Protein AF-A0A497C5D7-F1 (afdb_monomer_lite)

Foldseek 3Di:
DDDDDDDDDDDDDDDDDDDDDDDDDDDDDDDDDDDDDDDDDDDDDDDDDPPDPPPPPPPQFKAKEFEAALVRQAAFQKFKAPVGDTHHPQNMDIGGGYHAPQQWMWTDDPQWQIWIFHFDPLDDSGGYYYWYTYGFQAKFKDALADFDKDFDDDPVDTQKIKTFDRNQKPDGIWMKTKDWDQLLSTDDGTLLLPDPCSNFFPTKMFIWIAHLQGHTMKGDQPTKMKMKGFAPVLFQPDFWKWAQDSNNRDIDTPPPQWDAPDRTIIIGIGPIGGSMITGGGDDDDPPDPDCLSSLLSVLLSVLVVLVVCCVVVVDDDPVVLVVSVVSLVSNLVSLVVQCVVPLGPSSLVSLQSSLSSLVVSPHDCSPVSSVVSLVVSLVSLLVVLVVVLVVQAFQCLSVLVSSLVVLCVSDDSSPVSSVVSCVSRVVRNVAKFKKKKKKKKKFAFDQAAPPRPPFWGWPDHRGIKMKMWTKMKIARLVVQKIKIKIKIWIRDDKIKTWGWDDDDPVGTKIKIKIWDKDPDIWIWMWIWIWGDDPNATDIDQIDTDDTDWTWIKIWIWIFDDVVTDIDTPDIDTLDTHHDLQNPQDPFPPTPDHPRRQSNVFDWDADPVGKIKGWDKDKAAGDRPRQDGSGDRTGIMIMIMMMIRPDPDDSD

Radius of gyration: 31.64 Å; chains: 1; bounding box: 103×63×116 Å

Structure (mmCIF, N/CA/C/O backbone):
data_AF-A0A497C5D7-F1
#
_entry.id   AF-A0A497C5D7-F1
#
loop_
_atom_site.group_PDB
_atom_site.id
_atom_site.type_symbol
_atom_site.label_atom_id
_atom_site.label_alt_id
_atom_site.label_comp_id
_atom_site.label_asym_id
_atom_site.label_entity_id
_atom_site.label_seq_id
_atom_site.pdbx_PDB_ins_code
_atom_site.Cartn_x
_atom_site.Cartn_y
_atom_site.Cartn_z
_atom_site.occupancy
_atom_site.B_iso_or_equiv
_atom_site.auth_seq_id
_atom_site.auth_comp_id
_atom_site.auth_asym_id
_atom_site.auth_atom_id
_atom_site.pdbx_PDB_model_num
ATOM 1 N N . MET A 1 1 ? -34.750 -8.045 62.728 1.00 35.47 1 MET A N 1
ATOM 2 C CA . MET A 1 1 ? -34.431 -8.918 63.888 1.00 35.47 1 MET A CA 1
ATOM 3 C C . MET A 1 1 ? -33.044 -9.516 63.618 1.00 35.47 1 MET A C 1
ATOM 5 O O . MET A 1 1 ? -32.792 -9.797 62.461 1.00 35.47 1 MET A O 1
ATOM 9 N N . ILE A 1 2 ? -32.037 -9.506 64.508 1.00 30.33 2 ILE A N 1
ATOM 10 C CA . ILE A 1 2 ? -31.975 -10.023 65.900 1.00 30.33 2 ILE A CA 1
ATOM 11 C C . ILE A 1 2 ? -32.075 -11.568 65.874 1.00 30.33 2 ILE A C 1
ATOM 13 O O . ILE A 1 2 ? -33.133 -12.052 65.499 1.00 30.33 2 ILE A O 1
ATOM 17 N N . ARG A 1 3 ? -31.062 -12.376 66.258 1.00 30.77 3 ARG A N 1
ATOM 18 C CA . ARG A 1 3 ? -29.729 -12.086 66.863 1.00 30.77 3 ARG A CA 1
ATOM 19 C C . ARG A 1 3 ? -28.780 -13.320 66.831 1.00 30.77 3 ARG A C 1
ATOM 21 O O . ARG A 1 3 ? -29.276 -14.407 67.079 1.00 30.77 3 ARG A O 1
ATOM 28 N N . ASN A 1 4 ? -27.452 -13.083 66.799 1.00 35.22 4 ASN A N 1
ATOM 29 C CA . ASN A 1 4 ? -26.356 -13.889 67.420 1.00 35.22 4 ASN A CA 1
ATOM 30 C C . ASN A 1 4 ? -26.135 -15.371 66.971 1.00 35.22 4 ASN A C 1
ATOM 32 O O . ASN A 1 4 ? -26.998 -15.947 66.332 1.00 35.22 4 ASN A O 1
ATOM 36 N N . GLN A 1 5 ? -25.006 -16.064 67.245 1.00 30.98 5 GLN A N 1
ATOM 37 C CA . GLN A 1 5 ? -23.769 -15.781 68.026 1.00 30.98 5 GLN A CA 1
ATOM 38 C C . GLN A 1 5 ? -22.564 -16.542 67.386 1.00 30.98 5 GLN A C 1
ATOM 40 O O . GLN A 1 5 ? -22.676 -17.741 67.182 1.00 30.98 5 GLN A O 1
ATOM 45 N N . LYS A 1 6 ? -21.518 -15.874 66.864 1.00 35.03 6 LYS A N 1
ATOM 46 C CA . LYS A 1 6 ? -20.161 -15.606 67.437 1.00 35.03 6 LYS A CA 1
ATOM 47 C C . LYS A 1 6 ? -19.176 -16.788 67.665 1.00 35.03 6 LYS A C 1
ATOM 49 O O . LYS A 1 6 ? -19.547 -17.789 68.261 1.00 35.03 6 LYS A O 1
ATOM 54 N N . SER A 1 7 ? -17.889 -16.468 67.414 1.00 30.59 7 SER A N 1
ATOM 55 C CA . SER A 1 7 ? -16.625 -17.069 67.931 1.00 30.59 7 SER A CA 1
ATOM 56 C C . SER A 1 7 ? -15.986 -18.225 67.129 1.00 30.59 7 SER A C 1
ATOM 58 O O . SER A 1 7 ? -16.711 -19.068 66.626 1.00 30.59 7 SER A O 1
ATOM 60 N N . ALA A 1 8 ? -14.649 -18.369 67.034 1.00 28.28 8 ALA A N 1
ATOM 61 C CA . ALA A 1 8 ? -13.547 -17.398 67.220 1.00 28.28 8 ALA A CA 1
ATOM 62 C C . ALA A 1 8 ? -12.187 -17.910 66.660 1.00 28.28 8 ALA A C 1
ATOM 64 O O . ALA A 1 8 ? -11.752 -18.997 67.013 1.00 28.28 8 ALA A O 1
ATOM 65 N N . LEU A 1 9 ? -11.516 -17.062 65.867 1.00 27.81 9 LEU A N 1
ATOM 66 C CA . LEU A 1 9 ? -10.095 -16.651 65.946 1.00 27.81 9 LEU A CA 1
ATOM 67 C C . LEU A 1 9 ? -8.990 -17.667 66.348 1.00 27.81 9 LEU A C 1
ATOM 69 O O . LEU A 1 9 ? -8.894 -18.045 67.511 1.00 27.81 9 LEU A O 1
ATOM 73 N N . PHE A 1 10 ? -8.033 -17.905 65.436 1.00 27.61 10 PHE A N 1
ATOM 74 C CA . PHE A 1 10 ? -6.600 -18.102 65.741 1.00 27.61 10 PHE A CA 1
ATOM 75 C C . PHE A 1 10 ? -5.719 -17.627 64.562 1.00 27.61 10 PHE A C 1
ATOM 77 O O . PHE A 1 10 ? -6.232 -17.434 63.461 1.00 27.61 10 PHE A O 1
ATOM 84 N N . VAL A 1 11 ? -4.429 -17.355 64.803 1.00 27.25 11 VAL A N 1
ATOM 85 C CA . VAL A 1 11 ? -3.517 -16.617 63.894 1.00 27.25 11 VAL A CA 1
ATOM 86 C C . VAL A 1 11 ? -2.083 -17.190 63.982 1.00 27.25 11 VAL A C 1
ATOM 88 O O . VAL A 1 11 ? -1.765 -17.849 64.968 1.00 27.25 11 VAL A O 1
ATOM 91 N N . ILE A 1 12 ? -1.217 -16.823 63.020 1.00 27.69 12 ILE A N 1
ATOM 92 C CA . ILE A 1 12 ? 0.264 -16.950 62.990 1.00 27.69 12 ILE A CA 1
ATOM 93 C C . ILE A 1 12 ? 0.822 -18.313 62.527 1.00 27.69 12 ILE A C 1
ATOM 95 O O . ILE A 1 12 ? 0.786 -19.287 63.270 1.00 27.69 12 ILE A O 1
ATOM 99 N N . CYS A 1 13 ? 1.476 -18.328 61.354 1.00 24.84 13 CYS A N 1
ATOM 100 C CA . CYS A 1 13 ? 2.927 -18.585 61.243 1.00 24.84 13 CYS A CA 1
ATOM 101 C C . CYS A 1 13 ? 3.460 -18.293 59.827 1.00 24.84 13 CYS A C 1
ATOM 103 O O . CYS A 1 13 ? 2.777 -18.564 58.843 1.00 24.84 13 CYS A O 1
ATOM 105 N N . LEU A 1 14 ? 4.677 -17.745 59.728 1.00 24.84 14 LEU A N 1
ATOM 106 C CA . LEU A 1 14 ? 5.341 -17.403 58.464 1.00 24.84 14 LEU A CA 1
ATOM 107 C C . LEU A 1 14 ? 6.871 -17.501 58.630 1.00 24.84 14 LEU A C 1
ATOM 109 O O . LEU A 1 14 ? 7.408 -16.957 59.592 1.00 24.84 14 LEU A O 1
ATOM 113 N N . GLY A 1 15 ? 7.556 -18.141 57.674 1.00 23.86 15 GLY A N 1
ATOM 114 C CA . GLY A 1 15 ? 9.008 -18.022 57.464 1.00 23.86 15 GLY A CA 1
ATOM 115 C C . GLY A 1 15 ? 9.934 -19.139 57.990 1.00 23.86 15 GLY A C 1
ATOM 116 O O . GLY A 1 15 ? 9.643 -19.817 58.968 1.00 23.86 15 GLY A O 1
ATOM 117 N N . LEU A 1 16 ? 11.099 -19.228 57.325 1.00 25.06 16 LEU A N 1
ATOM 118 C CA . LEU A 1 16 ? 12.381 -19.838 57.737 1.00 25.06 16 LEU A CA 1
ATOM 119 C C . LEU A 1 16 ? 12.448 -21.344 58.079 1.00 25.06 16 LEU A C 1
ATOM 121 O O . LEU A 1 16 ? 12.263 -21.738 59.226 1.00 25.06 16 LEU A O 1
ATOM 125 N N . ILE A 1 17 ? 13.000 -22.130 57.140 1.00 28.91 17 ILE A N 1
ATOM 126 C CA . ILE A 1 17 ? 14.126 -23.045 57.429 1.00 28.91 17 ILE A CA 1
ATOM 127 C C . ILE A 1 17 ? 15.167 -22.926 56.306 1.00 28.91 17 ILE A C 1
ATOM 129 O O . ILE A 1 17 ? 14.840 -23.106 55.137 1.00 28.91 17 ILE A O 1
ATOM 133 N N . MET A 1 18 ? 16.433 -22.700 56.670 1.00 25.86 18 MET A N 1
ATOM 134 C CA . MET A 1 18 ? 17.592 -23.009 55.828 1.00 25.86 18 MET A CA 1
ATOM 135 C C . MET A 1 18 ? 18.801 -23.353 56.719 1.00 25.86 18 MET A C 1
ATOM 137 O O . MET A 1 18 ? 18.972 -22.749 57.775 1.00 25.86 18 MET A O 1
ATOM 141 N N . LEU A 1 19 ? 19.666 -24.241 56.215 1.00 27.52 19 LEU A N 1
ATOM 142 C CA . LEU A 1 19 ? 21.076 -24.445 56.595 1.00 27.52 19 LEU A CA 1
ATOM 143 C C . LEU A 1 19 ? 21.464 -25.255 57.867 1.00 27.52 19 LEU A C 1
ATOM 145 O O . LEU A 1 19 ? 20.850 -25.181 58.924 1.00 27.52 19 LEU A O 1
ATOM 149 N N . ILE A 1 20 ? 22.622 -25.927 57.717 1.00 32.38 20 ILE A N 1
ATOM 150 C CA . ILE A 1 20 ? 23.562 -26.498 58.714 1.00 32.38 20 ILE A CA 1
ATOM 151 C C . ILE A 1 20 ? 23.210 -27.844 59.384 1.00 32.38 20 ILE A C 1
ATOM 153 O O . ILE A 1 20 ? 22.428 -27.913 60.326 1.00 32.38 20 ILE A O 1
ATOM 157 N N . CYS A 1 21 ? 23.995 -28.878 59.041 1.00 25.70 21 CYS A N 1
ATOM 158 C CA . CYS A 1 21 ? 24.672 -29.732 60.032 1.00 25.70 21 CYS A CA 1
ATOM 159 C C . CYS A 1 21 ? 25.938 -30.393 59.436 1.00 25.70 21 CYS A C 1
ATOM 161 O O . CYS A 1 21 ? 25.995 -30.659 58.238 1.00 25.70 21 CYS A O 1
ATOM 163 N N . GLN A 1 22 ? 26.954 -30.648 60.266 1.00 34.91 22 GLN A N 1
ATOM 164 C CA . GLN A 1 22 ? 28.217 -31.348 59.942 1.00 34.91 22 GLN A CA 1
ATOM 165 C C . GLN A 1 22 ? 28.686 -32.109 61.212 1.00 34.91 22 GLN A C 1
ATOM 167 O O . GLN A 1 22 ? 28.053 -31.948 62.254 1.00 34.91 22 GLN A O 1
ATOM 172 N N . ALA A 1 23 ? 29.738 -32.936 61.275 1.00 30.48 23 ALA A N 1
ATOM 173 C CA . ALA A 1 23 ? 30.757 -33.437 60.331 1.00 30.48 23 ALA A CA 1
ATOM 174 C C . ALA A 1 23 ? 31.234 -34.830 60.837 1.00 30.48 23 ALA A C 1
ATOM 176 O O . ALA A 1 23 ? 30.807 -35.214 61.924 1.00 30.48 23 ALA A O 1
ATOM 177 N N . CYS A 1 24 ? 32.167 -35.528 60.152 1.00 27.77 24 CYS A N 1
ATOM 178 C CA . CYS A 1 24 ? 33.363 -36.139 60.797 1.00 27.77 24 CYS A CA 1
ATOM 179 C C . CYS A 1 24 ? 34.277 -36.990 59.878 1.00 27.77 24 CYS A C 1
ATOM 181 O O . CYS A 1 24 ? 33.800 -37.704 59.005 1.00 27.77 24 CYS A O 1
ATOM 183 N N . SER A 1 25 ? 35.570 -37.048 60.258 1.00 26.00 25 SER A N 1
ATOM 184 C CA . SER A 1 25 ? 36.612 -38.057 59.922 1.00 26.00 25 SER A CA 1
ATOM 185 C C . SER A 1 25 ? 37.157 -38.139 58.476 1.00 26.00 25 SER A C 1
ATOM 187 O O . SER A 1 25 ? 36.407 -37.942 57.533 1.00 26.00 25 SER A O 1
ATOM 189 N N . GLN A 1 26 ? 38.443 -38.452 58.218 1.00 29.33 26 GLN A N 1
ATOM 190 C CA . GLN A 1 26 ? 39.679 -38.440 59.045 1.00 29.33 26 GLN A CA 1
ATOM 191 C C . GLN A 1 26 ? 40.932 -38.382 58.122 1.00 29.33 26 GLN A C 1
ATOM 193 O O . GLN A 1 26 ? 40.882 -38.881 57.002 1.00 29.33 26 GLN A O 1
ATOM 198 N N . SER A 1 27 ? 42.063 -37.841 58.600 1.00 31.92 27 SER A N 1
ATOM 199 C CA . SER A 1 27 ? 43.407 -37.942 57.966 1.00 31.92 27 SER A CA 1
ATOM 200 C C . SER A 1 27 ? 44.285 -38.965 58.724 1.00 31.92 27 SER A C 1
ATOM 202 O O . SER A 1 27 ? 43.956 -39.258 59.879 1.00 31.92 27 SER A O 1
ATOM 204 N N . PRO A 1 28 ? 45.393 -39.497 58.147 1.00 40.91 28 PRO A N 1
ATOM 205 C CA . PRO A 1 28 ? 46.696 -38.796 58.229 1.00 40.91 28 PRO A CA 1
ATOM 206 C C . PRO A 1 28 ? 47.705 -39.020 57.060 1.00 40.91 28 PRO A C 1
ATOM 208 O O . PRO A 1 28 ? 47.562 -39.935 56.256 1.00 40.91 28 PRO A O 1
ATOM 211 N N . SER A 1 29 ? 48.769 -38.200 57.031 1.00 34.44 29 SER A N 1
ATOM 212 C CA . SER A 1 29 ? 50.006 -38.314 56.199 1.00 34.44 29 SER A CA 1
ATOM 213 C C . SER A 1 29 ? 51.201 -38.832 57.062 1.00 34.44 29 SER A C 1
ATOM 215 O O . SER A 1 29 ? 50.901 -39.231 58.194 1.00 34.44 29 SER A O 1
ATOM 217 N N . PRO A 1 30 ? 52.520 -38.831 56.678 1.00 48.16 30 PRO A N 1
ATOM 218 C CA . PRO A 1 30 ? 53.292 -38.250 55.539 1.00 48.16 30 PRO A CA 1
ATOM 219 C C . PRO A 1 30 ? 53.991 -39.369 54.685 1.00 48.16 30 PRO A C 1
ATOM 221 O O . PRO A 1 30 ? 53.405 -40.444 54.621 1.00 48.16 30 PRO A O 1
ATOM 224 N N . SER A 1 31 ? 55.112 -39.291 53.928 1.00 31.33 31 SER A N 1
ATOM 225 C CA . SER A 1 31 ? 56.267 -38.366 53.696 1.00 31.33 31 SER A CA 1
ATOM 226 C C . SER A 1 31 ? 56.900 -38.624 52.275 1.00 31.33 31 SER A C 1
ATOM 228 O O . SER A 1 31 ? 56.233 -39.273 51.479 1.00 31.33 31 SER A O 1
ATOM 230 N N . GLU A 1 32 ? 58.124 -38.243 51.815 1.00 28.88 32 GLU A N 1
ATOM 231 C CA . GLU A 1 32 ? 59.267 -37.418 52.307 1.00 28.88 32 GLU A CA 1
ATOM 232 C C . GLU A 1 32 ? 60.189 -36.890 51.151 1.00 28.88 32 GLU A C 1
ATOM 234 O O . GLU A 1 32 ? 60.622 -37.663 50.308 1.00 28.88 32 GLU A O 1
ATOM 239 N N . ILE A 1 33 ? 60.502 -35.581 51.151 1.00 32.09 33 ILE A N 1
ATOM 240 C CA . ILE A 1 33 ? 61.811 -34.885 50.931 1.00 32.09 33 ILE A CA 1
ATOM 241 C C . ILE A 1 33 ? 62.855 -35.341 49.849 1.00 32.09 33 ILE A C 1
ATOM 243 O O . ILE A 1 33 ? 63.438 -36.414 49.939 1.00 32.09 33 ILE A O 1
ATOM 247 N N . SER A 1 34 ? 63.304 -34.360 49.025 1.00 27.94 34 SER A N 1
ATOM 248 C CA . SER A 1 34 ? 64.568 -34.290 48.217 1.00 27.94 34 SER A CA 1
ATOM 249 C C . SER A 1 34 ? 64.653 -35.197 46.958 1.00 27.94 34 SER A C 1
ATOM 251 O O . SER A 1 34 ? 64.030 -36.245 46.913 1.00 27.94 34 SER A O 1
ATOM 253 N N . SER A 1 35 ? 65.373 -34.895 45.859 1.00 30.73 35 SER A N 1
ATOM 254 C CA . SER A 1 35 ? 66.454 -33.916 45.571 1.00 30.73 35 SER A CA 1
ATOM 255 C C . SER A 1 35 ? 66.331 -33.310 44.148 1.00 30.73 35 SER A C 1
ATOM 257 O O . SER A 1 35 ? 65.391 -33.629 43.429 1.00 30.73 35 SER A O 1
ATOM 259 N N . ALA A 1 36 ? 67.262 -32.442 43.722 1.00 29.97 36 ALA A N 1
ATOM 260 C CA . ALA A 1 36 ? 67.121 -31.601 42.520 1.00 29.97 36 ALA A CA 1
ATOM 261 C C . ALA A 1 36 ? 67.961 -32.001 41.276 1.00 29.97 36 ALA A C 1
ATOM 263 O O . ALA A 1 36 ? 68.991 -32.658 41.398 1.00 29.97 36 ALA A O 1
ATOM 264 N N . GLN A 1 37 ? 67.571 -31.403 40.132 1.00 30.31 37 GLN A N 1
ATOM 265 C CA . GLN A 1 37 ? 68.421 -30.689 39.144 1.00 30.31 37 GLN A CA 1
ATOM 266 C C . GLN A 1 37 ? 68.576 -31.248 37.698 1.00 30.31 37 GLN A C 1
ATOM 268 O O . GLN A 1 37 ? 69.161 -32.297 37.459 1.00 30.31 37 GLN A O 1
ATOM 273 N N . THR A 1 38 ? 68.198 -30.390 36.730 1.00 30.17 38 THR A N 1
ATOM 274 C CA . THR A 1 38 ? 68.631 -30.287 35.305 1.00 30.17 38 THR A CA 1
ATOM 275 C C . THR A 1 38 ? 68.325 -31.393 34.278 1.00 30.17 38 THR A C 1
ATOM 277 O O . THR A 1 38 ? 69.046 -32.378 34.167 1.00 30.17 38 THR A O 1
ATOM 280 N N . SER A 1 39 ? 67.428 -31.084 33.330 1.00 29.11 39 SER A N 1
ATOM 281 C CA . SER A 1 39 ? 67.798 -30.855 31.911 1.00 29.11 39 SER A CA 1
ATOM 282 C C . SER A 1 39 ? 66.700 -30.060 31.159 1.00 29.11 39 SER A C 1
ATOM 284 O O . SER A 1 39 ? 65.702 -29.682 31.767 1.00 29.11 39 SER A O 1
ATOM 286 N N . GLN A 1 40 ? 66.985 -29.672 29.910 1.00 33.00 40 GLN A N 1
ATOM 287 C CA . GLN A 1 40 ? 66.336 -28.615 29.104 1.00 33.00 40 GLN A CA 1
ATOM 288 C C . GLN A 1 40 ? 64.975 -29.005 28.452 1.00 33.00 40 GLN A C 1
ATOM 290 O O . GLN A 1 40 ? 64.544 -30.140 28.636 1.00 33.00 40 GLN A O 1
ATOM 295 N N . PRO A 1 41 ? 64.257 -28.069 27.779 1.00 39.44 41 PRO A N 1
ATOM 296 C CA . PRO A 1 41 ? 62.821 -28.200 27.498 1.00 39.44 41 PRO A CA 1
ATOM 297 C C . PRO A 1 41 ? 62.493 -28.852 26.148 1.00 39.44 41 PRO A C 1
ATOM 299 O O . PRO A 1 41 ? 63.348 -28.923 25.270 1.00 39.44 41 PRO A O 1
ATOM 302 N N . ASP A 1 42 ? 61.210 -29.170 25.970 1.00 31.33 42 ASP A N 1
ATOM 303 C CA . ASP A 1 42 ? 60.551 -29.285 24.663 1.00 31.33 42 ASP A CA 1
ATOM 304 C C . ASP A 1 42 ? 59.246 -28.462 24.645 1.00 31.33 42 ASP A C 1
ATOM 306 O O . ASP A 1 42 ? 58.761 -28.017 25.690 1.00 31.33 42 ASP A O 1
ATOM 310 N N . SER A 1 43 ? 58.736 -28.187 23.444 1.00 32.72 43 SER A N 1
ATOM 311 C CA . SER A 1 43 ? 57.768 -27.120 23.150 1.00 32.72 43 SER A CA 1
ATOM 312 C C . SER A 1 43 ? 56.361 -27.312 23.726 1.00 32.72 43 SER A C 1
ATOM 314 O O . SER A 1 43 ? 55.713 -28.334 23.498 1.00 32.72 43 SER A O 1
ATOM 316 N N . SER A 1 44 ? 55.830 -26.250 24.333 1.00 35.03 44 SER A N 1
ATOM 317 C CA . SER A 1 44 ? 54.389 -26.012 24.441 1.00 35.03 44 SER A CA 1
ATOM 318 C C . SER A 1 44 ? 53.858 -25.399 23.145 1.00 35.03 44 SER A C 1
ATOM 320 O O . SER A 1 44 ? 54.358 -24.348 22.763 1.00 35.03 44 SER A O 1
ATOM 322 N N . ASP A 1 45 ? 52.829 -25.995 22.541 1.00 35.19 45 ASP A N 1
ATOM 323 C CA . ASP A 1 45 ? 51.822 -25.273 21.746 1.00 35.19 45 ASP A CA 1
ATOM 324 C C . ASP A 1 45 ? 50.574 -26.151 21.536 1.00 35.19 45 ASP A C 1
ATOM 326 O O . ASP A 1 45 ? 50.530 -27.033 20.680 1.00 35.19 45 ASP A O 1
ATOM 330 N N . GLN A 1 46 ? 49.538 -25.895 22.336 1.00 35.72 46 GLN A N 1
ATOM 331 C CA . GLN A 1 46 ? 48.145 -26.130 21.955 1.00 35.72 46 GLN A CA 1
ATOM 332 C C . GLN A 1 46 ? 47.330 -24.922 22.434 1.00 35.72 46 GLN A C 1
ATOM 334 O O . GLN A 1 46 ? 47.381 -24.611 23.628 1.00 35.72 46 GLN A O 1
ATOM 339 N N . PRO A 1 47 ? 46.602 -24.222 21.547 1.00 32.94 47 PRO A N 1
ATOM 340 C CA . PRO A 1 47 ? 45.784 -23.092 21.952 1.00 32.94 47 PRO A CA 1
ATOM 341 C C . PRO A 1 47 ? 44.575 -23.580 22.755 1.00 32.94 47 PRO A C 1
ATOM 343 O O . PRO A 1 47 ? 43.805 -24.429 22.310 1.00 32.94 47 PRO A O 1
ATOM 346 N N . TYR A 1 48 ? 44.398 -23.005 23.941 1.00 36.03 48 TYR A N 1
ATOM 347 C CA . TYR A 1 48 ? 43.159 -23.102 24.703 1.00 36.03 48 TYR A CA 1
ATOM 348 C C . TYR A 1 48 ? 42.080 -22.308 23.954 1.00 36.03 48 TYR A C 1
ATOM 350 O O . TYR A 1 48 ? 42.084 -21.078 24.003 1.00 36.03 48 TYR A O 1
ATOM 358 N N . GLN A 1 49 ? 41.177 -22.992 23.246 1.00 35.03 49 GLN A N 1
ATOM 359 C CA . GLN A 1 49 ? 39.925 -22.373 22.812 1.00 35.03 49 GLN A CA 1
ATOM 360 C C . GLN A 1 49 ? 38.995 -22.282 24.031 1.00 35.03 49 GLN A C 1
ATOM 362 O O . GLN A 1 49 ? 38.684 -23.318 24.621 1.00 35.03 49 GLN A O 1
ATOM 367 N N . PRO A 1 50 ? 38.558 -21.082 24.446 1.00 44.72 50 PRO A N 1
ATOM 368 C CA . PRO A 1 50 ? 37.441 -20.973 25.365 1.00 44.72 50 PRO A CA 1
ATOM 369 C C . PRO A 1 50 ? 36.150 -21.300 24.608 1.00 44.72 50 PRO A C 1
ATOM 371 O O . PRO A 1 50 ? 35.834 -20.627 23.629 1.00 44.72 50 PRO A O 1
ATOM 374 N N . ASP A 1 51 ? 35.376 -22.270 25.099 1.00 43.59 51 ASP A N 1
ATOM 375 C CA . ASP A 1 51 ? 33.961 -22.409 24.738 1.00 43.59 51 ASP A CA 1
ATOM 376 C C . ASP A 1 51 ? 33.198 -21.200 25.290 1.00 43.59 51 ASP A C 1
ATOM 378 O O . ASP A 1 51 ? 32.629 -21.217 26.384 1.00 43.59 51 ASP A O 1
ATOM 382 N N . ARG A 1 52 ? 33.247 -20.106 24.534 1.00 38.31 52 ARG A N 1
ATOM 383 C CA . ARG A 1 52 ? 32.465 -18.903 24.757 1.00 38.31 52 ARG A CA 1
ATOM 384 C C . ARG A 1 52 ? 31.518 -18.756 23.580 1.00 38.31 52 ARG A C 1
ATOM 386 O O . ARG A 1 52 ? 31.839 -18.112 22.588 1.00 38.31 52 ARG A O 1
ATOM 393 N N . ALA A 1 53 ? 30.341 -19.358 23.724 1.00 40.38 53 ALA A N 1
ATOM 394 C CA . ALA A 1 53 ? 29.170 -18.869 23.022 1.00 40.38 53 ALA A CA 1
ATOM 395 C C . ALA A 1 53 ? 28.893 -17.460 23.563 1.00 40.38 53 ALA A C 1
ATOM 397 O O . ALA A 1 53 ? 28.226 -17.303 24.586 1.00 40.38 53 ALA A O 1
ATOM 398 N N . ASP A 1 54 ? 29.473 -16.443 22.923 1.00 37.06 54 ASP A N 1
ATOM 399 C CA . ASP A 1 54 ? 28.929 -15.100 23.039 1.00 37.06 54 ASP A CA 1
ATOM 400 C C . ASP A 1 54 ? 27.549 -15.156 22.387 1.00 37.06 54 ASP A C 1
ATOM 402 O O . ASP A 1 54 ? 27.405 -15.117 21.169 1.00 37.06 54 ASP A O 1
ATOM 406 N N . GLN A 1 55 ? 26.526 -15.269 23.234 1.00 40.31 55 GLN A N 1
ATOM 407 C CA . GLN A 1 55 ? 25.256 -14.641 22.929 1.00 40.31 55 GLN A CA 1
ATOM 408 C C . GLN A 1 55 ? 25.551 -13.144 22.879 1.00 40.31 55 GLN A C 1
ATOM 410 O O . GLN A 1 55 ? 25.525 -12.457 23.903 1.00 40.31 55 GLN A O 1
ATOM 415 N N . THR A 1 56 ? 25.906 -12.664 21.688 1.00 41.88 56 THR A N 1
ATOM 416 C CA . THR A 1 56 ? 25.700 -11.270 21.329 1.00 41.88 56 THR A CA 1
ATOM 417 C C . THR A 1 56 ? 24.242 -10.982 21.632 1.00 41.88 56 THR A C 1
ATOM 419 O O . THR A 1 56 ? 23.347 -11.535 20.997 1.00 41.88 56 THR A O 1
ATOM 422 N N . VAL A 1 57 ? 24.006 -10.181 22.669 1.00 45.12 57 VAL A N 1
ATOM 423 C CA . VAL A 1 57 ? 22.728 -9.497 22.798 1.00 45.12 57 VAL A CA 1
ATOM 424 C C . VAL A 1 57 ? 22.692 -8.584 21.586 1.00 45.12 57 VAL A C 1
ATOM 426 O O . VAL A 1 57 ? 23.492 -7.653 21.507 1.00 45.12 57 VAL A O 1
ATOM 429 N N . GLU A 1 58 ? 21.867 -8.939 20.606 1.00 58.75 58 GLU A N 1
ATOM 430 C CA . GLU A 1 58 ? 21.530 -8.042 19.510 1.00 58.75 58 GLU A CA 1
ATOM 431 C C . GLU A 1 58 ? 20.975 -6.779 20.164 1.00 58.75 58 GLU A C 1
ATOM 433 O O . GLU A 1 58 ? 20.029 -6.846 20.953 1.00 58.75 58 GLU A O 1
ATOM 438 N N . ASP A 1 59 ? 21.651 -5.655 19.941 1.00 59.16 59 ASP A N 1
ATOM 439 C CA . ASP A 1 59 ? 21.314 -4.384 20.573 1.00 59.16 59 ASP A CA 1
ATOM 440 C C . ASP A 1 59 ? 20.123 -3.818 19.790 1.00 59.16 59 ASP A C 1
ATOM 442 O O . ASP A 1 59 ? 20.292 -3.034 18.859 1.00 59.16 59 ASP A O 1
ATOM 446 N N . VAL A 1 60 ? 18.926 -4.355 20.073 1.00 67.31 60 VAL A N 1
ATOM 447 C CA . VAL A 1 60 ? 17.695 -4.066 19.325 1.00 67.31 60 VAL A CA 1
ATOM 448 C C . VAL A 1 60 ? 17.408 -2.574 19.429 1.00 67.31 60 VAL A C 1
ATOM 450 O O . VAL A 1 60 ? 17.049 -2.061 20.490 1.00 67.31 60 VAL A O 1
ATOM 453 N N . ARG A 1 61 ? 17.608 -1.873 18.315 1.00 81.12 61 ARG A N 1
ATOM 454 C CA . ARG A 1 61 ? 17.444 -0.425 18.233 1.00 81.12 61 ARG A CA 1
ATOM 455 C C . ARG A 1 61 ? 15.963 -0.099 18.088 1.00 81.12 61 ARG A C 1
ATOM 457 O O . ARG A 1 61 ? 15.222 -0.809 17.407 1.00 81.12 61 ARG A O 1
ATOM 464 N N . GLU A 1 62 ? 15.529 0.994 18.708 1.00 88.44 62 GLU A N 1
ATOM 465 C CA . GLU A 1 62 ? 14.250 1.588 18.330 1.00 88.44 62 GLU A CA 1
ATOM 466 C C . GLU A 1 62 ? 14.385 2.150 16.909 1.00 88.44 62 GLU A C 1
ATOM 468 O O . GLU A 1 62 ? 15.342 2.864 16.593 1.00 88.44 62 GLU A O 1
ATOM 473 N N . ALA A 1 63 ? 13.426 1.804 16.058 1.00 90.06 63 ALA A N 1
ATOM 474 C CA . ALA A 1 63 ? 13.368 2.210 14.668 1.00 90.06 63 ALA A CA 1
ATOM 475 C C . ALA A 1 63 ? 12.153 3.102 14.401 1.00 90.06 63 ALA A C 1
ATOM 477 O O . ALA A 1 63 ? 11.116 2.985 15.061 1.00 90.06 63 ALA A O 1
ATOM 478 N N . MET A 1 64 ? 12.272 3.950 13.384 1.00 90.00 64 MET A N 1
ATOM 479 C CA . MET A 1 64 ? 11.171 4.691 12.781 1.00 90.00 64 MET A CA 1
ATOM 480 C C . MET A 1 64 ? 11.026 4.254 11.324 1.00 90.00 64 MET A C 1
ATOM 482 O O . MET A 1 64 ? 11.993 4.287 10.565 1.00 90.00 64 MET A O 1
ATOM 486 N N . VAL A 1 65 ? 9.823 3.833 10.940 1.00 91.94 65 VAL A N 1
ATOM 487 C CA . VAL A 1 65 ? 9.534 3.302 9.602 1.00 91.94 65 VAL A CA 1
ATOM 488 C C . VAL A 1 65 ? 8.407 4.111 8.983 1.00 91.94 65 VAL A C 1
ATOM 490 O O . VAL A 1 65 ? 7.324 4.191 9.561 1.00 91.94 65 VAL A O 1
ATOM 493 N N . PHE A 1 66 ? 8.665 4.687 7.813 1.00 91.44 66 PHE A N 1
ATOM 494 C CA . PHE A 1 66 ? 7.668 5.321 6.956 1.00 91.44 66 PHE A CA 1
ATOM 495 C C . PHE A 1 66 ? 7.359 4.382 5.789 1.00 91.44 66 PHE A C 1
ATOM 497 O O . PHE A 1 66 ? 8.286 3.928 5.118 1.00 91.44 66 PHE A O 1
ATOM 504 N N . VAL A 1 67 ? 6.077 4.105 5.540 1.00 92.75 67 VAL A N 1
ATOM 505 C CA . VAL A 1 67 ? 5.630 3.273 4.413 1.00 92.75 67 VAL A CA 1
ATOM 506 C C . VAL A 1 67 ? 4.663 4.056 3.531 1.00 92.75 67 VAL A C 1
ATOM 508 O O . VAL A 1 67 ? 3.666 4.602 4.013 1.00 92.75 67 VAL A O 1
ATOM 511 N N . VAL A 1 68 ? 4.968 4.129 2.236 1.00 90.00 68 VAL A N 1
ATOM 512 C CA . VAL A 1 68 ? 4.241 4.940 1.247 1.00 90.00 68 VAL A CA 1
ATOM 513 C C . VAL A 1 68 ? 4.075 4.204 -0.085 1.00 90.00 68 VAL A C 1
ATOM 515 O O . VAL A 1 68 ? 4.762 3.220 -0.344 1.00 90.00 68 VAL A O 1
ATOM 518 N N . ASP A 1 69 ? 3.179 4.690 -0.940 1.00 87.38 69 ASP A N 1
ATOM 519 C CA . ASP A 1 69 ? 3.125 4.316 -2.359 1.00 87.38 69 ASP A CA 1
ATOM 520 C C . ASP A 1 69 ? 4.002 5.259 -3.228 1.00 87.38 69 ASP A C 1
ATOM 522 O O . ASP A 1 69 ? 4.563 6.226 -2.697 1.00 87.38 69 ASP A O 1
ATOM 526 N N . PRO A 1 70 ? 4.160 5.016 -4.547 1.00 83.19 70 PRO A N 1
ATOM 527 C CA . PRO A 1 70 ? 4.943 5.882 -5.439 1.00 83.19 70 PRO A CA 1
ATOM 528 C C . PRO A 1 70 ? 4.476 7.343 -5.524 1.00 83.19 70 PRO A C 1
ATOM 530 O O . PRO A 1 70 ? 5.301 8.239 -5.712 1.00 83.19 70 PRO A O 1
ATOM 533 N N . ASP A 1 71 ? 3.177 7.593 -5.325 1.00 78.31 71 ASP A N 1
ATOM 534 C CA . ASP A 1 71 ? 2.558 8.927 -5.228 1.00 78.31 71 ASP A CA 1
ATOM 535 C C . ASP A 1 71 ? 2.776 9.587 -3.845 1.00 78.31 71 ASP A C 1
ATOM 537 O O . ASP A 1 71 ? 2.356 10.727 -3.607 1.00 78.31 71 ASP A O 1
ATOM 541 N N . TYR A 1 72 ? 3.476 8.898 -2.937 1.00 77.25 72 TYR A N 1
ATOM 542 C CA . TYR A 1 72 ? 3.788 9.293 -1.565 1.00 77.25 72 TYR A CA 1
ATOM 543 C C . TYR A 1 72 ? 2.577 9.377 -0.613 1.00 77.25 72 TYR A C 1
ATOM 545 O O . TYR A 1 72 ? 2.639 10.021 0.448 1.00 77.25 72 TYR A O 1
ATOM 553 N N . ASN A 1 73 ? 1.487 8.678 -0.937 1.00 83.06 73 ASN A N 1
ATOM 554 C CA . ASN A 1 73 ? 0.377 8.462 -0.016 1.00 83.06 73 ASN A CA 1
ATOM 555 C C . ASN A 1 73 ? 0.809 7.463 1.076 1.00 83.06 73 ASN A C 1
ATOM 557 O O . ASN A 1 73 ? 1.314 6.385 0.760 1.00 83.06 73 ASN A O 1
ATOM 561 N N . PRO A 1 74 ? 0.611 7.774 2.370 1.00 87.94 74 PRO A N 1
ATOM 562 C CA . PRO A 1 74 ? 1.035 6.885 3.447 1.00 87.94 74 PRO A CA 1
ATOM 563 C C . PRO A 1 74 ? 0.166 5.626 3.551 1.00 87.94 74 PRO A C 1
ATOM 565 O O . PRO A 1 74 ? -1.062 5.737 3.699 1.00 87.94 74 PRO A O 1
ATOM 568 N N . ILE A 1 75 ? 0.822 4.458 3.549 1.00 90.81 75 ILE A N 1
ATOM 569 C CA . ILE A 1 75 ? 0.210 3.123 3.562 1.00 90.81 75 ILE A CA 1
ATOM 570 C C . ILE A 1 75 ? -0.080 2.681 5.012 1.00 90.81 75 ILE A C 1
ATOM 572 O O . ILE A 1 75 ? 0.841 2.343 5.763 1.00 90.81 75 ILE A O 1
ATOM 576 N N . PRO A 1 76 ? -1.356 2.684 5.436 1.00 90.50 76 PRO A N 1
ATOM 577 C CA . PRO A 1 76 ? -1.772 2.209 6.756 1.00 90.50 76 PRO A CA 1
ATOM 578 C C . PRO A 1 76 ? -1.688 0.682 6.877 1.00 90.50 76 PRO A C 1
ATOM 580 O O . PRO A 1 76 ? -1.723 -0.022 5.872 1.00 90.50 76 PRO A O 1
ATOM 583 N N . ASN A 1 77 ? -1.666 0.176 8.113 1.00 91.44 77 ASN A N 1
ATOM 584 C CA . ASN A 1 77 ? -1.670 -1.257 8.444 1.00 91.44 77 ASN A CA 1
ATOM 585 C C . ASN A 1 77 ? -0.528 -2.088 7.812 1.00 91.44 77 ASN A C 1
ATOM 587 O O . ASN A 1 77 ? -0.551 -3.311 7.920 1.00 91.44 77 ASN A O 1
ATOM 591 N N . ALA A 1 78 ? 0.486 -1.464 7.204 1.00 93.31 78 ALA A N 1
ATOM 592 C CA . ALA A 1 78 ? 1.619 -2.172 6.622 1.00 93.31 78 ALA A CA 1
ATOM 593 C C . ALA A 1 78 ? 2.358 -2.957 7.712 1.00 93.31 78 ALA A C 1
ATOM 595 O O . ALA A 1 78 ? 2.695 -2.405 8.766 1.00 93.31 78 ALA A O 1
ATOM 596 N N . VAL A 1 79 ? 2.582 -4.245 7.459 1.00 92.25 79 VAL A N 1
ATOM 597 C CA . VAL A 1 79 ? 3.217 -5.171 8.394 1.00 92.25 79 VAL A CA 1
ATOM 598 C C . VAL A 1 79 ? 4.730 -5.034 8.271 1.00 92.25 79 VAL A C 1
ATOM 600 O O . VAL A 1 79 ? 5.275 -5.165 7.177 1.00 92.25 79 VAL A O 1
ATOM 603 N N . ILE A 1 80 ? 5.397 -4.752 9.390 1.00 93.56 80 ILE A N 1
ATOM 604 C CA . ILE A 1 80 ? 6.818 -4.408 9.476 1.00 93.56 80 ILE A CA 1
ATOM 605 C C . ILE A 1 80 ? 7.590 -5.507 10.208 1.00 93.56 80 ILE A C 1
ATOM 607 O O . ILE A 1 80 ? 7.341 -5.770 11.391 1.00 93.56 80 ILE A O 1
ATOM 611 N N . GLY A 1 81 ? 8.596 -6.063 9.532 1.00 91.19 81 GLY A N 1
ATOM 612 C CA . GLY A 1 81 ? 9.562 -6.997 10.101 1.00 91.19 81 GLY A CA 1
ATOM 613 C C . GLY A 1 81 ? 8.992 -8.381 10.411 1.00 91.19 81 GLY A C 1
ATOM 614 O O . GLY A 1 81 ? 7.783 -8.606 10.459 1.00 91.19 81 GLY A O 1
ATOM 615 N N . ILE A 1 82 ? 9.880 -9.333 10.701 1.00 87.44 82 ILE A N 1
ATOM 616 C CA . ILE A 1 82 ? 9.486 -10.713 11.039 1.00 87.44 82 ILE A CA 1
ATOM 617 C C . ILE A 1 82 ? 8.846 -10.841 12.435 1.00 87.44 82 ILE A C 1
ATOM 619 O O . ILE A 1 82 ? 8.498 -11.940 12.865 1.00 87.44 82 ILE A O 1
ATOM 623 N N . ASN A 1 83 ? 8.703 -9.728 13.164 1.00 85.62 83 ASN A N 1
ATOM 624 C CA . ASN A 1 83 ? 7.908 -9.628 14.385 1.00 85.62 83 ASN A CA 1
ATOM 625 C C . ASN A 1 83 ? 6.463 -9.144 14.152 1.00 85.62 83 ASN A C 1
ATOM 627 O O . ASN A 1 83 ? 5.681 -9.179 15.101 1.00 85.62 83 ASN A O 1
ATOM 631 N N . GLY A 1 84 ? 6.085 -8.760 12.927 1.00 86.62 84 GLY A N 1
ATOM 632 C CA . GLY A 1 84 ? 4.692 -8.476 12.572 1.00 86.62 84 GLY A CA 1
ATOM 633 C C . GLY A 1 84 ? 4.112 -7.228 13.245 1.00 86.62 84 GLY A C 1
ATOM 634 O O . GLY A 1 84 ? 2.967 -7.243 13.696 1.00 86.62 84 GLY A O 1
ATOM 635 N N . ASN A 1 85 ? 4.907 -6.160 13.358 1.00 90.94 85 ASN A N 1
ATOM 636 C CA . ASN A 1 85 ? 4.406 -4.849 13.785 1.00 90.94 85 ASN A CA 1
ATOM 637 C C . ASN A 1 85 ? 3.530 -4.224 12.687 1.00 90.94 85 ASN A C 1
ATOM 639 O O . ASN A 1 85 ? 3.629 -4.629 11.540 1.00 90.94 85 ASN A O 1
ATOM 643 N N . TYR A 1 86 ? 2.717 -3.212 13.005 1.00 91.62 86 TYR A N 1
ATOM 644 C CA . TYR A 1 86 ? 1.822 -2.556 12.036 1.00 91.62 86 TYR A CA 1
ATOM 645 C C . TYR A 1 86 ? 2.035 -1.043 12.022 1.00 91.62 86 TYR A C 1
ATOM 647 O O . TYR A 1 86 ? 2.152 -0.437 13.094 1.00 91.62 86 TYR A O 1
ATOM 655 N N . THR A 1 87 ? 1.989 -0.413 10.844 1.00 93.12 87 THR A N 1
ATOM 656 C CA . THR A 1 87 ? 1.884 1.052 10.754 1.00 93.12 87 THR A CA 1
ATOM 657 C C . THR A 1 87 ? 0.556 1.571 11.318 1.00 93.12 87 THR A C 1
ATOM 659 O O . THR A 1 87 ? -0.449 0.858 11.455 1.00 93.12 87 THR A O 1
ATOM 662 N N . ASP A 1 88 ? 0.555 2.845 11.700 1.00 89.75 88 ASP A N 1
ATOM 663 C CA . ASP A 1 88 ? -0.643 3.608 12.036 1.00 89.75 88 ASP A CA 1
ATOM 664 C C . ASP A 1 88 ? -1.401 4.086 10.777 1.00 89.75 88 ASP A C 1
ATOM 666 O O . ASP A 1 88 ? -1.002 3.809 9.645 1.00 89.75 88 ASP A O 1
ATOM 670 N N . MET A 1 89 ? -2.511 4.819 10.940 1.00 87.38 89 MET A N 1
ATOM 671 C CA . MET A 1 89 ? -3.278 5.317 9.784 1.00 87.38 89 MET A CA 1
ATOM 672 C C . MET A 1 89 ? -2.511 6.340 8.928 1.00 87.38 89 MET A C 1
ATOM 674 O O . MET A 1 89 ? -2.912 6.611 7.793 1.00 87.38 89 MET A O 1
ATOM 678 N N . SER A 1 90 ? -1.415 6.896 9.445 1.00 87.69 90 SER A N 1
ATOM 679 C CA . SER A 1 90 ? -0.521 7.831 8.760 1.00 87.69 90 SER A CA 1
ATOM 680 C C . SER A 1 90 ? 0.711 7.146 8.159 1.00 87.69 90 SER A C 1
ATOM 682 O O . SER A 1 90 ? 1.617 7.839 7.704 1.00 87.69 90 SER A O 1
ATOM 684 N N . GLY A 1 91 ? 0.723 5.808 8.088 1.00 91.12 91 GLY A N 1
ATOM 685 C CA . GLY A 1 91 ? 1.769 5.026 7.427 1.00 91.12 91 GLY A CA 1
ATOM 686 C C . GLY A 1 91 ? 3.085 4.961 8.194 1.00 91.12 91 GLY A C 1
ATOM 687 O O . GLY A 1 91 ? 4.120 4.683 7.593 1.00 91.12 91 GLY A O 1
ATOM 688 N N . VAL A 1 92 ? 3.058 5.214 9.508 1.00 91.88 92 VAL A N 1
ATOM 689 C CA . VAL A 1 92 ? 4.264 5.229 10.344 1.00 91.88 92 VAL A CA 1
ATOM 690 C C . VAL A 1 92 ? 4.230 4.146 11.413 1.00 91.88 92 VAL A C 1
ATOM 692 O O . VAL A 1 92 ? 3.194 3.870 12.020 1.00 91.88 92 VAL A O 1
ATOM 695 N N . PHE A 1 93 ? 5.387 3.543 11.668 1.00 92.44 93 PHE A N 1
ATOM 696 C CA . PHE A 1 93 ? 5.647 2.708 12.836 1.00 92.44 93 PHE A CA 1
ATOM 697 C C . PHE A 1 93 ? 6.835 3.262 13.639 1.00 92.44 93 PHE A C 1
ATOM 699 O O . PHE A 1 93 ? 7.810 3.748 13.062 1.00 92.44 93 PHE A O 1
ATOM 706 N N . TYR A 1 94 ? 6.764 3.161 14.970 1.00 89.62 94 TYR A N 1
ATOM 707 C CA . TYR A 1 94 ? 7.880 3.425 15.877 1.00 89.62 94 TYR A CA 1
ATOM 708 C C . TYR A 1 94 ? 8.031 2.278 16.887 1.00 89.62 94 TYR A C 1
ATOM 710 O O . TYR A 1 94 ? 7.083 1.953 17.607 1.00 89.62 94 TYR A O 1
ATOM 718 N N . GLY A 1 95 ? 9.237 1.721 17.011 1.00 90.06 95 GLY A N 1
ATOM 719 C CA . GLY A 1 95 ? 9.570 0.720 18.030 1.00 90.06 95 GLY A CA 1
ATOM 720 C C . GLY A 1 95 ? 10.618 -0.294 17.573 1.00 90.06 95 GLY A C 1
ATOM 721 O O . GLY A 1 95 ? 11.332 -0.071 16.601 1.00 90.06 95 GLY A O 1
ATOM 722 N N . GLU A 1 96 ? 10.713 -1.421 18.278 1.00 91.00 96 GLU A N 1
ATOM 723 C CA . GLU A 1 96 ? 11.624 -2.523 17.940 1.00 91.00 96 GLU A CA 1
ATOM 724 C C . GLU A 1 96 ? 11.196 -3.209 16.626 1.00 91.00 96 GLU A C 1
ATOM 726 O O . GLU A 1 96 ? 10.180 -3.910 16.582 1.00 91.00 96 GLU A O 1
ATOM 731 N N . VAL A 1 97 ? 11.973 -3.042 15.554 1.00 90.56 97 VAL A N 1
ATOM 732 C CA . VAL A 1 97 ? 11.808 -3.779 14.288 1.00 90.56 97 VAL A CA 1
ATOM 733 C C . VAL A 1 97 ? 12.739 -4.988 14.286 1.00 90.56 97 VAL A C 1
ATOM 735 O O . VAL A 1 97 ? 13.923 -4.847 14.585 1.00 90.56 97 VAL A O 1
ATOM 738 N N . LYS A 1 98 ? 12.233 -6.176 13.921 1.00 90.69 98 LYS A N 1
ATOM 739 C CA . LYS A 1 98 ? 13.080 -7.359 13.720 1.00 90.69 98 LYS A CA 1
ATOM 740 C C . LYS A 1 98 ? 13.268 -7.654 12.231 1.00 90.69 98 LYS A C 1
ATOM 742 O O . LYS A 1 98 ? 12.314 -8.006 11.538 1.00 90.69 98 LYS A O 1
ATOM 747 N N . ALA A 1 99 ? 14.511 -7.553 11.774 1.00 90.00 99 ALA A N 1
ATOM 748 C CA . ALA A 1 99 ? 14.956 -8.049 10.476 1.00 90.00 99 ALA A CA 1
ATOM 749 C C . ALA A 1 99 ? 15.067 -9.590 10.453 1.00 90.00 99 ALA A C 1
ATOM 751 O O . ALA A 1 99 ? 15.064 -10.244 11.504 1.00 90.00 99 ALA A O 1
ATOM 752 N N . ASN A 1 100 ? 15.182 -10.168 9.257 1.00 89.12 100 ASN A N 1
ATOM 753 C CA . ASN A 1 100 ? 15.566 -11.569 9.079 1.00 89.12 100 ASN A CA 1
ATOM 754 C C . ASN A 1 100 ? 17.076 -11.788 9.320 1.00 89.12 100 ASN A C 1
ATOM 756 O O . ASN A 1 100 ? 17.819 -10.849 9.615 1.00 89.12 100 ASN A O 1
ATOM 760 N N . ASP A 1 101 ? 17.535 -13.035 9.194 1.00 88.31 101 ASP A N 1
ATOM 761 C CA . ASP A 1 101 ? 18.918 -13.438 9.500 1.00 88.31 101 ASP A CA 1
ATOM 762 C C . ASP A 1 101 ? 19.976 -12.780 8.575 1.00 88.31 101 ASP A C 1
ATOM 764 O O . ASP A 1 101 ? 21.155 -12.743 8.931 1.00 88.31 101 ASP A O 1
ATOM 768 N N . SER A 1 102 ? 19.560 -12.203 7.437 1.00 87.06 102 SER A N 1
ATOM 769 C CA . SER A 1 102 ? 20.402 -11.417 6.513 1.00 87.06 102 SER A CA 1
ATOM 770 C C . SER A 1 102 ? 20.273 -9.893 6.691 1.00 87.06 102 SER A C 1
ATOM 772 O O . SER A 1 102 ? 20.822 -9.122 5.903 1.00 87.06 102 SER A O 1
ATOM 774 N N . GLY A 1 103 ? 19.585 -9.434 7.743 1.00 88.50 103 GLY A N 1
ATOM 775 C CA . GLY A 1 103 ? 19.472 -8.015 8.091 1.00 88.50 103 GLY A CA 1
ATOM 776 C C . GLY A 1 103 ? 18.447 -7.226 7.271 1.00 88.50 103 GLY A C 1
ATOM 777 O O . GLY A 1 103 ? 18.437 -5.999 7.349 1.00 88.50 103 GLY A O 1
ATOM 778 N N . TRP A 1 104 ? 17.577 -7.904 6.517 1.00 90.12 104 TRP A N 1
ATOM 779 C CA . TRP A 1 104 ? 16.496 -7.279 5.755 1.00 90.12 104 TRP A CA 1
ATOM 780 C C . TRP A 1 104 ? 15.185 -7.246 6.544 1.00 90.12 104 TRP A C 1
ATOM 782 O O . TRP A 1 104 ? 14.789 -8.225 7.183 1.00 90.12 104 TRP A O 1
ATOM 792 N N . VAL A 1 105 ? 14.480 -6.119 6.479 1.00 92.00 105 VAL A N 1
ATOM 793 C CA . VAL A 1 105 ? 13.147 -5.932 7.060 1.00 92.00 105 VAL A CA 1
ATOM 794 C C . VAL A 1 105 ? 12.101 -6.117 5.957 1.00 92.00 105 VAL A C 1
ATOM 796 O O . VAL A 1 105 ? 12.016 -5.251 5.086 1.00 92.00 105 VAL A O 1
ATOM 799 N N . PRO A 1 106 ? 11.298 -7.202 5.964 1.00 92.31 106 PRO A N 1
ATOM 800 C CA . PRO A 1 106 ? 10.117 -7.286 5.108 1.00 92.31 106 PRO A CA 1
ATOM 801 C C . PRO A 1 106 ? 9.102 -6.207 5.492 1.00 92.31 106 PRO A C 1
ATOM 803 O O . PRO A 1 106 ? 8.854 -5.972 6.680 1.00 92.31 106 PRO A O 1
ATOM 806 N N . VAL A 1 107 ? 8.496 -5.586 4.485 1.00 93.25 107 VAL A N 1
ATOM 807 C CA . VAL A 1 107 ? 7.389 -4.640 4.615 1.00 93.25 107 VAL A CA 1
ATOM 808 C C . VAL A 1 107 ? 6.329 -4.989 3.574 1.00 93.25 107 VAL A C 1
ATOM 810 O O . VAL A 1 107 ? 6.592 -4.953 2.375 1.00 93.25 107 VAL A O 1
ATOM 813 N N . GLN A 1 108 ? 5.129 -5.330 4.038 1.00 91.44 108 GLN A N 1
ATOM 814 C CA . GLN A 1 108 ? 4.025 -5.822 3.203 1.00 91.44 108 GLN A CA 1
ATOM 815 C C . GLN A 1 108 ? 2.711 -5.116 3.563 1.00 91.44 108 GLN A C 1
ATOM 817 O O . GLN A 1 108 ? 2.477 -4.792 4.727 1.00 91.44 108 GLN A O 1
ATOM 822 N N . ALA A 1 109 ? 1.827 -4.897 2.590 1.00 90.25 109 ALA A N 1
ATOM 823 C CA . ALA A 1 109 ? 0.487 -4.351 2.813 1.00 90.25 109 ALA A CA 1
ATOM 824 C C . ALA A 1 109 ? -0.490 -4.921 1.778 1.00 90.25 109 ALA A C 1
ATOM 826 O O . ALA A 1 109 ? -0.094 -5.218 0.656 1.00 90.25 109 ALA A O 1
ATOM 827 N N . LEU A 1 110 ? -1.767 -5.083 2.134 1.00 84.75 110 LEU A N 1
ATOM 828 C CA . LEU A 1 110 ? -2.719 -5.801 1.281 1.00 84.75 110 LEU A CA 1
ATOM 829 C C . LEU A 1 110 ? -2.964 -5.068 -0.054 1.00 84.75 110 LEU A C 1
ATOM 831 O O . LEU A 1 110 ? -3.381 -3.905 -0.072 1.00 84.75 110 LEU A O 1
ATOM 835 N N . GLY A 1 111 ? -2.706 -5.758 -1.169 1.00 85.69 111 GLY A N 1
ATOM 836 C CA . GLY A 1 111 ? -2.740 -5.187 -2.517 1.00 85.69 111 GLY A CA 1
ATOM 837 C C . GLY A 1 111 ? -1.522 -4.336 -2.888 1.00 85.69 111 GLY A C 1
ATOM 838 O O . GLY A 1 111 ? -1.603 -3.550 -3.834 1.00 85.69 111 GLY A O 1
ATOM 839 N N . TYR A 1 112 ? -0.420 -4.444 -2.150 1.00 90.06 112 TYR A N 1
ATOM 840 C CA . TYR A 1 112 ? 0.873 -3.870 -2.508 1.00 90.06 112 TYR A CA 1
ATOM 841 C C . TYR A 1 112 ? 1.944 -4.966 -2.519 1.00 90.06 112 TYR A C 1
ATOM 843 O O . TYR A 1 112 ? 1.920 -5.873 -1.685 1.00 90.06 112 TYR A O 1
ATOM 851 N N . VAL A 1 113 ? 2.914 -4.843 -3.422 1.00 89.88 113 VAL A N 1
ATOM 852 C CA . VAL A 1 113 ? 4.091 -5.719 -3.486 1.00 89.88 113 VAL A CA 1
ATOM 853 C C . VAL A 1 113 ? 4.861 -5.657 -2.166 1.00 89.88 113 VAL A C 1
ATOM 855 O O . VAL A 1 113 ? 5.090 -4.577 -1.614 1.00 89.88 113 VAL A O 1
ATOM 858 N N . THR A 1 114 ? 5.293 -6.818 -1.669 1.00 89.44 114 THR A N 1
ATOM 859 C CA . THR A 1 114 ? 6.160 -6.899 -0.485 1.00 89.44 114 THR A CA 1
ATOM 860 C C . THR A 1 114 ? 7.550 -6.378 -0.831 1.00 89.44 114 THR A C 1
ATOM 862 O O . THR A 1 114 ? 8.216 -6.928 -1.702 1.00 89.44 114 THR A O 1
ATOM 865 N N . ASN A 1 115 ? 8.016 -5.345 -0.129 1.00 90.00 115 ASN A N 1
ATOM 866 C CA . ASN A 1 115 ? 9.360 -4.805 -0.315 1.00 90.00 115 ASN A CA 1
ATOM 867 C C . ASN A 1 115 ? 10.263 -5.121 0.889 1.00 90.00 115 ASN A C 1
ATOM 869 O O . ASN A 1 115 ? 9.793 -5.424 1.986 1.00 90.00 115 ASN A O 1
ATOM 873 N N . TYR A 1 116 ? 11.576 -5.058 0.680 1.00 90.00 116 TYR A N 1
ATOM 874 C CA . TYR A 1 116 ? 12.593 -5.396 1.671 1.00 90.00 116 TYR A CA 1
ATOM 875 C C . TYR A 1 116 ? 13.513 -4.209 1.886 1.00 90.00 116 TYR A C 1
ATOM 877 O O . TYR A 1 116 ? 14.155 -3.755 0.944 1.00 90.00 116 TYR A O 1
ATOM 885 N N . ALA A 1 117 ? 13.585 -3.722 3.123 1.00 90.50 117 ALA A N 1
ATOM 886 C CA . ALA A 1 117 ? 14.332 -2.520 3.474 1.00 90.50 117 ALA A CA 1
ATOM 887 C C . ALA A 1 117 ? 15.472 -2.788 4.462 1.00 90.50 117 ALA A C 1
ATOM 889 O O . ALA A 1 117 ? 15.406 -3.700 5.292 1.00 90.50 117 ALA A O 1
ATOM 890 N N . LYS A 1 118 ? 16.506 -1.953 4.387 1.00 88.19 118 LYS A N 1
ATOM 891 C CA . LYS A 1 118 ? 17.572 -1.831 5.389 1.00 88.19 118 LYS A CA 1
ATOM 892 C C . LYS A 1 118 ? 17.436 -0.488 6.111 1.00 88.19 118 LYS A C 1
ATOM 894 O O . LYS A 1 118 ? 16.809 0.426 5.579 1.00 88.19 118 LYS A O 1
ATOM 899 N N . PRO A 1 119 ? 18.008 -0.338 7.317 1.00 85.44 119 PRO A N 1
ATOM 900 C CA . PRO A 1 119 ? 18.090 0.973 7.938 1.00 85.44 119 PRO A CA 1
ATOM 901 C C . PRO A 1 119 ? 18.987 1.879 7.087 1.00 85.44 119 PRO A C 1
ATOM 903 O O . PRO A 1 119 ? 20.081 1.471 6.689 1.00 85.44 119 PRO A O 1
ATOM 906 N N . SER A 1 120 ? 18.542 3.114 6.847 1.00 79.25 120 SER A N 1
ATOM 907 C CA . SER A 1 120 ? 19.311 4.161 6.167 1.00 79.25 120 SER A CA 1
ATOM 908 C C . SER A 1 120 ? 20.743 4.219 6.726 1.00 79.25 120 SER A C 1
ATOM 910 O O . SER A 1 120 ? 20.925 4.231 7.954 1.00 79.25 120 SER A O 1
ATOM 912 N N . PRO A 1 121 ? 21.783 4.307 5.871 1.00 69.00 121 PRO A N 1
ATOM 913 C CA . PRO A 1 121 ? 23.177 4.376 6.316 1.00 69.00 121 PRO A CA 1
ATOM 914 C C . PRO A 1 121 ? 23.492 5.667 7.092 1.00 69.00 121 PRO A C 1
ATOM 916 O O . PRO A 1 121 ? 24.554 5.779 7.700 1.00 69.00 121 PRO A O 1
ATOM 919 N N . TYR A 1 122 ? 22.565 6.631 7.093 1.00 64.81 122 TYR A N 1
ATOM 920 C CA . TYR A 1 122 ? 22.639 7.886 7.839 1.00 64.81 122 TYR A CA 1
ATOM 921 C C . TYR A 1 122 ? 21.806 7.860 9.139 1.00 64.81 122 TYR A C 1
ATOM 923 O O . TYR A 1 122 ? 21.571 8.905 9.752 1.00 64.81 122 TYR A O 1
ATOM 931 N N . SER A 1 123 ? 21.364 6.673 9.572 1.00 66.19 123 SER A N 1
ATOM 932 C CA . SER A 1 123 ? 20.689 6.442 10.855 1.00 66.19 123 SER A CA 1
ATOM 933 C C . SER A 1 123 ? 21.526 6.931 12.049 1.00 66.19 123 SER A C 1
ATOM 935 O O . SER A 1 123 ? 22.735 6.719 12.140 1.00 66.19 123 SER A O 1
ATOM 937 N N . GLY A 1 124 ? 20.864 7.639 12.971 1.00 70.31 124 GLY A N 1
ATOM 938 C CA . GLY A 1 124 ? 21.496 8.301 14.115 1.00 70.31 124 GLY A CA 1
ATOM 939 C C . GLY A 1 124 ? 21.604 7.375 15.326 1.00 70.31 124 GLY A C 1
ATOM 940 O O . GLY A 1 124 ? 22.161 6.284 15.253 1.00 70.31 124 GLY A O 1
ATOM 941 N N . GLU A 1 125 ? 21.030 7.785 16.460 1.00 75.25 125 GLU A N 1
ATOM 942 C CA . GLU A 1 125 ? 20.827 6.892 17.616 1.00 75.25 125 GLU A CA 1
ATOM 943 C C . GLU A 1 125 ? 19.752 5.813 17.353 1.00 75.25 125 GLU A C 1
ATOM 945 O O . GLU A 1 125 ? 19.772 4.771 18.010 1.00 75.25 125 GLU A O 1
ATOM 950 N N . TYR A 1 126 ? 18.907 6.023 16.338 1.00 82.12 126 TYR A N 1
ATOM 951 C CA . TYR A 1 126 ? 17.731 5.230 15.966 1.00 82.12 126 TYR A CA 1
ATOM 952 C C . TYR A 1 126 ? 17.838 4.805 14.504 1.00 82.12 126 TYR A C 1
ATOM 954 O O . TYR A 1 126 ? 18.352 5.572 13.680 1.00 82.12 126 TYR A O 1
ATOM 962 N N . ASP A 1 127 ? 17.316 3.626 14.185 1.00 88.44 127 ASP A N 1
ATOM 963 C CA . ASP A 1 127 ? 17.238 3.147 12.806 1.00 88.44 127 ASP A CA 1
ATOM 964 C C . ASP A 1 127 ? 16.094 3.856 12.067 1.00 88.44 127 ASP A C 1
ATOM 966 O O . ASP A 1 127 ? 15.021 4.083 12.628 1.00 88.44 127 ASP A O 1
ATOM 970 N N . LEU A 1 128 ? 16.314 4.230 10.808 1.00 85.75 128 LEU A N 1
ATOM 971 C CA . LEU A 1 128 ? 15.333 4.943 9.990 1.00 85.75 128 LEU A CA 1
ATOM 972 C C . LEU A 1 128 ? 15.133 4.192 8.677 1.00 85.75 128 LEU A C 1
ATOM 974 O O . LEU A 1 128 ? 16.117 3.826 8.042 1.00 85.75 128 LEU A O 1
ATOM 978 N N . TYR A 1 129 ? 13.880 3.971 8.296 1.00 88.94 129 TYR A N 1
ATOM 979 C CA . TYR A 1 129 ? 13.502 3.255 7.081 1.00 88.94 129 TYR A CA 1
ATOM 980 C C . TYR A 1 129 ? 12.456 4.076 6.319 1.00 88.94 129 TYR A C 1
ATOM 982 O O . TYR A 1 129 ? 11.435 4.462 6.903 1.00 88.94 129 TYR A O 1
ATOM 990 N N . PHE A 1 130 ? 12.669 4.295 5.022 1.00 86.88 130 PHE A N 1
ATOM 991 C CA . PHE A 1 130 ? 11.673 4.865 4.122 1.00 86.88 130 PHE A CA 1
ATOM 992 C C . PHE A 1 130 ? 11.386 3.877 2.995 1.00 86.88 130 PHE A C 1
ATOM 994 O O . PHE A 1 130 ? 12.208 3.661 2.105 1.00 86.88 130 PHE A O 1
ATOM 1001 N N . VAL A 1 131 ? 10.214 3.248 3.060 1.00 90.06 131 VAL A N 1
ATOM 1002 C CA . VAL A 1 131 ? 9.872 2.104 2.215 1.00 90.06 131 VAL A CA 1
ATOM 1003 C C . VAL A 1 131 ? 8.714 2.466 1.301 1.00 90.06 131 VAL A C 1
ATOM 1005 O O . VAL A 1 131 ? 7.603 2.735 1.761 1.00 90.06 131 VAL A O 1
ATOM 1008 N N . THR A 1 132 ? 8.969 2.449 -0.003 1.00 89.50 132 THR A N 1
ATOM 1009 C CA . THR A 1 132 ? 7.905 2.522 -1.003 1.00 89.50 132 THR A CA 1
ATOM 1010 C C . THR A 1 132 ? 7.425 1.106 -1.320 1.00 89.50 132 THR A C 1
ATOM 1012 O O . THR A 1 132 ? 8.255 0.223 -1.546 1.00 89.50 132 THR A O 1
ATOM 1015 N N . LEU A 1 133 ? 6.112 0.877 -1.373 1.00 90.00 133 LEU A N 1
ATOM 1016 C CA . LEU A 1 133 ? 5.532 -0.367 -1.889 1.00 90.00 133 LEU A CA 1
ATOM 1017 C C . LEU A 1 133 ? 4.829 -0.096 -3.222 1.00 90.00 133 LEU A C 1
ATOM 1019 O O . LEU A 1 133 ? 4.013 0.824 -3.309 1.00 90.00 133 LEU A O 1
ATOM 1023 N N . ALA A 1 134 ? 5.116 -0.899 -4.248 1.00 88.94 134 ALA A N 1
ATOM 1024 C CA . ALA A 1 134 ? 4.405 -0.809 -5.520 1.00 88.94 134 ALA A CA 1
ATOM 1025 C C . ALA A 1 134 ? 2.939 -1.262 -5.333 1.00 88.94 134 ALA A C 1
ATOM 1027 O O . ALA A 1 134 ? 2.704 -2.288 -4.687 1.00 88.94 134 ALA A O 1
ATOM 1028 N N . PRO A 1 135 ? 1.939 -0.517 -5.833 1.00 88.94 135 PRO A N 1
ATOM 1029 C CA . PRO A 1 135 ? 0.549 -0.966 -5.825 1.00 88.94 135 PRO A CA 1
ATOM 1030 C C . PRO A 1 135 ? 0.371 -2.144 -6.790 1.00 88.94 135 PRO A C 1
ATOM 1032 O O . PRO A 1 135 ? 0.874 -2.088 -7.900 1.00 88.94 135 PRO A O 1
ATOM 1035 N N . VAL A 1 136 ? -0.391 -3.171 -6.405 1.00 88.56 136 VAL A N 1
ATOM 1036 C CA . VAL A 1 136 ? -0.734 -4.277 -7.316 1.00 88.56 136 VAL A CA 1
ATOM 1037 C C . VAL A 1 136 ? -1.603 -3.776 -8.469 1.00 88.56 136 VAL A C 1
ATOM 1039 O O . VAL A 1 136 ? -2.660 -3.172 -8.225 1.00 88.56 136 VAL A O 1
ATOM 1042 N N . ASP A 1 137 ? -1.178 -4.085 -9.697 1.00 84.81 137 ASP A N 1
ATOM 1043 C CA . ASP A 1 137 ? -1.855 -3.709 -10.942 1.00 84.81 137 ASP A CA 1
ATOM 1044 C C . ASP A 1 137 ? -3.014 -4.649 -11.279 1.00 84.81 137 ASP A C 1
ATOM 1046 O O . ASP A 1 137 ? -4.115 -4.184 -11.566 1.00 84.81 137 ASP A O 1
ATOM 1050 N N . ALA A 1 138 ? -2.825 -5.970 -11.198 1.00 83.38 138 ALA A N 1
ATOM 1051 C CA . ALA A 1 138 ? -3.907 -6.933 -11.403 1.00 83.38 138 ALA A CA 1
ATOM 1052 C C . ALA A 1 138 ? -3.896 -8.057 -10.367 1.00 83.38 138 ALA A C 1
ATOM 1054 O O . ALA A 1 138 ? -2.871 -8.686 -10.117 1.00 83.38 138 ALA A O 1
ATOM 1055 N N . GLY A 1 139 ? -5.075 -8.359 -9.819 1.00 82.06 139 GLY A N 1
ATOM 1056 C CA . GLY A 1 139 ? -5.328 -9.562 -9.036 1.00 82.06 139 GLY A CA 1
ATOM 1057 C C . GLY A 1 139 ? -6.272 -10.516 -9.769 1.00 82.06 139 GLY A C 1
ATOM 1058 O O . GLY A 1 139 ? -7.172 -10.095 -10.494 1.00 82.06 139 GLY A O 1
ATOM 1059 N N . PHE A 1 140 ? -6.108 -11.817 -9.546 1.00 83.56 140 PHE A N 1
ATOM 1060 C CA . PHE A 1 140 ? -6.958 -12.871 -10.099 1.00 83.56 140 PHE A CA 1
ATOM 1061 C C . PHE A 1 140 ? -7.238 -13.945 -9.046 1.00 83.56 140 PHE A C 1
ATOM 1063 O O . PHE A 1 140 ? -6.327 -14.392 -8.356 1.00 83.56 140 PHE A O 1
ATOM 1070 N N . TYR A 1 141 ? -8.489 -14.392 -8.916 1.00 82.56 141 TYR A N 1
ATOM 1071 C CA . TYR A 1 141 ? -8.842 -15.507 -8.031 1.00 82.56 141 TYR A CA 1
ATOM 1072 C C . TYR A 1 141 ? -8.673 -16.837 -8.773 1.00 82.56 141 TYR A C 1
ATOM 1074 O O . TYR A 1 141 ? -9.370 -17.099 -9.754 1.00 82.56 141 TYR A O 1
ATOM 1082 N N . TYR A 1 142 ? -7.768 -17.684 -8.287 1.00 84.25 142 TYR A N 1
ATOM 1083 C CA . TYR A 1 142 ? -7.444 -18.972 -8.895 1.00 84.25 142 TYR A CA 1
ATOM 1084 C C . TYR A 1 142 ? -8.066 -20.146 -8.118 1.00 84.25 142 TYR A C 1
ATOM 1086 O O . TYR A 1 142 ? -8.364 -20.055 -6.924 1.00 84.25 142 TYR A O 1
ATOM 1094 N N . GLN A 1 143 ? -8.207 -21.293 -8.790 1.00 84.25 143 GLN A N 1
ATOM 1095 C CA . GLN A 1 143 ? -8.532 -22.582 -8.170 1.00 84.25 143 GLN A CA 1
ATOM 1096 C C . GLN A 1 143 ? -7.565 -23.670 -8.662 1.00 84.25 143 GLN A C 1
ATOM 1098 O O . GLN A 1 143 ? -7.144 -23.656 -9.815 1.00 84.25 143 GLN A O 1
ATOM 1103 N N . GLU A 1 144 ? -7.244 -24.660 -7.823 1.00 83.31 144 GLU A N 1
ATOM 1104 C CA . GLU A 1 144 ? -6.286 -25.751 -8.109 1.00 83.31 144 GLU A CA 1
ATOM 1105 C C . GLU A 1 144 ? -6.542 -26.452 -9.457 1.00 83.31 144 GLU A C 1
ATOM 1107 O O . GLU A 1 144 ? -5.615 -26.896 -10.135 1.00 83.31 144 GLU A O 1
ATOM 1112 N N . THR A 1 145 ? -7.811 -26.556 -9.859 1.00 80.12 145 THR A N 1
ATOM 1113 C CA . THR A 1 145 ? -8.241 -27.279 -11.063 1.00 80.12 145 THR A CA 1
ATOM 1114 C C . THR A 1 145 ? -8.252 -26.456 -12.352 1.00 80.12 145 THR A C 1
ATOM 1116 O O . THR A 1 145 ? -8.498 -27.040 -13.409 1.00 80.12 145 THR A O 1
ATOM 1119 N N . SER A 1 146 ? -8.040 -25.137 -12.298 1.00 77.94 146 SER A N 1
ATOM 1120 C CA . SER A 1 146 ? -8.002 -24.273 -13.485 1.00 77.94 146 SER A CA 1
ATOM 1121 C C . SER A 1 146 ? -6.574 -24.028 -13.968 1.00 77.94 146 SER A C 1
ATOM 1123 O O . SER A 1 146 ? -5.678 -23.732 -13.183 1.00 77.94 146 SER A O 1
ATOM 1125 N N . GLU A 1 147 ? -6.392 -24.095 -15.284 1.00 84.69 147 GLU A N 1
ATOM 1126 C CA . GLU A 1 147 ? -5.315 -23.382 -15.974 1.00 84.69 147 GLU A CA 1
ATOM 1127 C C . GLU A 1 147 ? -5.556 -21.882 -15.752 1.00 84.69 147 GLU A C 1
ATOM 1129 O O . GLU A 1 147 ? -6.695 -21.425 -15.874 1.00 84.69 147 GLU A O 1
ATOM 1134 N N . THR A 1 148 ? -4.529 -21.147 -15.324 1.00 85.50 148 THR A N 1
ATOM 1135 C CA . THR A 1 148 ? -4.656 -19.732 -14.942 1.00 85.50 148 THR A CA 1
ATOM 1136 C C . THR A 1 148 ? -3.782 -18.891 -15.854 1.00 85.50 148 THR A C 1
ATOM 1138 O O . THR A 1 148 ? -2.579 -19.126 -15.925 1.00 85.50 148 THR A O 1
ATOM 1141 N N . HIS A 1 149 ? -4.400 -17.927 -16.532 1.00 86.75 149 HIS A N 1
ATOM 1142 C CA . HIS A 1 149 ? -3.740 -16.934 -17.370 1.00 86.75 149 HIS A CA 1
ATOM 1143 C C . HIS A 1 149 ? -4.058 -15.548 -16.805 1.00 86.75 149 HIS A C 1
ATOM 1145 O O . HIS A 1 149 ? -5.232 -15.222 -16.612 1.00 86.75 149 HIS A O 1
ATOM 1151 N N . LEU A 1 150 ? -3.028 -14.758 -16.520 1.00 85.81 150 LEU A N 1
ATOM 1152 C CA . LEU A 1 150 ? -3.126 -13.393 -16.000 1.00 85.81 150 LEU A CA 1
ATOM 1153 C C . LEU A 1 150 ? -2.300 -12.462 -16.894 1.00 85.81 150 LEU A C 1
ATOM 1155 O O . LEU A 1 150 ? -1.257 -12.874 -17.387 1.00 85.81 150 LEU A O 1
ATOM 1159 N N . GLN A 1 151 ? -2.759 -11.231 -17.118 1.00 87.31 151 GLN A N 1
ATOM 1160 C CA . GLN A 1 151 ? -2.125 -10.276 -18.031 1.00 87.31 151 GLN A CA 1
ATOM 1161 C C . GLN A 1 151 ? -2.257 -8.827 -17.538 1.00 87.31 151 GLN A C 1
ATOM 1163 O O . GLN A 1 151 ? -3.283 -8.463 -16.960 1.00 87.31 151 GLN A O 1
ATOM 1168 N N . LEU A 1 152 ? -1.240 -8.011 -17.822 1.00 84.69 152 LEU A N 1
ATOM 1169 C CA . LEU A 1 152 ? -1.221 -6.549 -17.723 1.00 84.69 152 LEU A CA 1
ATOM 1170 C C . LEU A 1 152 ? -1.124 -5.943 -19.132 1.00 84.69 152 LEU A C 1
ATOM 1172 O O . LEU A 1 152 ? -0.472 -6.510 -20.009 1.00 84.69 152 LEU A O 1
ATOM 1176 N N . GLY A 1 153 ? -1.729 -4.774 -19.343 1.00 79.94 153 GLY A N 1
ATOM 1177 C CA . GLY A 1 153 ? -1.762 -4.097 -20.646 1.00 79.94 153 GLY A CA 1
ATOM 1178 C C . GLY A 1 153 ? -2.876 -4.589 -21.583 1.00 79.94 153 GLY A C 1
ATOM 1179 O O . GLY A 1 153 ? -3.898 -5.119 -21.139 1.00 79.94 153 GLY A O 1
ATOM 1180 N N . ASP A 1 154 ? -2.693 -4.369 -22.888 1.00 72.81 154 ASP A N 1
ATOM 1181 C CA . ASP A 1 154 ? -3.689 -4.660 -23.930 1.00 72.81 154 ASP A CA 1
ATOM 1182 C C . ASP A 1 154 ? -3.927 -6.178 -24.116 1.00 72.81 154 ASP A C 1
ATOM 1184 O O . ASP A 1 154 ? -3.076 -7.008 -23.804 1.00 72.81 154 ASP A O 1
ATOM 1188 N N . GLN A 1 155 ? -5.096 -6.572 -24.632 1.00 70.44 155 GLN A N 1
ATOM 1189 C CA . GLN A 1 155 ? -5.424 -7.982 -24.885 1.00 70.44 155 GLN A CA 1
ATOM 1190 C C . GLN A 1 155 ? -4.706 -8.576 -26.101 1.00 70.44 155 GLN A C 1
ATOM 1192 O O . GLN A 1 155 ? -4.287 -9.732 -26.062 1.00 70.44 155 GLN A O 1
ATOM 1197 N N . ASP A 1 156 ? -4.597 -7.810 -27.184 1.00 72.38 156 ASP A N 1
ATOM 1198 C CA . ASP A 1 156 ? -3.907 -8.222 -28.403 1.00 72.38 156 ASP A CA 1
ATOM 1199 C C . ASP A 1 156 ? -2.374 -8.019 -28.269 1.00 72.38 156 ASP A C 1
ATOM 1201 O O . ASP A 1 156 ? -1.629 -8.518 -29.115 1.00 72.38 156 ASP A O 1
ATOM 1205 N N . SER A 1 157 ? -1.900 -7.313 -27.224 1.00 78.44 157 SER A N 1
ATOM 1206 C CA . SER A 1 157 ? -0.477 -7.030 -26.950 1.00 78.44 157 SER A CA 1
ATOM 1207 C C . SER A 1 157 ? -0.188 -6.698 -25.462 1.00 78.44 157 SER A C 1
ATOM 1209 O O . SER A 1 157 ? 0.025 -5.529 -25.130 1.00 78.44 157 SER A O 1
ATOM 1211 N N . PRO A 1 158 ? -0.182 -7.683 -24.541 1.00 84.19 158 PRO A N 1
ATOM 1212 C CA . PRO A 1 158 ? 0.031 -7.435 -23.111 1.00 84.19 158 PRO A CA 1
ATOM 1213 C C . PRO A 1 158 ? 1.490 -7.082 -22.784 1.00 84.19 158 PRO A C 1
ATOM 1215 O O . PRO A 1 158 ? 2.410 -7.715 -23.301 1.00 84.19 158 PRO A O 1
ATOM 1218 N N . ASN A 1 159 ? 1.714 -6.132 -21.870 1.00 86.88 159 ASN A N 1
ATOM 1219 C CA . ASN A 1 159 ? 3.047 -5.792 -21.345 1.00 86.88 159 ASN A CA 1
ATOM 1220 C C . ASN A 1 159 ? 3.697 -7.014 -20.679 1.00 86.88 159 ASN A C 1
ATOM 1222 O O . ASN A 1 159 ? 4.870 -7.320 -20.891 1.00 86.88 159 ASN A O 1
ATOM 1226 N N . LEU A 1 160 ? 2.897 -7.708 -19.868 1.00 89.88 160 LEU A N 1
ATOM 1227 C CA . LEU A 1 160 ? 3.302 -8.806 -19.003 1.00 89.88 160 LEU A CA 1
ATOM 1228 C C . LEU A 1 160 ? 2.151 -9.811 -18.920 1.00 89.88 160 LEU A C 1
ATOM 1230 O O . LEU A 1 160 ? 1.011 -9.422 -18.678 1.00 89.88 160 LEU A O 1
ATOM 1234 N N . ALA A 1 161 ? 2.430 -11.097 -19.098 1.00 91.88 161 ALA A N 1
ATOM 1235 C CA . ALA A 1 161 ? 1.454 -12.174 -18.964 1.00 91.88 161 ALA A CA 1
ATOM 1236 C C . ALA A 1 161 ? 2.053 -13.375 -18.224 1.00 91.88 161 ALA A C 1
ATOM 1238 O O . ALA A 1 161 ? 3.249 -13.639 -18.327 1.00 91.88 161 ALA A O 1
ATOM 1239 N N . VAL A 1 162 ? 1.227 -14.112 -17.482 1.00 92.88 162 VAL A N 1
ATOM 1240 C CA . VAL A 1 162 ? 1.631 -15.237 -16.630 1.00 92.88 162 VAL A CA 1
ATOM 1241 C C . VAL A 1 162 ? 0.693 -16.419 -16.851 1.00 92.88 162 VAL A C 1
ATOM 1243 O O . VAL A 1 162 ? -0.495 -16.347 -16.538 1.00 92.88 162 VAL A O 1
ATOM 1246 N N . ASP A 1 163 ? 1.256 -17.523 -17.336 1.00 93.44 163 ASP A N 1
ATOM 1247 C CA . ASP A 1 163 ? 0.606 -18.823 -17.474 1.00 93.44 163 ASP A CA 1
ATOM 1248 C C . ASP A 1 163 ? 1.003 -19.755 -16.317 1.00 93.44 163 ASP A C 1
ATOM 1250 O O . ASP A 1 163 ? 2.187 -20.037 -16.090 1.00 93.44 163 ASP A O 1
ATOM 1254 N N . LEU A 1 164 ? 0.003 -20.293 -15.614 1.00 92.00 164 LEU A N 1
ATOM 1255 C CA . LEU A 1 164 ? 0.151 -21.333 -14.594 1.00 92.00 164 LEU A CA 1
ATOM 1256 C C . LEU A 1 164 ? -0.630 -22.595 -14.990 1.00 92.00 164 LEU A C 1
ATOM 1258 O O . LEU A 1 164 ? -1.851 -22.561 -15.178 1.00 92.00 164 LEU A O 1
ATOM 1262 N N . GLU A 1 165 ? 0.055 -23.742 -15.043 1.00 91.00 165 GLU A N 1
ATOM 1263 C CA . GLU A 1 165 ? -0.616 -25.030 -15.257 1.00 91.00 165 GLU A CA 1
ATOM 1264 C C . GLU A 1 165 ? -1.466 -25.462 -14.036 1.00 91.00 165 GLU A C 1
ATOM 1266 O O . GLU A 1 165 ? -1.160 -25.085 -12.901 1.00 91.00 165 GLU A O 1
ATOM 1271 N N . PRO A 1 166 ? -2.507 -26.303 -14.208 1.00 90.25 166 PRO A N 1
ATOM 1272 C CA . PRO A 1 166 ? -3.327 -26.781 -13.094 1.00 90.25 166 PRO A CA 1
ATOM 1273 C C . PRO A 1 166 ? -2.502 -27.386 -11.945 1.00 90.25 166 PRO A C 1
ATOM 1275 O O . PRO A 1 166 ? -1.596 -28.204 -12.151 1.00 90.25 166 PRO A O 1
ATOM 1278 N N . GLY A 1 167 ? -2.816 -26.978 -10.716 1.00 89.56 167 GLY A N 1
ATOM 1279 C CA . GLY A 1 167 ? -2.063 -27.330 -9.512 1.00 89.56 167 GLY A CA 1
ATOM 1280 C C . GLY A 1 167 ? -0.631 -26.778 -9.475 1.00 89.56 167 GLY A C 1
ATOM 1281 O O . GLY A 1 167 ? 0.229 -27.410 -8.867 1.00 89.56 167 GLY A O 1
ATOM 1282 N N . ALA A 1 168 ? -0.328 -25.668 -10.162 1.00 91.06 168 ALA A N 1
ATOM 1283 C CA . ALA A 1 168 ? 0.976 -25.000 -10.073 1.00 91.06 168 ALA A CA 1
ATOM 1284 C C . ALA A 1 168 ? 1.286 -24.441 -8.674 1.00 91.06 168 ALA A C 1
ATOM 1286 O O . ALA A 1 168 ? 2.456 -24.333 -8.325 1.00 91.06 168 ALA A O 1
ATOM 1287 N N . LEU A 1 169 ? 0.262 -24.105 -7.886 1.00 92.31 169 LEU A N 1
ATOM 1288 C CA . LEU A 1 169 ? 0.369 -23.446 -6.581 1.00 92.31 169 LEU A CA 1
ATOM 1289 C C . LEU A 1 169 ? 0.144 -24.419 -5.413 1.00 92.31 169 LEU A C 1
ATOM 1291 O O . LEU A 1 169 ? -0.522 -25.443 -5.567 1.00 92.31 169 LEU A O 1
ATOM 1295 N N . THR A 1 170 ? 0.690 -24.106 -4.233 1.00 91.06 170 THR A N 1
ATOM 1296 C CA . THR A 1 170 ? 0.588 -24.962 -3.034 1.00 91.06 170 THR A CA 1
ATOM 1297 C C . THR A 1 170 ? -0.779 -24.940 -2.338 1.00 91.06 170 THR A C 1
ATOM 1299 O O . THR A 1 170 ? -1.063 -25.852 -1.559 1.00 91.06 170 THR A O 1
ATOM 1302 N N . GLY A 1 171 ? -1.622 -23.934 -2.598 1.00 86.31 171 GLY A N 1
ATOM 1303 C CA . GLY A 1 171 ? -2.975 -23.804 -2.041 1.00 86.31 171 GLY A CA 1
ATOM 1304 C C . GLY A 1 171 ? -4.079 -24.255 -3.006 1.00 86.31 171 GLY A C 1
ATOM 1305 O O . GLY A 1 171 ? -3.901 -24.229 -4.225 1.00 86.31 171 GLY A O 1
ATOM 1306 N N . GLN A 1 172 ? -5.245 -24.634 -2.469 1.00 87.06 172 GLN A N 1
ATOM 1307 C CA . GLN A 1 172 ? -6.369 -25.134 -3.279 1.00 87.06 172 GLN A CA 1
ATOM 1308 C C . GLN A 1 172 ? -7.137 -24.031 -4.027 1.00 87.06 172 GLN A C 1
ATOM 1310 O O . GLN A 1 172 ? -7.745 -24.281 -5.068 1.00 87.06 172 GLN A O 1
ATOM 1315 N N . GLU A 1 173 ? -7.140 -22.823 -3.477 1.00 88.06 173 GLU A N 1
ATOM 1316 C CA . GLU A 1 173 ? -7.784 -21.628 -4.012 1.00 88.06 173 GLU A CA 1
ATOM 1317 C C . GLU A 1 173 ? -7.206 -20.398 -3.306 1.00 88.06 173 GLU A C 1
ATOM 1319 O O . GLU A 1 173 ? -6.729 -20.501 -2.173 1.00 88.06 173 GLU A O 1
ATOM 1324 N N . GLY A 1 174 ? -7.255 -19.244 -3.963 1.00 86.19 174 GLY A N 1
ATOM 1325 C CA . GLY A 1 174 ? -6.653 -18.020 -3.448 1.00 86.19 174 GLY A CA 1
ATOM 1326 C C . GLY A 1 174 ? -6.588 -16.930 -4.507 1.00 86.19 174 GLY A C 1
ATOM 1327 O O . GLY A 1 174 ? -7.270 -17.004 -5.528 1.00 86.19 174 GLY A O 1
ATOM 1328 N N . PHE A 1 175 ? -5.748 -15.932 -4.270 1.00 86.12 175 PHE A N 1
ATOM 1329 C CA . PHE A 1 175 ? -5.471 -14.834 -5.185 1.00 86.12 175 PHE A CA 1
ATOM 1330 C C . PHE A 1 175 ? -4.043 -14.943 -5.726 1.00 86.12 175 PHE A C 1
ATOM 1332 O O . PHE A 1 175 ? -3.135 -15.362 -5.011 1.00 86.12 175 PHE A O 1
ATOM 1339 N N . LEU A 1 176 ? -3.874 -14.571 -6.989 1.00 89.12 176 LEU A N 1
ATOM 1340 C CA . LEU A 1 176 ? -2.608 -14.341 -7.675 1.00 89.12 176 LEU A CA 1
ATOM 1341 C C . LEU A 1 176 ? -2.572 -12.853 -8.031 1.00 89.12 176 LEU A C 1
ATOM 1343 O O . LEU A 1 176 ? -3.516 -12.362 -8.649 1.00 89.12 176 LEU A O 1
ATOM 1347 N N . GLU A 1 177 ? -1.528 -12.148 -7.627 1.00 89.06 177 GLU A N 1
ATOM 1348 C CA . GLU A 1 177 ? -1.322 -10.722 -7.868 1.00 89.06 177 GLU A CA 1
ATOM 1349 C C . GLU A 1 177 ? -0.094 -10.534 -8.777 1.00 89.06 177 GLU A C 1
ATOM 1351 O O . GLU A 1 177 ? 0.902 -11.250 -8.661 1.00 89.06 177 GLU A O 1
ATOM 1356 N N . LEU A 1 178 ? -0.203 -9.613 -9.735 1.00 89.81 178 LEU A N 1
ATOM 1357 C CA . LEU A 1 178 ? 0.788 -9.329 -10.772 1.00 89.81 178 LEU A CA 1
ATOM 1358 C C . LEU A 1 178 ? 0.984 -7.816 -10.858 1.00 89.81 178 LEU A C 1
ATOM 1360 O O . LEU A 1 178 ? 0.003 -7.071 -10.940 1.00 89.81 178 LEU A O 1
ATOM 1364 N N . THR A 1 179 ? 2.243 -7.382 -10.837 1.00 89.06 179 THR A N 1
ATOM 1365 C CA . THR A 1 179 ? 2.611 -5.958 -10.788 1.00 89.06 179 THR A CA 1
ATOM 1366 C C . THR A 1 179 ? 3.781 -5.683 -11.720 1.00 89.06 179 THR A C 1
ATOM 1368 O O . THR A 1 179 ? 4.796 -6.376 -11.630 1.00 89.06 179 THR A O 1
ATOM 1371 N N . GLU A 1 180 ? 3.665 -4.671 -12.578 1.00 87.81 180 GLU A N 1
ATOM 1372 C CA . GLU A 1 180 ? 4.795 -4.104 -13.313 1.00 87.81 180 GLU A CA 1
ATOM 1373 C C . GLU A 1 180 ? 5.509 -3.113 -12.384 1.00 87.81 180 GLU A C 1
ATOM 1375 O O . GLU A 1 180 ? 4.911 -2.194 -11.829 1.00 87.81 180 GLU A O 1
ATOM 1380 N N . ILE A 1 181 ? 6.799 -3.333 -12.146 1.00 83.88 181 ILE A N 1
ATOM 1381 C CA . ILE A 1 181 ? 7.589 -2.524 -11.220 1.00 83.88 181 ILE A CA 1
ATOM 1382 C C . ILE A 1 181 ? 8.463 -1.574 -12.031 1.00 83.88 181 ILE A C 1
ATOM 1384 O O . ILE A 1 181 ? 9.274 -2.004 -12.847 1.00 83.88 181 ILE A O 1
ATOM 1388 N N . ASP A 1 182 ? 8.372 -0.282 -11.727 1.00 79.00 182 ASP A N 1
ATOM 1389 C CA . ASP A 1 182 ? 9.442 0.667 -12.010 1.00 79.00 182 ASP A CA 1
ATOM 1390 C C . ASP A 1 182 ? 10.301 0.820 -10.740 1.00 79.00 182 ASP A C 1
ATOM 1392 O O . ASP A 1 182 ? 9.859 1.459 -9.777 1.00 79.00 182 ASP A O 1
ATOM 1396 N N . PRO A 1 183 ? 11.534 0.276 -10.693 1.00 74.62 183 PRO A N 1
ATOM 1397 C CA . PRO A 1 183 ? 12.394 0.399 -9.518 1.00 74.62 183 PRO A CA 1
ATOM 1398 C C . PRO A 1 183 ? 12.684 1.854 -9.149 1.00 74.62 183 PRO A C 1
ATOM 1400 O O . PRO A 1 183 ? 12.829 2.167 -7.973 1.00 74.62 183 PRO A O 1
ATOM 1403 N N . ARG A 1 184 ? 12.678 2.772 -10.124 1.00 70.50 184 ARG A N 1
ATOM 1404 C CA . ARG A 1 184 ? 12.886 4.219 -9.938 1.00 70.50 184 ARG A CA 1
ATOM 1405 C C . ARG A 1 184 ? 11.712 4.869 -9.195 1.00 70.50 184 ARG A C 1
ATOM 1407 O O . ARG A 1 184 ? 11.866 5.938 -8.597 1.00 70.50 184 ARG A O 1
ATOM 1414 N N . GLU A 1 185 ? 10.542 4.232 -9.223 1.00 71.81 185 GLU A N 1
ATOM 1415 C CA . GLU A 1 185 ? 9.345 4.659 -8.502 1.00 71.81 185 GLU A CA 1
ATOM 1416 C C . GLU A 1 185 ? 9.225 4.076 -7.089 1.00 71.81 185 GLU A C 1
ATOM 1418 O O . GLU A 1 185 ? 8.412 4.585 -6.312 1.00 71.81 185 GLU A O 1
ATOM 1423 N N . ILE A 1 186 ? 10.070 3.106 -6.709 1.00 73.12 186 ILE A N 1
ATOM 1424 C CA . ILE A 1 186 ? 10.103 2.544 -5.348 1.00 73.12 186 ILE A CA 1
ATOM 1425 C C . ILE A 1 186 ? 11.423 2.745 -4.586 1.00 73.12 186 ILE A C 1
ATOM 1427 O O . ILE A 1 186 ? 11.375 2.929 -3.365 1.00 73.12 186 ILE A O 1
ATOM 1431 N N . CYS A 1 187 ? 12.573 2.809 -5.263 1.00 61.91 187 CYS A N 1
ATOM 1432 C CA . CYS A 1 187 ? 13.870 2.707 -4.601 1.00 61.91 187 CYS A CA 1
ATOM 1433 C C . CYS A 1 187 ? 14.233 3.929 -3.738 1.00 61.91 187 CYS A C 1
ATOM 1435 O O . CYS A 1 187 ? 14.280 5.064 -4.225 1.00 61.91 187 CYS A O 1
ATOM 1437 N N . MET A 1 188 ? 14.549 3.681 -2.461 1.00 57.94 188 MET A N 1
ATOM 1438 C CA . MET A 1 188 ? 15.225 4.633 -1.561 1.00 57.94 188 MET A CA 1
ATOM 1439 C C . MET A 1 188 ? 16.130 3.911 -0.544 1.00 57.94 188 MET A C 1
ATOM 1441 O O . MET A 1 188 ? 17.343 4.077 -0.624 1.00 57.94 188 MET A O 1
ATOM 1445 N N . ASP A 1 189 ? 15.567 3.086 0.352 1.00 58.03 189 ASP A N 1
ATOM 1446 C CA . ASP A 1 189 ? 16.307 2.287 1.360 1.00 58.03 189 ASP A CA 1
ATOM 1447 C C . ASP A 1 189 ? 16.093 0.758 1.194 1.00 58.03 189 ASP A C 1
ATOM 1449 O O . ASP A 1 189 ? 16.156 -0.013 2.159 1.00 58.03 189 ASP A O 1
ATOM 1453 N N . ASP A 1 190 ? 15.764 0.303 -0.016 1.00 68.00 190 ASP A N 1
ATOM 1454 C CA . ASP A 1 190 ? 15.249 -1.041 -0.296 1.00 68.00 190 ASP A CA 1
ATOM 1455 C C . ASP A 1 190 ? 16.210 -1.950 -1.091 1.00 68.00 190 ASP A C 1
ATOM 1457 O O . ASP A 1 190 ? 17.328 -1.571 -1.439 1.00 68.00 190 ASP A O 1
ATOM 1461 N N . ALA A 1 191 ? 15.777 -3.186 -1.364 1.00 66.56 191 ALA A N 1
ATOM 1462 C CA . ALA A 1 191 ? 16.534 -4.199 -2.108 1.00 66.56 191 ALA A CA 1
ATOM 1463 C C . ALA A 1 191 ? 17.045 -3.714 -3.476 1.00 66.56 191 ALA A C 1
ATOM 1465 O O . ALA A 1 191 ? 18.125 -4.118 -3.915 1.00 66.56 191 ALA A O 1
ATOM 1466 N N . TRP A 1 192 ? 16.298 -2.822 -4.128 1.00 70.25 192 TRP A N 1
ATOM 1467 C CA . TRP A 1 192 ? 16.667 -2.213 -5.403 1.00 70.25 192 TRP A CA 1
ATOM 1468 C C . TRP A 1 192 ? 17.865 -1.263 -5.262 1.00 70.25 192 TRP A C 1
ATOM 1470 O O . TRP A 1 192 ? 18.739 -1.251 -6.125 1.00 70.25 192 TRP A O 1
ATOM 1480 N N . ALA A 1 193 ? 17.981 -0.533 -4.148 1.00 66.00 193 ALA A N 1
ATOM 1481 C CA . ALA A 1 193 ? 19.086 0.398 -3.894 1.00 66.00 193 ALA A CA 1
ATOM 1482 C C . ALA A 1 193 ? 20.472 -0.270 -3.700 1.00 66.00 193 ALA A C 1
ATOM 1484 O O . ALA A 1 193 ? 21.487 0.431 -3.705 1.00 66.00 193 ALA A O 1
ATOM 1485 N N . GLU A 1 194 ? 20.533 -1.602 -3.559 1.00 73.38 194 GLU A N 1
ATOM 1486 C CA . GLU A 1 194 ? 21.781 -2.392 -3.512 1.00 73.38 194 GLU A CA 1
ATOM 1487 C C . GLU A 1 194 ? 22.252 -2.878 -4.900 1.00 73.38 194 GLU A C 1
ATOM 1489 O O . GLU A 1 194 ? 23.290 -3.534 -5.001 1.00 73.38 194 GLU A O 1
ATOM 1494 N N . LEU A 1 195 ? 21.517 -2.579 -5.978 1.00 69.94 195 LEU A N 1
ATOM 1495 C CA . LEU A 1 195 ? 21.960 -2.862 -7.346 1.00 69.94 195 LEU A CA 1
ATOM 1496 C C . LEU A 1 195 ? 23.101 -1.920 -7.771 1.00 69.94 195 LEU A C 1
ATOM 1498 O O . LEU A 1 195 ? 23.116 -0.740 -7.422 1.00 69.94 195 LEU A O 1
ATOM 1502 N N . ASP A 1 196 ? 24.013 -2.404 -8.623 1.00 68.25 196 ASP A N 1
ATOM 1503 C CA . ASP A 1 196 ? 25.046 -1.558 -9.254 1.00 68.25 196 ASP A CA 1
ATOM 1504 C C . ASP A 1 196 ? 24.422 -0.423 -10.102 1.00 68.25 196 ASP A C 1
ATOM 1506 O O . ASP A 1 196 ? 25.025 0.643 -10.293 1.00 68.25 196 ASP A O 1
ATOM 1510 N N . ASN A 1 197 ? 23.198 -0.641 -10.604 1.00 66.50 197 ASN A N 1
ATOM 1511 C CA . ASN A 1 197 ? 22.421 0.320 -11.380 1.00 66.50 197 ASN A CA 1
ATOM 1512 C C . ASN A 1 197 ? 20.890 0.117 -11.222 1.00 66.50 197 ASN A C 1
ATOM 1514 O O . ASN A 1 197 ? 20.261 -0.413 -12.137 1.00 66.50 197 ASN A O 1
ATOM 1518 N N . PRO A 1 198 ? 20.245 0.573 -10.126 1.00 60.31 198 PRO A N 1
ATOM 1519 C CA . PRO A 1 198 ? 18.784 0.472 -9.964 1.00 60.31 198 PRO A CA 1
ATOM 1520 C C . PRO A 1 198 ? 17.984 1.138 -11.094 1.00 60.31 198 PRO A C 1
ATOM 1522 O O . PRO A 1 198 ? 16.860 0.746 -11.381 1.00 60.31 198 PRO A O 1
ATOM 1525 N N . TYR A 1 199 ? 18.581 2.119 -11.774 1.00 58.56 199 TYR A N 1
ATOM 1526 C CA . TYR A 1 199 ? 17.984 2.842 -12.898 1.00 58.56 199 TYR A CA 1
ATOM 1527 C C . TYR A 1 199 ? 18.214 2.156 -14.261 1.00 58.56 199 TYR A C 1
ATOM 1529 O O . TYR A 1 199 ? 17.903 2.758 -15.285 1.00 58.56 199 TYR A O 1
ATOM 1537 N N . GLY A 1 200 ? 18.797 0.949 -14.300 1.00 56.50 200 GLY A N 1
ATOM 1538 C CA . GLY A 1 200 ? 18.999 0.142 -15.517 1.00 56.50 200 GLY A CA 1
ATOM 1539 C C . GLY A 1 200 ? 17.944 -0.936 -15.758 1.00 56.50 200 GLY A C 1
ATOM 1540 O O . GLY A 1 200 ? 17.784 -1.403 -16.884 1.00 56.50 200 GLY A O 1
ATOM 1541 N N . ALA A 1 201 ? 17.203 -1.303 -14.716 1.00 58.12 201 ALA A N 1
ATOM 1542 C CA . ALA A 1 201 ? 16.154 -2.308 -14.755 1.00 58.12 201 ALA A CA 1
ATOM 1543 C C . ALA A 1 201 ? 14.898 -1.757 -15.460 1.00 58.12 201 ALA A C 1
ATOM 1545 O O . ALA A 1 201 ? 14.081 -1.072 -14.847 1.00 58.12 201 ALA A O 1
ATOM 1546 N N . ILE A 1 202 ? 14.773 -2.018 -16.769 1.00 61.03 202 ILE A N 1
ATOM 1547 C CA . ILE A 1 202 ? 13.661 -1.517 -17.604 1.00 61.03 202 ILE A CA 1
ATOM 1548 C C . ILE A 1 202 ? 12.385 -2.324 -17.371 1.00 61.03 202 ILE A C 1
ATOM 1550 O O . ILE A 1 202 ? 11.315 -1.749 -17.215 1.00 61.03 202 ILE A O 1
ATOM 1554 N N . LEU A 1 203 ? 12.507 -3.653 -17.371 1.00 74.12 203 LEU A N 1
ATOM 1555 C CA . LEU A 1 203 ? 11.390 -4.576 -17.195 1.00 74.12 203 LEU A CA 1
ATOM 1556 C C . LEU A 1 203 ? 11.581 -5.292 -15.864 1.00 74.12 203 LEU A C 1
ATOM 1558 O O . LEU A 1 203 ? 12.424 -6.188 -15.751 1.00 74.12 203 LEU A O 1
ATOM 1562 N N . SER A 1 204 ? 10.805 -4.866 -14.871 1.00 85.06 204 SER A N 1
ATOM 1563 C CA . SER A 1 204 ? 10.787 -5.434 -13.524 1.00 85.06 204 SER A CA 1
ATOM 1564 C C . SER A 1 204 ? 9.358 -5.796 -13.131 1.00 85.06 204 SER A C 1
ATOM 1566 O O . SER A 1 204 ? 8.413 -5.165 -13.598 1.00 85.06 204 SER A O 1
ATOM 1568 N N . PHE A 1 205 ? 9.176 -6.819 -12.298 1.00 89.69 205 PHE A N 1
ATOM 1569 C CA . PHE A 1 205 ? 7.846 -7.274 -11.889 1.00 89.69 205 PHE A CA 1
ATOM 1570 C C . PHE A 1 205 ? 7.852 -8.074 -10.578 1.00 89.69 205 PHE A C 1
ATOM 1572 O O . PHE A 1 205 ? 8.867 -8.661 -10.192 1.00 89.69 205 PHE A O 1
ATOM 1579 N N . ASP A 1 206 ? 6.685 -8.143 -9.935 1.00 91.06 206 ASP A N 1
ATOM 1580 C CA . ASP A 1 206 ? 6.366 -9.100 -8.867 1.00 91.06 206 ASP A CA 1
ATOM 1581 C C . ASP A 1 206 ? 5.252 -10.059 -9.313 1.00 91.06 206 ASP A C 1
ATOM 1583 O O . ASP A 1 206 ? 4.369 -9.692 -10.094 1.00 91.06 206 ASP A O 1
ATOM 1587 N N . ILE A 1 207 ? 5.298 -11.283 -8.781 1.00 91.06 207 ILE A N 1
ATOM 1588 C CA . ILE A 1 207 ? 4.201 -12.248 -8.813 1.00 91.06 207 ILE A CA 1
ATOM 1589 C C . ILE A 1 207 ? 4.011 -12.773 -7.390 1.00 91.06 207 ILE A C 1
ATOM 1591 O O . ILE A 1 207 ? 4.759 -13.638 -6.933 1.00 91.06 207 ILE A O 1
ATOM 1595 N N . SER A 1 208 ? 2.983 -12.286 -6.708 1.00 89.69 208 SER A N 1
ATOM 1596 C CA . SER A 1 208 ? 2.627 -12.691 -5.347 1.00 89.69 208 SER A CA 1
ATOM 1597 C C . SER A 1 208 ? 1.341 -13.524 -5.342 1.00 89.69 208 SER A C 1
ATOM 1599 O O . SER A 1 208 ? 0.525 -13.462 -6.261 1.00 89.69 208 SER A O 1
ATOM 1601 N N . ALA A 1 209 ? 1.154 -14.379 -4.334 1.00 89.31 209 ALA A N 1
ATOM 1602 C CA . ALA A 1 209 ? -0.057 -15.189 -4.207 1.00 89.31 209 ALA A CA 1
ATOM 1603 C C . ALA A 1 209 ? -0.418 -15.444 -2.741 1.00 89.31 209 ALA A C 1
ATOM 1605 O O . ALA A 1 209 ? 0.461 -15.619 -1.898 1.00 89.31 209 ALA A O 1
ATOM 1606 N N . TRP A 1 210 ? -1.717 -15.507 -2.450 1.00 87.12 210 TRP A N 1
ATOM 1607 C CA . TRP A 1 210 ? -2.268 -15.527 -1.089 1.00 87.12 210 TRP A CA 1
ATOM 1608 C C . TRP A 1 210 ? -3.509 -16.423 -1.015 1.00 87.12 210 TRP A C 1
ATOM 1610 O O . TRP A 1 210 ? -4.273 -16.486 -1.979 1.00 87.12 210 TRP A O 1
ATOM 1620 N N . ASP A 1 211 ? -3.751 -17.111 0.101 1.00 84.25 211 ASP A N 1
ATOM 1621 C CA . ASP A 1 211 ? -4.973 -17.910 0.288 1.00 84.25 211 ASP A CA 1
ATOM 1622 C C . ASP A 1 211 ? -6.161 -17.076 0.811 1.00 84.25 211 ASP A C 1
ATOM 1624 O O . ASP A 1 211 ? -6.077 -15.859 0.981 1.00 84.25 211 ASP A O 1
ATOM 1628 N N . GLN A 1 212 ? -7.314 -17.719 1.040 1.00 76.88 212 GLN A N 1
ATOM 1629 C CA . GLN A 1 212 ? -8.487 -17.039 1.615 1.00 76.88 212 GLN A CA 1
ATOM 1630 C C . GLN A 1 212 ? -8.303 -16.601 3.080 1.00 76.88 212 GLN A C 1
ATOM 1632 O O . GLN A 1 212 ? -9.109 -15.815 3.578 1.00 76.88 212 GLN A O 1
ATOM 1637 N N . ASP A 1 213 ? -7.288 -17.117 3.771 1.00 71.06 213 ASP A N 1
ATOM 1638 C CA . ASP A 1 213 ? -6.917 -16.736 5.131 1.00 71.06 213 ASP A CA 1
ATOM 1639 C C . ASP A 1 213 ? -5.907 -15.564 5.142 1.00 71.06 213 ASP A C 1
ATOM 1641 O O . ASP A 1 213 ? -5.725 -14.927 6.183 1.00 71.06 213 ASP A O 1
ATOM 1645 N N . GLY A 1 214 ? -5.327 -15.227 3.981 1.00 72.31 214 GLY A N 1
ATOM 1646 C CA . GLY A 1 214 ? -4.332 -14.169 3.778 1.00 72.31 214 GLY A CA 1
ATOM 1647 C C . GLY A 1 214 ? -2.881 -14.650 3.886 1.00 72.31 214 GLY A C 1
ATOM 1648 O O . GLY A 1 214 ? -1.968 -13.829 3.926 1.00 72.31 214 GLY A O 1
ATOM 1649 N N . GLU A 1 215 ? -2.651 -15.961 3.958 1.00 80.31 215 GLU A N 1
ATOM 1650 C CA . GLU A 1 215 ? -1.321 -16.549 4.116 1.00 80.31 215 GLU A CA 1
ATOM 1651 C C . GLU A 1 215 ? -0.663 -16.759 2.731 1.00 80.31 215 GLU A C 1
ATOM 1653 O O . GLU A 1 215 ? -1.334 -17.094 1.751 1.00 80.31 215 GLU A O 1
ATOM 1658 N N . ALA A 1 216 ? 0.655 -16.553 2.623 1.00 84.12 216 ALA A N 1
ATOM 1659 C CA . ALA A 1 216 ? 1.363 -16.561 1.337 1.00 84.12 216 ALA A CA 1
ATOM 1660 C C . ALA A 1 216 ? 1.445 -17.959 0.685 1.00 84.12 216 ALA A C 1
ATOM 1662 O O . ALA A 1 216 ? 1.845 -18.947 1.309 1.00 84.12 216 ALA A O 1
ATOM 1663 N N . ILE A 1 217 ? 1.144 -18.024 -0.613 1.00 89.38 217 ILE A N 1
ATOM 1664 C CA . ILE A 1 217 ? 1.172 -19.229 -1.449 1.00 89.38 217 ILE A CA 1
ATOM 1665 C C . ILE A 1 217 ? 2.386 -19.183 -2.379 1.00 89.38 217 ILE A C 1
ATOM 1667 O O . ILE A 1 217 ? 2.755 -18.138 -2.901 1.00 89.38 217 ILE A O 1
ATOM 1671 N N . ASN A 1 218 ? 3.003 -20.340 -2.614 1.00 90.50 218 ASN A N 1
ATOM 1672 C CA . ASN A 1 218 ? 4.146 -20.483 -3.512 1.00 90.50 218 ASN A CA 1
ATOM 1673 C C . ASN A 1 218 ? 3.832 -21.447 -4.665 1.00 90.50 218 ASN A C 1
ATOM 1675 O O . ASN A 1 218 ? 2.861 -22.210 -4.611 1.00 90.50 218 ASN A O 1
ATOM 1679 N N . LEU A 1 219 ? 4.694 -21.464 -5.686 1.00 91.31 219 LEU A N 1
ATOM 1680 C CA . LEU A 1 219 ? 4.730 -22.561 -6.654 1.00 91.31 219 LEU A CA 1
ATOM 1681 C C . LEU A 1 219 ? 5.023 -23.891 -5.933 1.00 91.31 219 LEU A C 1
ATOM 1683 O O . LEU A 1 219 ? 5.884 -23.974 -5.055 1.00 91.31 219 LEU A O 1
ATOM 1687 N N . ALA A 1 220 ? 4.287 -24.940 -6.291 1.00 92.00 220 ALA A N 1
ATOM 1688 C CA . ALA A 1 220 ? 4.451 -26.271 -5.720 1.00 92.00 220 ALA A CA 1
ATOM 1689 C C . ALA A 1 220 ? 5.704 -26.982 -6.270 1.00 92.00 220 ALA A C 1
ATOM 1691 O O . ALA A 1 220 ? 6.245 -26.639 -7.319 1.00 92.00 220 ALA A O 1
ATOM 1692 N N . GLU A 1 221 ? 6.187 -28.001 -5.555 1.00 91.12 221 GLU A N 1
ATOM 1693 C CA . GLU A 1 221 ? 7.472 -28.640 -5.864 1.00 91.12 221 GLU A CA 1
ATOM 1694 C C . GLU A 1 221 ? 7.516 -29.206 -7.300 1.00 91.12 221 GLU A C 1
ATOM 1696 O O . GLU A 1 221 ? 6.730 -30.085 -7.659 1.00 91.12 221 GLU A O 1
ATOM 1701 N N . ASN A 1 222 ? 8.502 -28.770 -8.094 1.00 90.00 222 ASN A N 1
ATOM 1702 C CA . ASN A 1 222 ? 8.685 -29.100 -9.520 1.00 90.00 222 ASN A CA 1
ATOM 1703 C C . ASN A 1 222 ? 7.642 -28.480 -10.481 1.00 90.00 222 ASN A C 1
ATOM 1705 O O . ASN A 1 222 ? 7.528 -28.937 -11.620 1.00 90.00 222 ASN A O 1
ATOM 1709 N N . LYS A 1 223 ? 6.899 -27.451 -10.052 1.00 93.25 223 LYS A N 1
ATOM 1710 C CA . LYS A 1 223 ? 6.062 -26.606 -10.919 1.00 93.25 223 LYS A CA 1
ATOM 1711 C C . LYS A 1 223 ? 6.832 -25.391 -11.430 1.00 93.25 223 LYS A C 1
ATOM 1713 O O . LYS A 1 223 ? 7.865 -25.022 -10.876 1.00 93.25 223 LYS A O 1
ATOM 1718 N N . THR A 1 224 ? 6.308 -24.773 -12.485 1.00 92.06 224 THR A N 1
ATOM 1719 C CA . THR A 1 224 ? 6.841 -23.528 -13.046 1.00 92.06 224 THR A CA 1
ATOM 1720 C C . THR A 1 224 ? 5.723 -22.590 -13.475 1.00 92.06 224 THR A C 1
ATOM 1722 O O . THR A 1 224 ? 4.736 -23.053 -14.048 1.00 92.06 224 THR A O 1
ATOM 1725 N N . ALA A 1 225 ? 5.917 -21.289 -13.268 1.00 93.38 225 ALA A N 1
ATOM 1726 C CA . ALA A 1 225 ? 5.174 -20.252 -13.976 1.00 93.38 225 ALA A CA 1
ATOM 1727 C C . ALA A 1 225 ? 5.884 -19.932 -15.296 1.00 93.38 225 ALA A C 1
ATOM 1729 O O . ALA A 1 225 ? 7.117 -19.886 -15.335 1.00 93.38 225 ALA A O 1
ATOM 1730 N N . VAL A 1 226 ? 5.123 -19.699 -16.363 1.00 95.38 226 VAL A N 1
ATOM 1731 C CA . VAL A 1 226 ? 5.660 -19.180 -17.626 1.00 95.38 226 VAL A CA 1
ATOM 1732 C C . VAL A 1 226 ? 5.227 -17.728 -17.749 1.00 95.38 226 VAL A C 1
ATOM 1734 O O . VAL A 1 226 ? 4.039 -17.435 -17.807 1.00 95.38 226 VAL A O 1
ATOM 1737 N N . VAL A 1 227 ? 6.196 -16.821 -17.758 1.00 94.12 227 VAL A N 1
ATOM 1738 C CA . VAL A 1 227 ? 5.978 -15.377 -17.852 1.00 94.12 227 VAL A CA 1
ATOM 1739 C C . VAL A 1 227 ? 6.342 -14.935 -19.260 1.00 94.12 227 VAL A C 1
ATOM 1741 O O . VAL A 1 227 ? 7.441 -15.233 -19.721 1.00 94.12 227 VAL A O 1
ATOM 1744 N N . SER A 1 228 ? 5.448 -14.238 -19.949 1.00 94.06 228 SER A N 1
ATOM 1745 C CA . SER A 1 228 ? 5.716 -13.613 -21.246 1.00 94.06 228 SER A CA 1
ATOM 1746 C C . SER A 1 228 ? 5.729 -12.095 -21.072 1.00 94.06 228 SER A C 1
ATOM 1748 O O . SER A 1 228 ? 4.886 -11.559 -20.361 1.00 94.06 228 SER A O 1
ATOM 1750 N N . ILE A 1 229 ? 6.704 -11.414 -21.669 1.00 91.25 229 ILE A N 1
ATOM 1751 C CA . ILE A 1 229 ? 6.976 -9.985 -21.474 1.00 91.25 229 ILE A CA 1
ATOM 1752 C C . ILE A 1 229 ? 7.186 -9.343 -22.846 1.00 91.25 229 ILE A C 1
ATOM 1754 O O . ILE A 1 229 ? 7.931 -9.890 -23.665 1.00 91.25 229 ILE A O 1
ATOM 1758 N N . THR A 1 230 ? 6.551 -8.201 -23.089 1.00 89.88 230 THR A N 1
ATOM 1759 C CA . THR A 1 230 ? 6.659 -7.457 -24.350 1.00 89.88 230 THR A CA 1
ATOM 1760 C C . THR A 1 230 ? 7.757 -6.395 -24.261 1.00 89.88 230 THR A C 1
ATOM 1762 O O . THR A 1 230 ? 7.863 -5.656 -23.288 1.00 89.88 230 THR A O 1
ATOM 1765 N N . ASP A 1 231 ? 8.596 -6.341 -25.291 1.00 86.31 231 ASP A N 1
ATOM 1766 C CA . ASP A 1 231 ? 9.785 -5.497 -25.426 1.00 86.31 231 ASP A CA 1
ATOM 1767 C C . ASP A 1 231 ? 9.787 -4.842 -26.821 1.00 86.31 231 ASP A C 1
ATOM 1769 O O . ASP A 1 231 ? 10.653 -5.091 -27.665 1.00 86.31 231 ASP A O 1
ATOM 1773 N N . ASP A 1 232 ? 8.767 -4.018 -27.079 1.00 81.56 232 ASP A N 1
ATOM 1774 C CA . ASP A 1 232 ? 8.548 -3.324 -28.358 1.00 81.56 232 ASP A CA 1
ATOM 1775 C C . ASP A 1 232 ? 9.726 -2.421 -28.757 1.00 81.56 232 ASP A C 1
ATOM 1777 O O . ASP A 1 232 ? 10.073 -2.323 -29.939 1.00 81.56 232 ASP A O 1
ATOM 1781 N N . GLU A 1 233 ? 10.400 -1.791 -27.787 1.00 79.12 233 GLU A N 1
ATOM 1782 C CA . GLU A 1 233 ? 11.591 -0.968 -28.048 1.00 79.12 233 GLU A CA 1
ATOM 1783 C C . GLU A 1 233 ? 12.838 -1.820 -28.396 1.00 79.12 233 GLU A C 1
ATOM 1785 O O . GLU A 1 233 ? 13.844 -1.275 -28.853 1.00 79.12 233 GLU A O 1
ATOM 1790 N N . HIS A 1 234 ? 12.742 -3.159 -28.299 1.00 75.94 234 HIS A N 1
ATOM 1791 C CA . HIS A 1 234 ? 13.812 -4.144 -28.526 1.00 75.94 234 HIS A CA 1
ATOM 1792 C C . HIS A 1 234 ? 15.036 -3.903 -27.626 1.00 75.94 234 HIS A C 1
ATOM 1794 O O . HIS A 1 234 ? 16.197 -4.046 -28.039 1.00 75.94 234 HIS A O 1
ATOM 1800 N N . ASP A 1 235 ? 14.776 -3.485 -26.393 1.00 71.19 235 ASP A N 1
ATOM 1801 C CA . ASP A 1 235 ? 15.756 -2.858 -25.527 1.00 71.19 235 ASP A CA 1
ATOM 1802 C C . ASP A 1 235 ? 16.492 -3.880 -24.649 1.00 71.19 235 ASP A C 1
ATOM 1804 O O . ASP A 1 235 ? 17.683 -3.703 -24.357 1.00 71.19 235 ASP A O 1
ATOM 1808 N N . VAL A 1 236 ? 15.864 -5.014 -24.326 1.00 70.94 236 VAL A N 1
ATOM 1809 C CA . VAL A 1 236 ? 16.478 -6.079 -23.515 1.00 70.94 236 VAL A CA 1
ATOM 1810 C C . VAL A 1 236 ? 17.487 -6.894 -24.336 1.00 70.94 236 VAL A C 1
ATOM 1812 O O . VAL A 1 236 ? 17.150 -7.811 -25.093 1.00 70.94 236 VAL A O 1
ATOM 1815 N N . ASN A 1 237 ? 18.767 -6.555 -24.184 1.00 67.19 237 ASN A N 1
ATOM 1816 C CA . ASN A 1 237 ? 19.864 -7.170 -24.939 1.00 67.19 237 ASN A CA 1
ATOM 1817 C C . ASN A 1 237 ? 20.481 -8.404 -24.255 1.00 67.19 237 ASN A C 1
ATOM 1819 O O . ASN A 1 237 ? 21.104 -9.212 -24.947 1.00 67.19 237 ASN A O 1
ATOM 1823 N N . ASP A 1 238 ? 20.299 -8.563 -22.942 1.00 72.12 238 ASP A N 1
ATOM 1824 C CA . ASP A 1 238 ? 20.673 -9.768 -22.195 1.00 72.12 238 ASP A CA 1
ATOM 1825 C C . ASP A 1 238 ? 19.438 -10.347 -21.491 1.00 72.12 238 ASP A C 1
ATOM 1827 O O . ASP A 1 238 ? 18.570 -9.606 -21.045 1.00 72.12 238 ASP A O 1
ATOM 1831 N N . LEU A 1 239 ? 19.336 -11.674 -21.436 1.00 80.44 239 LEU A N 1
ATOM 1832 C CA . LEU A 1 239 ? 18.148 -12.406 -20.969 1.00 80.44 239 LEU A CA 1
ATOM 1833 C C . LEU A 1 239 ? 18.419 -13.116 -19.634 1.00 80.44 239 LEU A C 1
ATOM 1835 O O . LEU A 1 239 ? 17.938 -14.225 -19.384 1.00 80.44 239 LEU A O 1
ATOM 1839 N N . VAL A 1 240 ? 19.229 -12.479 -18.789 1.00 80.50 240 VAL A N 1
ATOM 1840 C CA . VAL A 1 240 ? 19.415 -12.862 -17.389 1.00 80.50 240 VAL A CA 1
ATOM 1841 C C . VAL A 1 240 ? 18.312 -12.198 -16.577 1.00 80.50 240 VAL A C 1
ATOM 1843 O O . VAL A 1 240 ? 18.292 -10.980 -16.423 1.00 80.50 240 VAL A O 1
ATOM 1846 N N . LEU A 1 241 ? 17.398 -13.014 -16.056 1.00 83.56 241 LEU A N 1
ATOM 1847 C CA . LEU A 1 241 ? 16.470 -12.586 -15.019 1.00 83.56 241 LEU A CA 1
ATOM 1848 C C . LEU A 1 241 ? 17.206 -12.597 -13.679 1.00 83.56 241 LEU A C 1
ATOM 1850 O O . LEU A 1 241 ? 17.828 -13.606 -13.336 1.00 83.56 241 LEU A O 1
ATOM 1854 N N . GLN A 1 242 ? 17.115 -11.512 -12.920 1.00 83.19 242 GLN A N 1
ATOM 1855 C CA . GLN A 1 242 ? 17.629 -11.438 -11.556 1.00 83.19 242 GLN A CA 1
ATOM 1856 C C . GLN A 1 242 ? 16.458 -11.401 -10.573 1.00 83.19 242 GLN A C 1
ATOM 1858 O O . GLN A 1 242 ? 15.537 -10.599 -10.722 1.00 83.19 242 GLN A O 1
ATOM 1863 N N . SER A 1 243 ? 16.501 -12.281 -9.575 1.00 86.44 243 SER A N 1
ATOM 1864 C CA . SER A 1 243 ? 15.444 -12.475 -8.573 1.00 86.44 243 SER A CA 1
ATOM 1865 C C . SER A 1 243 ? 15.985 -12.141 -7.183 1.00 86.44 243 SER A C 1
ATOM 1867 O O . SER A 1 243 ? 17.075 -12.601 -6.840 1.00 86.44 243 SER A O 1
ATOM 1869 N N . PHE A 1 244 ? 15.265 -11.360 -6.372 1.00 87.25 244 PHE A N 1
ATOM 1870 C CA . PHE A 1 244 ? 15.717 -11.061 -5.006 1.00 87.25 244 PHE A CA 1
ATOM 1871 C C . PHE A 1 244 ? 15.386 -12.215 -4.052 1.00 87.25 244 PHE A C 1
ATOM 1873 O O . PHE A 1 244 ? 14.216 -12.556 -3.869 1.00 87.25 244 PHE A O 1
ATOM 1880 N N . ASP A 1 245 ? 16.411 -12.783 -3.415 1.00 86.62 245 ASP A N 1
ATOM 1881 C CA . ASP A 1 245 ? 16.256 -13.710 -2.295 1.00 86.62 245 ASP A CA 1
ATOM 1882 C C . ASP A 1 245 ? 16.482 -12.961 -0.970 1.00 86.62 245 ASP A C 1
ATOM 1884 O O . ASP A 1 245 ? 17.624 -12.601 -0.658 1.00 86.62 245 ASP A O 1
ATOM 1888 N N . PRO A 1 246 ? 15.438 -12.746 -0.149 1.00 81.62 246 PRO A N 1
ATOM 1889 C CA . PRO A 1 246 ? 15.589 -12.070 1.131 1.00 81.62 246 PRO A CA 1
ATOM 1890 C C . PRO A 1 246 ? 16.402 -12.886 2.143 1.00 81.62 246 PRO A C 1
ATOM 1892 O O . PRO A 1 246 ? 17.030 -12.288 3.017 1.00 81.62 246 PRO A O 1
ATOM 1895 N N . GLU A 1 247 ? 16.431 -14.220 2.046 1.00 85.00 247 GLU A N 1
ATOM 1896 C CA . GLU A 1 247 ? 17.059 -15.083 3.053 1.00 85.00 247 GLU A CA 1
ATOM 1897 C C . GLU A 1 247 ? 18.587 -15.102 2.929 1.00 85.00 247 GLU A C 1
ATOM 1899 O O . GLU A 1 247 ? 19.274 -15.027 3.948 1.00 85.00 247 GLU A O 1
ATOM 1904 N N . SER A 1 248 ? 19.146 -15.109 1.711 1.00 86.62 248 SER A N 1
ATOM 1905 C CA . SER A 1 248 ? 20.563 -14.756 1.491 1.00 86.62 248 SER A CA 1
ATOM 1906 C C . SER A 1 248 ? 20.812 -13.244 1.417 1.00 86.62 248 SER A C 1
ATOM 1908 O O . SER A 1 248 ? 21.957 -12.802 1.527 1.00 86.62 248 SER A O 1
ATOM 1910 N N . GLY A 1 249 ? 19.747 -12.456 1.261 1.00 82.62 249 GLY A N 1
ATOM 1911 C CA . GLY A 1 249 ? 19.780 -11.001 1.198 1.00 82.62 249 GLY A CA 1
ATOM 1912 C C . GLY A 1 249 ? 20.416 -10.446 -0.075 1.00 82.62 249 GLY A C 1
ATOM 1913 O O . GLY A 1 249 ? 20.999 -9.359 -0.016 1.00 82.62 249 GLY A O 1
ATOM 1914 N N . ALA A 1 250 ? 20.341 -11.192 -1.179 1.00 84.75 250 ALA A N 1
ATOM 1915 C CA . ALA A 1 250 ? 21.066 -10.946 -2.419 1.00 84.75 250 ALA A CA 1
ATOM 1916 C C . ALA A 1 250 ? 20.186 -11.151 -3.663 1.00 84.75 250 ALA A C 1
ATOM 1918 O O . ALA A 1 250 ? 19.204 -11.893 -3.651 1.00 84.75 250 ALA A O 1
ATOM 1919 N N . TRP A 1 251 ? 20.585 -10.519 -4.765 1.00 83.88 251 TRP A N 1
ATOM 1920 C CA . TRP A 1 251 ? 20.028 -10.778 -6.091 1.00 83.88 251 TRP A CA 1
ATOM 1921 C C . TRP A 1 251 ? 20.674 -12.030 -6.701 1.00 83.88 251 TRP A C 1
ATOM 1923 O O . TRP A 1 251 ? 21.893 -12.202 -6.628 1.00 83.88 251 TRP A O 1
ATOM 1933 N N . ILE A 1 252 ? 19.855 -12.917 -7.271 1.00 87.50 252 ILE A N 1
ATOM 1934 C CA . ILE A 1 252 ? 20.270 -14.220 -7.805 1.00 87.50 252 ILE A CA 1
ATOM 1935 C C . ILE A 1 252 ? 19.934 -14.318 -9.296 1.00 87.50 252 ILE A C 1
ATOM 1937 O O . ILE A 1 252 ? 18.761 -14.307 -9.681 1.00 87.50 252 ILE A O 1
ATOM 1941 N N . ASP A 1 253 ? 20.975 -14.499 -10.111 1.00 87.44 253 ASP A N 1
ATOM 1942 C CA . ASP A 1 253 ? 20.889 -14.736 -11.555 1.00 87.44 253 ASP A CA 1
ATOM 1943 C C . ASP A 1 253 ? 20.204 -16.077 -11.865 1.00 87.44 253 ASP A C 1
ATOM 1945 O O . ASP A 1 253 ? 20.715 -17.155 -11.544 1.00 87.44 253 ASP A O 1
ATOM 1949 N N . GLN A 1 254 ? 19.074 -16.031 -12.567 1.00 85.56 254 GLN A N 1
ATOM 1950 C CA . GLN A 1 254 ? 18.382 -17.213 -13.076 1.00 85.56 254 GLN A CA 1
ATOM 1951 C C . GLN A 1 254 ? 18.919 -17.565 -14.478 1.00 85.56 254 GLN A C 1
ATOM 1953 O O . GLN A 1 254 ? 18.248 -17.354 -15.493 1.00 85.56 254 GLN A O 1
ATOM 1958 N N . GLU A 1 255 ? 20.162 -18.069 -14.552 1.00 83.94 255 GLU A N 1
ATOM 1959 C CA . GLU A 1 255 ? 20.843 -18.403 -15.819 1.00 83.94 255 GLU A CA 1
ATOM 1960 C C . GLU A 1 255 ? 19.951 -19.235 -16.767 1.00 83.94 255 GLU A C 1
ATOM 1962 O O . GLU A 1 255 ? 19.638 -20.400 -16.510 1.00 83.94 255 GLU A O 1
ATOM 1967 N N . GLY A 1 256 ? 19.586 -18.651 -17.913 1.00 86.69 256 GLY A N 1
ATOM 1968 C CA . GLY A 1 256 ? 18.806 -19.330 -18.951 1.00 86.69 256 GLY A CA 1
ATOM 1969 C C . GLY A 1 256 ? 17.318 -19.518 -18.636 1.00 86.69 256 GLY A C 1
ATOM 1970 O O . GLY A 1 256 ? 16.664 -20.285 -19.342 1.00 86.69 256 GLY A O 1
ATOM 1971 N N . ALA A 1 257 ? 16.775 -18.833 -17.623 1.00 91.38 257 ALA A N 1
ATOM 1972 C CA . ALA A 1 257 ? 15.337 -18.822 -17.354 1.00 91.38 257 ALA A CA 1
ATOM 1973 C C . ALA A 1 257 ? 14.532 -18.139 -18.471 1.00 91.38 257 ALA A C 1
ATOM 1975 O O . ALA A 1 257 ? 13.415 -18.575 -18.750 1.00 91.38 257 ALA A O 1
ATOM 1976 N N . CYS A 1 258 ? 15.090 -17.109 -19.122 1.00 92.94 258 CYS A N 1
ATOM 1977 C CA . CYS A 1 258 ? 14.438 -16.357 -20.195 1.00 92.94 258 CYS A CA 1
ATOM 1978 C C . CYS A 1 258 ? 14.984 -16.684 -21.592 1.00 92.94 258 CYS A C 1
ATOM 1980 O O . CYS A 1 258 ? 16.179 -16.900 -21.802 1.00 92.94 258 CYS A O 1
ATOM 1982 N N . THR A 1 259 ? 14.090 -16.668 -22.581 1.00 93.81 259 THR A N 1
ATOM 1983 C CA . THR A 1 259 ? 14.388 -16.809 -24.010 1.00 93.81 259 THR A CA 1
ATOM 1984 C C . THR A 1 259 ? 13.501 -15.865 -24.821 1.00 93.81 259 THR A C 1
ATOM 1986 O O . THR A 1 259 ? 12.308 -15.765 -24.553 1.00 93.81 259 THR A O 1
ATOM 1989 N N . ARG A 1 260 ? 14.050 -15.175 -25.828 1.00 92.56 260 ARG A N 1
ATOM 1990 C CA . ARG A 1 260 ? 13.242 -14.363 -26.753 1.00 92.56 260 ARG A CA 1
ATOM 1991 C C . ARG A 1 260 ? 12.578 -15.271 -27.791 1.00 92.56 260 ARG A C 1
ATOM 1993 O O . ARG A 1 260 ? 13.269 -16.072 -28.426 1.00 92.56 260 ARG A O 1
ATOM 2000 N N . LEU A 1 261 ? 11.259 -15.162 -27.940 1.00 92.19 261 LEU A N 1
ATOM 2001 C CA . LEU A 1 261 ? 10.466 -15.997 -28.847 1.00 92.19 261 LEU A CA 1
ATOM 2002 C C . LEU A 1 261 ? 10.483 -15.462 -30.287 1.00 92.19 261 LEU A C 1
ATOM 2004 O O . LEU A 1 261 ? 10.606 -16.245 -31.233 1.00 92.19 261 LEU A O 1
ATOM 2008 N N . ASP A 1 262 ? 10.401 -14.140 -30.450 1.00 90.38 262 ASP A N 1
ATOM 2009 C CA . ASP A 1 262 ? 10.371 -13.452 -31.745 1.00 90.38 262 ASP A CA 1
ATOM 2010 C C . ASP A 1 262 ? 11.124 -12.100 -31.708 1.00 90.38 262 ASP A C 1
ATOM 2012 O O . ASP A 1 262 ? 12.277 -12.064 -31.272 1.00 90.38 262 ASP A O 1
ATOM 2016 N N . SER A 1 263 ? 10.556 -11.025 -32.260 1.00 85.69 263 SER A N 1
ATOM 2017 C CA . SER A 1 263 ? 11.097 -9.662 -32.191 1.00 85.69 263 SER A CA 1
ATOM 2018 C C . SER A 1 263 ? 10.779 -9.024 -30.844 1.00 85.69 263 SER A C 1
ATOM 2020 O O . SER A 1 263 ? 11.692 -8.615 -30.123 1.00 85.69 263 SER A O 1
ATOM 2022 N N . GLU A 1 264 ? 9.492 -8.998 -30.511 1.00 88.94 264 GLU A N 1
ATOM 2023 C CA . GLU A 1 264 ? 8.914 -8.209 -29.428 1.00 88.94 264 GLU A CA 1
ATOM 2024 C C . GLU A 1 264 ? 8.669 -9.043 -28.153 1.00 88.94 264 GLU A C 1
ATOM 2026 O O . GLU A 1 264 ? 8.705 -8.490 -27.061 1.00 88.94 264 GLU A O 1
ATOM 2031 N N . THR A 1 265 ? 8.517 -10.373 -28.236 1.00 90.12 265 THR A N 1
ATOM 2032 C CA . THR A 1 265 ? 8.169 -11.218 -27.071 1.00 90.12 265 THR A CA 1
ATOM 2033 C C . THR A 1 265 ? 9.375 -11.912 -26.424 1.00 90.12 265 THR A C 1
ATOM 2035 O O . THR A 1 265 ? 10.081 -12.710 -27.057 1.00 90.12 265 THR A O 1
ATOM 2038 N N . ILE A 1 266 ? 9.548 -11.715 -25.116 1.00 92.12 266 ILE A N 1
ATOM 2039 C CA . ILE A 1 266 ? 10.437 -12.478 -24.225 1.00 92.12 266 ILE A CA 1
ATOM 2040 C C . ILE A 1 266 ? 9.595 -13.469 -23.412 1.00 92.12 266 ILE A C 1
ATOM 2042 O O . ILE A 1 266 ? 8.503 -13.132 -22.974 1.00 92.12 266 ILE A O 1
ATOM 2046 N N . GLN A 1 267 ? 10.091 -14.686 -23.181 1.00 94.56 267 GLN A N 1
ATOM 2047 C CA . GLN A 1 267 ? 9.443 -15.673 -22.315 1.00 94.56 267 GLN A CA 1
ATOM 2048 C C . GLN A 1 267 ? 10.415 -16.237 -21.276 1.00 94.56 267 GLN A C 1
ATOM 2050 O O . GLN A 1 267 ? 11.460 -16.785 -21.630 1.00 94.56 267 GLN A O 1
ATOM 2055 N N . CYS A 1 268 ? 10.034 -16.144 -20.006 1.00 93.69 268 CYS A N 1
ATOM 2056 C CA . CYS A 1 268 ? 10.770 -16.582 -18.828 1.00 93.69 268 CYS A CA 1
ATOM 2057 C C . CYS A 1 268 ? 10.058 -17.744 -18.118 1.00 93.69 268 CYS A C 1
ATOM 2059 O O . CYS A 1 268 ? 8.834 -17.791 -18.057 1.00 93.69 268 CYS A O 1
ATOM 2061 N N . SER A 1 269 ? 10.817 -18.693 -17.569 1.00 93.56 269 SER A N 1
ATOM 2062 C CA . SER A 1 269 ? 10.295 -19.814 -16.772 1.00 93.56 269 SER A CA 1
ATOM 2063 C C . SER A 1 269 ? 10.738 -19.689 -15.316 1.00 93.56 269 SER A C 1
ATOM 2065 O O . SER A 1 269 ? 11.916 -19.877 -15.014 1.00 93.56 269 SER A O 1
ATOM 2067 N N . LEU A 1 270 ? 9.801 -19.403 -14.411 1.00 91.50 270 LEU A N 1
ATOM 2068 C CA . LEU A 1 270 ? 10.068 -19.266 -12.976 1.00 91.50 270 LEU A CA 1
ATOM 2069 C C . LEU A 1 270 ? 9.759 -20.572 -12.246 1.00 91.50 270 LEU A C 1
ATOM 2071 O O . LEU A 1 270 ? 8.733 -21.194 -12.501 1.00 91.50 270 LEU A O 1
ATOM 2075 N N . ASN A 1 271 ? 10.617 -20.971 -11.309 1.00 87.88 271 ASN A N 1
ATOM 2076 C CA . ASN A 1 271 ? 10.444 -22.156 -10.452 1.00 87.88 271 ASN A CA 1
ATOM 2077 C C . ASN A 1 271 ? 10.085 -21.810 -8.990 1.00 87.88 271 ASN A C 1
ATOM 2079 O O . ASN A 1 271 ? 9.864 -22.708 -8.180 1.00 87.88 271 ASN A O 1
ATOM 2083 N N . HIS A 1 272 ? 10.032 -20.520 -8.665 1.00 83.69 272 HIS A N 1
ATOM 2084 C CA . HIS A 1 272 ? 9.575 -19.946 -7.405 1.00 83.69 272 HIS A CA 1
ATOM 2085 C C . HIS A 1 272 ? 8.927 -18.584 -7.693 1.00 83.69 272 HIS A C 1
ATOM 2087 O O . HIS A 1 272 ? 9.087 -18.042 -8.787 1.00 83.69 272 HIS A O 1
ATOM 2093 N N . PHE A 1 273 ? 8.204 -18.041 -6.718 1.00 81.19 273 PHE A N 1
ATOM 2094 C CA . PHE A 1 273 ? 7.833 -16.631 -6.708 1.00 81.19 273 PHE A CA 1
ATOM 2095 C C . PHE A 1 273 ? 8.848 -15.894 -5.829 1.00 81.19 273 PHE A C 1
ATOM 2097 O O . PHE A 1 273 ? 8.837 -16.046 -4.608 1.00 81.19 273 PHE A O 1
ATOM 2104 N N . SER A 1 274 ? 9.772 -15.154 -6.444 1.00 60.12 274 SER A N 1
ATOM 2105 C CA . SER A 1 274 ? 10.529 -14.113 -5.743 1.00 60.12 274 SER A CA 1
ATOM 2106 C C . SER A 1 274 ? 9.723 -12.823 -5.773 1.00 60.12 274 SER A C 1
ATOM 2108 O O . SER A 1 274 ? 9.177 -12.465 -6.814 1.00 60.12 274 SER A O 1
ATOM 2110 N N . MET A 1 275 ? 9.708 -12.105 -4.649 1.00 60.53 275 MET A N 1
ATOM 2111 C CA . MET A 1 275 ? 8.910 -10.881 -4.478 1.00 60.53 275 MET A CA 1
ATOM 2112 C C . MET A 1 275 ? 9.408 -9.681 -5.303 1.00 60.53 275 MET A C 1
ATOM 2114 O O . MET A 1 275 ? 8.782 -8.631 -5.292 1.00 60.53 275 MET A O 1
ATOM 2118 N N . HIS A 1 276 ? 10.530 -9.848 -6.013 1.00 59.31 276 HIS A N 1
ATOM 2119 C CA . HIS A 1 276 ? 11.042 -8.943 -7.042 1.00 59.31 276 HIS A CA 1
ATOM 2120 C C . HIS A 1 276 ? 11.757 -9.750 -8.139 1.00 59.31 276 HIS A C 1
ATOM 2122 O O . HIS A 1 276 ? 12.482 -10.708 -7.835 1.00 59.31 276 HIS A O 1
ATOM 2128 N N . ASN A 1 277 ? 11.593 -9.339 -9.399 1.00 60.72 277 ASN A N 1
ATOM 2129 C CA . ASN A 1 277 ? 12.314 -9.832 -10.580 1.00 60.72 277 ASN A CA 1
ATOM 2130 C C . ASN A 1 277 ? 12.637 -8.676 -11.537 1.00 60.72 277 ASN A C 1
ATOM 2132 O O . ASN A 1 277 ? 11.820 -7.766 -11.659 1.00 60.72 277 ASN A O 1
ATOM 2136 N N . PHE A 1 278 ? 13.761 -8.726 -12.265 1.00 72.00 278 PHE A N 1
ATOM 2137 C CA . PHE A 1 278 ? 14.031 -7.804 -13.384 1.00 72.00 278 PHE A CA 1
ATOM 2138 C C . PHE A 1 278 ? 15.028 -8.336 -14.429 1.00 72.00 278 PHE A C 1
ATOM 2140 O O . PHE A 1 278 ? 15.681 -9.358 -14.216 1.00 72.00 278 PHE A O 1
ATOM 2147 N N . MET A 1 279 ? 15.157 -7.611 -15.549 1.00 56.16 279 MET A N 1
ATOM 2148 C CA . MET A 1 279 ? 16.230 -7.752 -16.550 1.00 56.16 279 MET A CA 1
ATOM 2149 C C . MET A 1 279 ? 16.960 -6.406 -16.753 1.00 56.16 279 MET A C 1
ATOM 2151 O O . MET A 1 279 ? 16.315 -5.359 -16.850 1.00 56.16 279 MET A O 1
ATOM 2155 N N . ASP A 1 280 ? 18.297 -6.424 -16.802 1.00 43.69 280 ASP A N 1
ATOM 2156 C CA . ASP A 1 280 ? 19.155 -5.219 -16.761 1.00 43.69 280 ASP A CA 1
ATOM 2157 C C . ASP A 1 280 ? 19.494 -4.619 -18.144 1.00 43.69 280 ASP A C 1
ATOM 2159 O O . ASP A 1 280 ? 19.625 -5.329 -19.149 1.00 43.69 280 ASP A O 1
ATOM 2163 N N . LYS A 1 281 ? 19.707 -3.295 -18.196 1.00 47.31 281 LYS A N 1
ATOM 2164 C CA . LYS A 1 281 ? 20.198 -2.579 -19.382 1.00 47.31 281 LYS A CA 1
ATOM 2165 C C . LYS A 1 281 ? 20.908 -1.253 -19.054 1.00 47.31 281 LYS A C 1
ATOM 2167 O O . LYS A 1 281 ? 20.688 -0.588 -18.048 1.00 47.31 281 LYS A O 1
ATOM 2172 N N . ASN A 1 282 ? 21.722 -0.789 -20.007 1.00 41.44 282 ASN A N 1
ATOM 2173 C CA . ASN A 1 282 ? 22.168 0.606 -20.074 1.00 41.44 282 ASN A CA 1
ATOM 2174 C C . ASN A 1 282 ? 21.065 1.477 -20.714 1.00 41.44 282 ASN A C 1
ATOM 2176 O O . ASN A 1 282 ? 20.757 1.289 -21.896 1.00 41.44 282 ASN A O 1
ATOM 2180 N N . LEU A 1 283 ? 20.523 2.436 -19.956 1.00 36.97 283 LEU A N 1
ATOM 2181 C CA . LEU A 1 283 ? 19.541 3.438 -20.401 1.00 36.97 283 LEU A CA 1
ATOM 2182 C C . LEU A 1 283 ? 20.181 4.799 -20.751 1.00 36.97 283 LEU A C 1
ATOM 2184 O O . LEU A 1 283 ? 21.318 5.084 -20.374 1.00 36.97 283 LEU A O 1
ATOM 2188 N N . GLU A 1 284 ? 19.432 5.654 -21.458 1.00 42.41 284 GLU A N 1
ATOM 2189 C CA . GLU A 1 284 ? 19.823 7.031 -21.815 1.00 42.41 284 GLU A CA 1
ATOM 2190 C C . GLU A 1 284 ? 19.020 8.080 -20.999 1.00 42.41 284 GLU A C 1
ATOM 2192 O O . GLU A 1 284 ? 17.844 7.852 -20.707 1.00 42.41 284 GLU A O 1
ATOM 2197 N N . PRO A 1 285 ? 19.575 9.262 -20.644 1.00 42.28 285 PRO A N 1
ATOM 2198 C CA . PRO A 1 285 ? 19.064 10.083 -19.525 1.00 42.28 285 PRO A CA 1
ATOM 2199 C C . PRO A 1 285 ? 17.754 10.877 -19.734 1.00 42.28 285 PRO A C 1
ATOM 2201 O O . PRO A 1 285 ? 17.543 11.880 -19.054 1.00 42.28 285 PRO A O 1
ATOM 2204 N N . TRP A 1 286 ? 16.899 10.522 -20.697 1.00 43.19 286 TRP A N 1
ATOM 2205 C CA . TRP A 1 286 ? 15.764 11.362 -21.130 1.00 43.19 286 TRP A CA 1
ATOM 2206 C C . TRP A 1 286 ? 14.367 10.743 -20.929 1.00 43.19 286 TRP A C 1
ATOM 2208 O O . TRP A 1 286 ? 13.375 11.453 -21.086 1.00 43.19 286 TRP A O 1
ATOM 2218 N N . GLN A 1 287 ? 14.269 9.466 -20.547 1.00 39.59 287 GLN A N 1
ATOM 2219 C CA . GLN A 1 287 ? 13.007 8.729 -20.344 1.00 39.59 287 GLN A CA 1
ATOM 2220 C C . GLN A 1 287 ? 12.490 8.837 -18.889 1.00 39.59 287 GLN A C 1
ATOM 2222 O O . GLN A 1 287 ? 12.221 7.826 -18.240 1.00 39.59 287 GLN A O 1
ATOM 2227 N N . MET A 1 288 ? 12.406 10.057 -18.340 1.00 43.44 288 MET A N 1
ATOM 2228 C CA . MET A 1 288 ? 12.060 10.296 -16.926 1.00 43.44 288 MET A CA 1
ATOM 2229 C C . MET A 1 288 ? 10.628 10.814 -16.718 1.00 43.44 288 MET A C 1
ATOM 2231 O O . MET A 1 288 ? 10.165 11.694 -17.444 1.00 43.44 288 MET A O 1
ATOM 2235 N N . GLY A 1 289 ? 9.959 10.256 -15.700 1.00 42.69 289 GLY A N 1
ATOM 2236 C CA . GLY A 1 289 ? 8.579 10.546 -15.296 1.00 42.69 289 GLY A CA 1
ATOM 2237 C C . GLY A 1 289 ? 8.396 11.845 -14.497 1.00 42.69 289 GLY A C 1
ATOM 2238 O O . GLY A 1 289 ? 9.037 12.861 -14.767 1.00 42.69 289 GLY A O 1
ATOM 2239 N N . SER A 1 290 ? 7.457 11.851 -13.540 1.00 50.50 290 SER A N 1
ATOM 2240 C CA . SER A 1 290 ? 6.944 13.103 -12.958 1.00 50.50 290 SER A CA 1
ATOM 2241 C C . SER A 1 290 ? 8.028 13.932 -12.241 1.00 50.50 290 SER A C 1
ATOM 2243 O O . SER A 1 290 ? 8.613 13.529 -11.234 1.00 50.50 290 SER A O 1
ATOM 2245 N N . GLN A 1 291 ? 8.299 15.124 -12.794 1.00 58.69 291 GLN A N 1
ATOM 2246 C CA . GLN A 1 291 ? 9.550 15.849 -12.554 1.00 58.69 291 GLN A CA 1
ATOM 2247 C C . GLN A 1 291 ? 9.874 16.039 -11.068 1.00 58.69 291 GLN A C 1
ATOM 2249 O O . GLN A 1 291 ? 10.980 15.734 -10.668 1.00 58.69 291 GLN A O 1
ATOM 2254 N N . GLU A 1 292 ? 8.940 16.516 -10.238 1.00 59.56 292 GLU A N 1
ATOM 2255 C CA . GLU A 1 292 ? 9.264 16.982 -8.874 1.00 59.56 292 GLU A CA 1
ATOM 2256 C C . GLU A 1 292 ? 9.617 15.865 -7.874 1.00 59.56 292 GLU A C 1
ATOM 2258 O O . GLU A 1 292 ? 10.300 16.136 -6.889 1.00 59.56 292 GLU A O 1
ATOM 2263 N N . ILE A 1 293 ? 9.157 14.633 -8.118 1.00 58.12 293 ILE A N 1
ATOM 2264 C CA . ILE A 1 293 ? 9.464 13.449 -7.298 1.00 58.12 293 ILE A CA 1
ATOM 2265 C C . ILE A 1 293 ? 10.733 12.764 -7.811 1.00 58.12 293 ILE A C 1
ATOM 2267 O O . ILE A 1 293 ? 11.636 12.460 -7.028 1.00 58.12 293 ILE A O 1
ATOM 2271 N N . VAL A 1 294 ? 10.834 12.585 -9.132 1.00 63.97 294 VAL A N 1
ATOM 2272 C CA . VAL A 1 294 ? 12.009 11.990 -9.782 1.00 63.97 294 VAL A CA 1
ATOM 2273 C C . VAL A 1 294 ? 13.251 12.862 -9.545 1.00 63.97 294 VAL A C 1
ATOM 2275 O O . VAL A 1 294 ? 14.306 12.346 -9.191 1.00 63.97 294 VAL A O 1
ATOM 2278 N N . ASP A 1 295 ? 13.099 14.190 -9.590 1.00 68.25 295 ASP A N 1
ATOM 2279 C CA . ASP A 1 295 ? 14.099 15.183 -9.177 1.00 68.25 295 ASP A CA 1
ATOM 2280 C C . ASP A 1 295 ? 14.653 14.948 -7.763 1.00 68.25 295 ASP A C 1
ATOM 2282 O O . ASP A 1 295 ? 15.830 15.209 -7.520 1.00 68.25 295 ASP A O 1
ATOM 2286 N N . PHE A 1 296 ? 13.813 14.530 -6.810 1.00 67.25 296 PHE A N 1
ATOM 2287 C CA . PHE A 1 296 ? 14.233 14.305 -5.426 1.00 67.25 296 PHE A CA 1
ATOM 2288 C C . PHE A 1 296 ? 14.982 12.975 -5.294 1.00 67.25 296 PHE A C 1
ATOM 2290 O O . PHE A 1 296 ? 16.096 12.956 -4.768 1.00 67.25 296 PHE A O 1
ATOM 2297 N N . ARG A 1 297 ? 14.411 11.878 -5.817 1.00 67.75 297 ARG A N 1
ATOM 2298 C CA . ARG A 1 297 ? 15.042 10.545 -5.786 1.00 67.75 297 ARG A CA 1
ATOM 2299 C C . ARG A 1 297 ? 16.399 10.546 -6.490 1.00 67.75 297 ARG A C 1
ATOM 2301 O O . ARG A 1 297 ? 17.380 10.079 -5.915 1.00 67.75 297 ARG A O 1
ATOM 2308 N N . ASN A 1 298 ? 16.477 11.134 -7.685 1.00 68.06 298 ASN A N 1
ATOM 2309 C CA . ASN A 1 298 ? 17.715 11.192 -8.459 1.00 68.06 298 ASN A CA 1
ATOM 2310 C C . ASN A 1 298 ? 18.799 11.991 -7.729 1.00 68.06 298 ASN A C 1
ATOM 2312 O O . ASN A 1 298 ? 19.895 11.473 -7.546 1.00 68.06 298 ASN A O 1
ATOM 2316 N N . ARG A 1 299 ? 18.491 13.199 -7.227 1.00 73.06 299 ARG A N 1
ATOM 2317 C CA . ARG A 1 299 ? 19.462 14.004 -6.461 1.00 73.06 299 ARG A CA 1
ATOM 2318 C C . ARG A 1 299 ? 19.934 13.287 -5.195 1.00 73.06 299 ARG A C 1
ATOM 2320 O O . ARG A 1 299 ? 21.123 13.321 -4.891 1.00 73.06 299 ARG A O 1
ATOM 2327 N N . TYR A 1 300 ? 19.032 12.617 -4.470 1.00 70.25 300 TYR A N 1
ATOM 2328 C CA . TYR A 1 300 ? 19.384 11.830 -3.284 1.00 70.25 300 TYR A CA 1
ATOM 2329 C C . TYR A 1 300 ? 20.389 10.716 -3.630 1.00 70.25 300 TYR A C 1
ATOM 2331 O O . TYR A 1 300 ? 21.433 10.598 -2.984 1.00 70.25 300 TYR A O 1
ATOM 2339 N N . PHE A 1 301 ? 20.120 9.955 -4.696 1.00 67.94 301 PHE A N 1
ATOM 2340 C CA . PHE A 1 301 ? 21.006 8.890 -5.167 1.00 67.94 301 PHE A CA 1
ATOM 2341 C C . PHE A 1 301 ? 22.332 9.417 -5.736 1.00 67.94 301 PHE A C 1
ATOM 2343 O O . PHE A 1 301 ? 23.384 8.855 -5.439 1.00 67.94 301 PHE A O 1
ATOM 2350 N N . GLU A 1 302 ? 22.321 10.507 -6.508 1.00 73.06 302 GLU A N 1
ATOM 2351 C CA . GLU A 1 302 ? 23.531 11.137 -7.053 1.00 73.06 302 GLU A CA 1
ATOM 2352 C C . GLU A 1 302 ? 24.475 11.596 -5.936 1.00 73.06 302 GLU A C 1
ATOM 2354 O O . GLU A 1 302 ? 25.654 11.237 -5.954 1.00 73.06 302 GLU A O 1
ATOM 2359 N N . ILE A 1 303 ? 23.960 12.292 -4.915 1.00 68.94 303 ILE A N 1
ATOM 2360 C CA . ILE A 1 303 ? 24.746 12.700 -3.741 1.00 68.94 303 ILE A CA 1
ATOM 2361 C C . ILE A 1 303 ? 25.283 11.467 -2.997 1.00 68.94 303 ILE A C 1
ATOM 2363 O O . ILE A 1 303 ? 26.476 11.409 -2.692 1.00 68.94 303 ILE A O 1
ATOM 2367 N N . GLY A 1 304 ? 24.445 10.454 -2.743 1.00 65.81 304 GLY A N 1
ATOM 2368 C CA . GLY A 1 304 ? 24.860 9.217 -2.068 1.00 65.81 304 GLY A CA 1
ATOM 2369 C C . GLY A 1 304 ? 25.944 8.443 -2.832 1.00 65.81 304 GLY A C 1
ATOM 2370 O O . GLY A 1 304 ? 26.897 7.940 -2.232 1.00 65.81 304 GLY A O 1
ATOM 2371 N N . LYS A 1 305 ? 25.852 8.401 -4.166 1.00 70.50 305 LYS A N 1
ATOM 2372 C CA . LYS A 1 305 ? 26.836 7.778 -5.063 1.00 70.50 305 LYS A CA 1
ATOM 2373 C C . LYS A 1 305 ? 28.156 8.545 -5.084 1.00 70.50 305 LYS A C 1
ATOM 2375 O O . LYS A 1 305 ? 29.214 7.923 -4.966 1.00 70.50 305 LYS A O 1
ATOM 2380 N N . GLN A 1 306 ? 28.109 9.877 -5.179 1.00 68.62 306 GLN A N 1
ATOM 2381 C CA . GLN A 1 306 ? 29.308 10.713 -5.081 1.00 68.62 306 GLN A CA 1
ATOM 2382 C C . GLN A 1 306 ? 29.987 10.525 -3.714 1.00 68.62 306 GLN A C 1
ATOM 2384 O O . GLN A 1 306 ? 31.192 10.267 -3.676 1.00 68.62 306 GLN A O 1
ATOM 2389 N N . TYR A 1 307 ? 29.219 10.507 -2.619 1.00 63.56 307 TYR A N 1
ATOM 2390 C CA . TYR A 1 307 ? 29.725 10.276 -1.261 1.00 63.56 307 TYR A CA 1
ATOM 2391 C C . TYR A 1 307 ? 30.434 8.917 -1.111 1.00 63.56 307 TYR A C 1
ATOM 2393 O O . TYR A 1 307 ? 31.616 8.891 -0.763 1.00 63.56 307 TYR A O 1
ATOM 2401 N N . LYS A 1 308 ? 29.767 7.799 -1.461 1.00 64.56 308 LYS A N 1
ATOM 2402 C CA . LYS A 1 308 ? 30.370 6.446 -1.437 1.00 64.56 308 LYS A CA 1
ATOM 2403 C C . LYS A 1 308 ? 31.683 6.399 -2.240 1.00 64.56 308 LYS A C 1
ATOM 2405 O O . LYS A 1 308 ? 32.681 5.864 -1.766 1.00 64.56 308 LYS A O 1
ATOM 2410 N N . SER A 1 309 ? 31.717 7.016 -3.427 1.00 61.56 309 SER A N 1
ATOM 2411 C CA . SER A 1 309 ? 32.927 7.047 -4.269 1.00 61.56 309 SER A CA 1
ATOM 2412 C C . SER A 1 309 ? 34.076 7.892 -3.689 1.00 61.56 309 SER A C 1
ATOM 2414 O O . SER A 1 309 ? 35.249 7.594 -3.930 1.00 61.56 309 SER A O 1
ATOM 2416 N N . GLY A 1 310 ? 33.760 8.923 -2.897 1.00 58.38 310 GLY A N 1
ATOM 2417 C CA . GLY A 1 310 ? 34.741 9.786 -2.239 1.00 58.38 310 GLY A CA 1
ATOM 2418 C C . GLY A 1 310 ? 35.496 9.084 -1.108 1.00 58.38 310 GLY A C 1
ATOM 2419 O O . GLY A 1 310 ? 36.717 9.244 -0.997 1.00 58.38 310 GLY A O 1
ATOM 2420 N N . GLU A 1 311 ? 34.798 8.265 -0.313 1.00 56.19 311 GLU A N 1
ATOM 2421 C CA . GLU A 1 311 ? 35.404 7.490 0.780 1.00 56.19 311 GLU A CA 1
ATOM 2422 C C . GLU A 1 311 ? 36.417 6.452 0.266 1.00 56.19 311 GLU A C 1
ATOM 2424 O O . GLU A 1 311 ? 37.501 6.313 0.838 1.00 56.19 311 GLU A O 1
ATOM 2429 N N . GLU A 1 312 ? 36.116 5.772 -0.846 1.00 55.91 312 GLU A N 1
ATOM 2430 C CA . GLU A 1 312 ? 37.034 4.805 -1.465 1.00 55.91 312 GLU A CA 1
ATOM 2431 C C . GLU A 1 312 ? 38.179 5.469 -2.251 1.00 55.91 312 GLU A C 1
ATOM 2433 O O . GLU A 1 312 ? 39.304 4.960 -2.271 1.00 55.91 312 GLU A O 1
ATOM 2438 N N . GLY A 1 313 ? 37.912 6.606 -2.905 1.00 53.69 313 GLY A N 1
ATOM 2439 C CA . GLY A 1 313 ? 38.867 7.272 -3.794 1.00 53.69 313 GLY A CA 1
ATOM 2440 C C . GLY A 1 313 ? 40.027 7.970 -3.075 1.00 53.69 313 GLY A C 1
ATOM 2441 O O . GLY A 1 313 ? 41.139 8.027 -3.603 1.00 53.69 313 GLY A O 1
ATOM 2442 N N . GLY A 1 314 ? 39.796 8.514 -1.874 1.00 49.16 314 GLY A N 1
ATOM 2443 C CA . GLY A 1 314 ? 40.835 9.145 -1.044 1.00 49.16 314 GLY A CA 1
ATOM 2444 C C . GLY A 1 314 ? 41.477 10.421 -1.620 1.00 49.16 314 GLY A C 1
ATOM 2445 O O . GLY A 1 314 ? 42.439 10.938 -1.047 1.00 49.16 314 GLY A O 1
ATOM 2446 N N . THR A 1 315 ? 40.962 10.939 -2.739 1.00 51.44 315 THR A N 1
ATOM 2447 C CA . THR A 1 315 ? 41.401 12.181 -3.391 1.00 51.44 315 THR A CA 1
ATOM 2448 C C . THR A 1 315 ? 40.194 13.025 -3.794 1.00 51.44 315 THR A C 1
ATOM 2450 O O . THR A 1 315 ? 39.797 13.018 -4.958 1.00 51.44 315 THR A O 1
ATOM 2453 N N . GLY A 1 316 ? 39.618 13.751 -2.832 1.00 54.66 316 GLY A N 1
ATOM 2454 C CA . GLY A 1 316 ? 38.679 14.833 -3.136 1.00 54.66 316 GLY A CA 1
ATOM 2455 C C . GLY A 1 316 ? 39.376 15.908 -3.974 1.00 54.66 316 GLY A C 1
ATOM 2456 O O . GLY A 1 316 ? 40.483 16.338 -3.636 1.00 54.66 316 GLY A O 1
ATOM 2457 N N . ASP A 1 317 ? 38.752 16.293 -5.082 1.00 57.66 317 ASP A N 1
ATOM 2458 C CA . ASP A 1 317 ? 39.208 17.356 -5.979 1.00 57.66 317 ASP A CA 1
ATOM 2459 C C . ASP A 1 317 ? 38.268 18.551 -5.773 1.00 57.66 317 ASP A C 1
ATOM 2461 O O . ASP A 1 317 ? 37.058 18.355 -5.728 1.00 57.66 317 ASP A O 1
ATOM 2465 N N . GLU A 1 318 ? 38.779 19.783 -5.654 1.00 58.84 318 GLU A N 1
ATOM 2466 C CA . GLU A 1 318 ? 38.005 20.957 -5.172 1.00 58.84 318 GLU A CA 1
ATOM 2467 C C . GLU A 1 318 ? 36.765 21.309 -6.041 1.00 58.84 318 GLU A C 1
ATOM 2469 O O . GLU A 1 318 ? 35.988 22.203 -5.703 1.00 58.84 318 GLU A O 1
ATOM 2474 N N . GLY A 1 319 ? 36.565 20.622 -7.171 1.00 60.97 319 GLY A N 1
ATOM 2475 C CA . GLY A 1 319 ? 35.348 20.679 -7.979 1.00 60.97 319 GLY A CA 1
ATOM 2476 C C . GLY A 1 319 ? 34.147 19.921 -7.396 1.00 60.97 319 GLY A C 1
ATOM 2477 O O . GLY A 1 319 ? 33.042 20.454 -7.469 1.00 60.97 319 GLY A O 1
ATOM 2478 N N . THR A 1 320 ? 34.333 18.732 -6.801 1.00 65.25 320 THR A N 1
ATOM 2479 C CA . THR A 1 320 ? 33.209 17.873 -6.357 1.00 65.25 320 THR A CA 1
ATOM 2480 C C . THR A 1 320 ? 32.390 18.515 -5.247 1.00 65.25 320 THR A C 1
ATOM 2482 O O . THR A 1 320 ? 31.166 18.451 -5.259 1.00 65.25 320 THR A O 1
ATOM 2485 N N . ASP A 1 321 ? 33.052 19.210 -4.326 1.00 68.81 321 ASP A N 1
ATOM 2486 C CA . ASP A 1 321 ? 32.416 19.796 -3.145 1.00 68.81 321 ASP A CA 1
ATOM 2487 C C . ASP A 1 321 ? 31.374 20.864 -3.529 1.00 68.81 321 ASP A C 1
ATOM 2489 O O . ASP A 1 321 ? 30.359 21.024 -2.853 1.00 68.81 321 ASP A O 1
ATOM 2493 N N . ASN A 1 322 ? 31.589 21.567 -4.649 1.00 78.75 322 ASN A N 1
ATOM 2494 C CA . ASN A 1 322 ? 30.639 22.544 -5.185 1.00 78.75 322 ASN A CA 1
ATOM 2495 C C . ASN A 1 322 ? 29.424 21.856 -5.830 1.00 78.75 322 ASN A C 1
ATOM 2497 O O . ASN A 1 322 ? 28.299 22.303 -5.633 1.00 78.75 322 ASN A O 1
ATOM 2501 N N . GLU A 1 323 ? 29.640 20.755 -6.555 1.00 81.31 323 GLU A N 1
ATOM 2502 C CA . GLU A 1 323 ? 28.577 19.979 -7.208 1.00 81.31 323 GLU A CA 1
ATOM 2503 C C . GLU A 1 323 ? 27.658 19.310 -6.172 1.00 81.31 323 GLU A C 1
ATOM 2505 O O . GLU A 1 323 ? 26.439 19.462 -6.237 1.00 81.31 323 GLU A O 1
ATOM 2510 N N . ILE A 1 324 ? 28.242 18.688 -5.141 1.00 79.31 324 ILE A N 1
ATOM 2511 C CA . ILE A 1 324 ? 27.510 18.137 -3.989 1.00 79.31 324 ILE A CA 1
ATOM 2512 C C . ILE A 1 324 ? 26.735 19.244 -3.257 1.00 79.31 324 ILE A C 1
ATOM 2514 O O . ILE A 1 324 ? 25.597 19.020 -2.848 1.00 79.31 324 ILE A O 1
ATOM 2518 N N . THR A 1 325 ? 27.310 20.445 -3.113 1.00 84.56 325 THR A N 1
ATOM 2519 C CA . THR A 1 325 ? 26.626 21.587 -2.477 1.00 84.56 325 THR A CA 1
ATOM 2520 C C . THR A 1 325 ? 25.403 22.041 -3.275 1.00 84.56 325 THR A C 1
ATOM 2522 O O . THR A 1 325 ? 24.340 22.234 -2.683 1.00 84.56 325 THR A O 1
ATOM 2525 N N . ASP A 1 326 ? 25.522 22.197 -4.597 1.00 85.81 326 ASP A N 1
ATOM 2526 C CA . ASP A 1 326 ? 24.403 22.613 -5.450 1.00 85.81 326 ASP A CA 1
ATOM 2527 C C . ASP A 1 326 ? 23.296 21.538 -5.468 1.00 85.81 326 ASP A C 1
ATOM 2529 O O . ASP A 1 326 ? 22.136 21.860 -5.196 1.00 85.81 326 ASP A O 1
ATOM 2533 N N . LEU A 1 327 ? 23.642 20.256 -5.660 1.00 83.44 327 LEU A N 1
ATOM 2534 C CA . LEU A 1 327 ? 22.691 19.133 -5.608 1.00 83.44 327 LEU A CA 1
ATOM 2535 C C . LEU A 1 327 ? 21.963 19.047 -4.255 1.00 83.44 327 LEU A C 1
ATOM 2537 O O . LEU A 1 327 ? 20.742 18.875 -4.212 1.00 83.44 327 LEU A O 1
ATOM 2541 N N . LEU A 1 328 ? 22.693 19.204 -3.145 1.00 86.12 328 LEU A N 1
ATOM 2542 C CA . LEU A 1 328 ? 22.128 19.195 -1.795 1.00 86.12 328 LEU A CA 1
ATOM 2543 C C . LEU A 1 328 ? 21.166 20.372 -1.582 1.00 86.12 328 LEU A C 1
ATOM 2545 O O . LEU A 1 328 ? 20.082 20.186 -1.030 1.00 86.12 328 LEU A O 1
ATOM 2549 N N . MET A 1 329 ? 21.519 21.575 -2.039 1.00 90.38 329 MET A N 1
ATOM 2550 C CA . MET A 1 329 ? 20.644 22.748 -1.943 1.00 90.38 329 MET A CA 1
ATOM 2551 C C . MET A 1 329 ? 19.359 22.592 -2.769 1.00 90.38 329 MET A C 1
ATOM 2553 O O . MET A 1 329 ? 18.290 23.009 -2.314 1.00 90.38 329 MET A O 1
ATOM 2557 N N . GLU A 1 330 ? 19.429 21.959 -3.942 1.00 88.00 330 GLU A N 1
ATOM 2558 C CA . GLU A 1 330 ? 18.240 21.636 -4.736 1.00 88.00 330 GLU A CA 1
ATOM 2559 C C . GLU A 1 330 ? 17.366 20.554 -4.069 1.00 88.00 330 GLU A C 1
ATOM 2561 O O . GLU A 1 330 ? 16.140 20.694 -4.038 1.00 88.00 330 GLU A O 1
ATOM 2566 N N . LEU A 1 331 ? 17.971 19.526 -3.456 1.00 86.44 331 LEU A N 1
ATOM 2567 C CA . LEU A 1 331 ? 17.262 18.505 -2.669 1.00 86.44 331 LEU A CA 1
ATOM 2568 C C . LEU A 1 331 ? 16.527 19.118 -1.460 1.00 86.44 331 LEU A C 1
ATOM 2570 O O . LEU A 1 331 ? 15.374 18.781 -1.187 1.00 86.44 331 LEU A O 1
ATOM 2574 N N . ILE A 1 332 ? 17.175 20.051 -0.755 1.00 92.00 332 ILE A N 1
ATOM 2575 C CA . ILE A 1 332 ? 16.615 20.772 0.398 1.00 92.00 332 ILE A CA 1
ATOM 2576 C C . ILE A 1 332 ? 15.380 21.594 -0.007 1.00 92.00 332 ILE A C 1
ATOM 2578 O O . ILE A 1 332 ? 14.363 21.558 0.689 1.00 92.00 332 ILE A O 1
ATOM 2582 N N . GLU A 1 333 ? 15.430 22.325 -1.127 1.00 91.50 333 GLU A N 1
ATOM 2583 C CA . GLU A 1 333 ? 14.273 23.096 -1.613 1.00 91.50 333 GLU A CA 1
ATOM 2584 C C . GLU A 1 333 ? 13.141 22.174 -2.101 1.00 91.50 333 GLU A C 1
ATOM 2586 O O . GLU A 1 333 ? 11.968 22.460 -1.844 1.00 91.50 333 GLU A O 1
ATOM 2591 N N . ALA A 1 334 ? 13.464 21.034 -2.725 1.00 84.81 334 ALA A N 1
ATOM 2592 C CA . ALA A 1 334 ? 12.479 20.015 -3.088 1.00 84.81 334 ALA A CA 1
ATOM 2593 C C . ALA A 1 334 ? 11.762 19.446 -1.846 1.00 84.81 334 ALA A C 1
ATOM 2595 O O . ALA A 1 334 ? 10.529 19.457 -1.801 1.00 84.81 334 ALA A O 1
ATOM 2596 N N . ALA A 1 335 ? 12.504 19.061 -0.799 1.00 87.56 335 ALA A N 1
ATOM 2597 C CA . ALA A 1 335 ? 11.943 18.591 0.472 1.00 87.56 335 ALA A CA 1
ATOM 2598 C C . ALA A 1 335 ? 11.024 19.639 1.127 1.00 87.56 335 ALA A C 1
ATOM 2600 O O . ALA A 1 335 ? 9.888 19.334 1.494 1.00 87.56 335 ALA A O 1
ATOM 2601 N N . ARG A 1 336 ? 11.474 20.900 1.211 1.00 93.81 336 ARG A N 1
ATOM 2602 C CA . ARG A 1 336 ? 10.693 22.030 1.752 1.00 93.81 336 ARG A CA 1
ATOM 2603 C C . ARG A 1 336 ? 9.400 22.270 0.975 1.00 93.81 336 ARG A C 1
ATOM 2605 O O . ARG A 1 336 ? 8.329 22.443 1.563 1.00 93.81 336 ARG A O 1
ATOM 2612 N N . LYS A 1 337 ? 9.479 22.269 -0.356 1.00 89.31 337 LYS A N 1
ATOM 2613 C CA . LYS A 1 337 ? 8.330 22.439 -1.252 1.00 89.31 337 LYS A CA 1
ATOM 2614 C C . LYS A 1 337 ? 7.332 21.288 -1.114 1.00 89.31 337 LYS A C 1
ATOM 2616 O O . LYS A 1 337 ? 6.128 21.547 -1.042 1.00 89.31 337 LYS A O 1
ATOM 2621 N N . PHE A 1 338 ? 7.820 20.051 -1.025 1.00 82.56 338 PHE A N 1
ATOM 2622 C CA . PHE A 1 338 ? 7.001 18.860 -0.818 1.00 82.56 338 PHE A CA 1
ATOM 2623 C C . PHE A 1 338 ? 6.297 18.895 0.546 1.00 82.56 338 PHE A C 1
ATOM 2625 O O . PHE A 1 338 ? 5.072 18.819 0.596 1.00 82.56 338 PHE A O 1
ATOM 2632 N N . ALA A 1 339 ? 7.027 19.115 1.644 1.00 89.38 339 ALA A N 1
ATOM 2633 C CA . ALA A 1 339 ? 6.468 19.175 2.999 1.00 89.38 339 ALA A CA 1
ATOM 2634 C C . ALA A 1 339 ? 5.405 20.275 3.166 1.00 89.38 339 ALA A C 1
ATOM 2636 O O . ALA A 1 339 ? 4.407 20.108 3.863 1.00 89.38 339 ALA A O 1
ATOM 2637 N N . LYS A 1 340 ? 5.580 21.398 2.465 1.00 90.56 340 LYS A N 1
ATOM 2638 C CA . LYS A 1 340 ? 4.610 22.498 2.423 1.00 90.56 340 LYS A CA 1
ATOM 2639 C C . LYS A 1 340 ? 3.348 22.183 1.608 1.00 90.56 340 LYS A C 1
ATOM 2641 O O . LYS A 1 340 ? 2.297 22.761 1.883 1.00 90.56 340 LYS A O 1
ATOM 2646 N N . LYS A 1 341 ? 3.444 21.317 0.592 1.00 83.38 341 LYS A N 1
ATOM 2647 C CA . LYS A 1 341 ? 2.295 20.787 -0.167 1.00 83.38 341 LYS A CA 1
ATOM 2648 C C . LYS A 1 341 ? 1.561 19.714 0.648 1.00 83.38 341 LYS A C 1
ATOM 2650 O O . LYS A 1 341 ? 0.334 19.701 0.660 1.00 83.38 341 LYS A O 1
ATOM 2655 N N . ASN A 1 342 ? 2.326 18.883 1.353 1.00 82.12 342 ASN A N 1
ATOM 2656 C CA . ASN A 1 342 ? 1.888 17.693 2.071 1.00 82.12 342 ASN A CA 1
ATOM 2657 C C . ASN A 1 342 ? 2.215 17.830 3.578 1.00 82.12 342 ASN A C 1
ATOM 2659 O O . ASN A 1 342 ? 3.191 17.242 4.040 1.00 82.12 342 ASN A O 1
ATOM 2663 N N . PRO A 1 343 ? 1.446 18.616 4.363 1.00 88.12 343 PRO A N 1
ATOM 2664 C CA . PRO A 1 343 ? 1.700 18.846 5.790 1.00 88.12 343 PRO A CA 1
ATOM 2665 C C . PRO A 1 343 ? 1.243 17.648 6.648 1.00 88.12 343 PRO A C 1
ATOM 2667 O O . PRO A 1 343 ? 0.301 17.747 7.442 1.00 88.12 343 PRO A O 1
ATOM 2670 N N . ASN A 1 344 ? 1.904 16.510 6.437 1.00 85.62 344 ASN A N 1
ATOM 2671 C CA . ASN A 1 344 ? 1.640 15.194 7.017 1.00 85.62 344 ASN A CA 1
ATOM 2672 C C . ASN A 1 344 ? 2.962 14.442 7.319 1.00 85.62 344 ASN A C 1
ATOM 2674 O O . ASN A 1 344 ? 4.055 15.002 7.187 1.00 85.62 344 ASN A O 1
ATOM 2678 N N . GLU A 1 345 ? 2.869 13.166 7.711 1.00 85.19 345 GLU A N 1
ATOM 2679 C CA . GLU A 1 345 ? 4.034 12.314 7.992 1.00 85.19 345 GLU A CA 1
ATOM 2680 C C . GLU A 1 345 ? 5.002 12.206 6.801 1.00 85.19 345 GLU A C 1
ATOM 2682 O O . GLU A 1 345 ? 6.207 12.349 6.998 1.00 85.19 345 GLU A O 1
ATOM 2687 N N . THR A 1 346 ? 4.514 12.057 5.563 1.00 81.38 346 THR A N 1
ATOM 2688 C CA . THR A 1 346 ? 5.391 11.978 4.383 1.00 81.38 346 THR A CA 1
ATOM 2689 C C . THR A 1 346 ? 6.147 13.282 4.127 1.00 81.38 346 THR A C 1
ATOM 2691 O O . THR A 1 346 ? 7.333 13.270 3.796 1.00 81.38 346 THR A O 1
ATOM 2694 N N . GLY A 1 347 ? 5.491 14.430 4.328 1.00 84.25 347 GLY A N 1
ATOM 2695 C CA . GLY A 1 347 ? 6.147 15.735 4.264 1.00 84.25 347 GLY A CA 1
ATOM 2696 C C . GLY A 1 347 ? 7.256 15.891 5.300 1.00 84.25 347 GLY A C 1
ATOM 2697 O O . GLY A 1 347 ? 8.334 16.391 4.990 1.00 84.25 347 GLY A O 1
ATOM 2698 N N . LYS A 1 348 ? 7.024 15.406 6.521 1.00 90.25 348 LYS A N 1
ATOM 2699 C CA . LYS A 1 348 ? 8.036 15.378 7.580 1.00 90.25 348 LYS A CA 1
ATOM 2700 C C . LYS A 1 348 ? 9.202 14.443 7.246 1.00 90.25 348 LYS A C 1
ATOM 2702 O O . LYS A 1 348 ? 10.347 14.840 7.447 1.00 90.25 348 LYS A O 1
ATOM 2707 N N . ALA A 1 349 ? 8.929 13.249 6.718 1.00 85.19 349 ALA A N 1
ATOM 2708 C CA . ALA A 1 349 ? 9.959 12.286 6.334 1.00 85.19 349 ALA A CA 1
ATOM 2709 C C . ALA A 1 349 ? 10.958 12.894 5.334 1.00 85.19 349 ALA A C 1
ATOM 2711 O O . ALA A 1 349 ? 12.164 12.812 5.552 1.00 85.19 349 ALA A O 1
ATOM 2712 N N . MET A 1 350 ? 10.469 13.616 4.318 1.00 85.06 350 MET A N 1
ATOM 2713 C CA . MET A 1 350 ? 11.310 14.338 3.351 1.00 85.06 350 MET A CA 1
ATOM 2714 C C . MET A 1 350 ? 12.280 15.330 4.007 1.00 85.06 350 MET A C 1
ATOM 2716 O O . MET A 1 350 ? 13.454 15.390 3.639 1.00 85.06 350 MET A O 1
ATOM 2720 N N . LEU A 1 351 ? 11.814 16.090 5.005 1.00 91.25 351 LEU A N 1
ATOM 2721 C CA . LEU A 1 351 ? 12.659 17.022 5.759 1.00 91.25 351 LEU A CA 1
ATOM 2722 C C . LEU A 1 351 ? 13.716 16.274 6.587 1.00 91.25 351 LEU A C 1
ATOM 2724 O O . LEU A 1 351 ? 14.871 16.695 6.622 1.00 91.25 351 LEU A O 1
ATOM 2728 N N . VAL A 1 352 ? 13.350 15.150 7.214 1.00 87.75 352 VAL A N 1
ATOM 2729 C CA . VAL A 1 352 ? 14.281 14.315 7.992 1.00 87.75 352 VAL A CA 1
ATOM 2730 C C . VAL A 1 352 ? 15.357 13.700 7.087 1.00 87.75 352 VAL A C 1
ATOM 2732 O O . VAL A 1 352 ? 16.540 13.845 7.395 1.00 87.75 352 VAL A O 1
ATOM 2735 N N . TYR A 1 353 ? 14.993 13.113 5.944 1.00 82.81 353 TYR A N 1
ATOM 2736 C CA . TYR A 1 353 ? 15.948 12.516 4.998 1.00 82.81 353 TYR A CA 1
ATOM 2737 C C . TYR A 1 353 ? 16.922 13.543 4.417 1.00 82.81 353 TYR A C 1
ATOM 2739 O O . TYR A 1 353 ? 18.138 13.338 4.454 1.00 82.81 353 TYR A O 1
ATOM 2747 N N . ALA A 1 354 ? 16.416 14.691 3.957 1.00 87.50 354 ALA A N 1
ATOM 2748 C CA . ALA A 1 354 ? 17.274 15.775 3.485 1.00 87.50 354 ALA A CA 1
ATOM 2749 C C . ALA A 1 354 ? 18.167 16.342 4.611 1.00 87.50 354 ALA A C 1
ATOM 2751 O O . ALA A 1 354 ? 19.295 16.753 4.344 1.00 87.50 354 ALA A O 1
ATOM 2752 N N . SER A 1 355 ? 17.717 16.318 5.876 1.00 88.50 355 SER A N 1
ATOM 2753 C CA . SER A 1 355 ? 18.538 16.752 7.016 1.00 88.50 355 SER A CA 1
ATOM 2754 C C . SER A 1 355 ? 19.665 15.774 7.356 1.00 88.50 355 SER A C 1
ATOM 2756 O O . SER A 1 355 ? 20.783 16.217 7.615 1.00 88.50 355 SER A O 1
ATOM 2758 N N . GLN A 1 356 ? 19.412 14.461 7.290 1.00 83.94 356 GLN A N 1
ATOM 2759 C CA . GLN A 1 356 ? 20.439 13.436 7.487 1.00 83.94 356 GLN A CA 1
ATOM 2760 C C . GLN A 1 356 ? 21.528 13.545 6.422 1.00 83.94 356 GLN A C 1
ATOM 2762 O O . GLN A 1 356 ? 22.709 13.570 6.762 1.00 83.94 356 GLN A O 1
ATOM 2767 N N . LEU A 1 357 ? 21.137 13.689 5.152 1.00 82.44 357 LEU A N 1
ATOM 2768 C CA . LEU A 1 357 ? 22.084 13.847 4.051 1.00 82.44 357 LEU A CA 1
ATOM 2769 C C . LEU A 1 357 ? 22.867 15.166 4.156 1.00 82.44 357 LEU A C 1
ATOM 2771 O O . LEU A 1 357 ? 24.079 15.184 3.960 1.00 82.44 357 LEU A O 1
ATOM 2775 N N . ALA A 1 358 ? 22.214 16.267 4.549 1.00 86.31 358 ALA A N 1
ATOM 2776 C CA . ALA A 1 358 ? 22.905 17.527 4.822 1.00 86.31 358 ALA A CA 1
ATOM 2777 C C . ALA A 1 358 ? 23.933 17.393 5.960 1.00 86.31 358 ALA A C 1
ATOM 2779 O O . ALA A 1 358 ? 25.029 17.945 5.860 1.00 86.31 358 ALA A O 1
ATOM 2780 N N . GLN A 1 359 ? 23.618 16.625 7.008 1.00 84.62 359 GLN A N 1
ATOM 2781 C CA . GLN A 1 359 ? 24.520 16.371 8.131 1.00 84.62 359 GLN A CA 1
ATOM 2782 C C . GLN A 1 359 ? 25.683 15.430 7.771 1.00 84.62 359 GLN A C 1
ATOM 2784 O O . GLN A 1 359 ? 26.797 15.653 8.247 1.00 84.62 359 GLN A O 1
ATOM 2789 N N . SER A 1 360 ? 25.454 14.398 6.951 1.00 78.06 360 SER A N 1
ATOM 2790 C CA . SER A 1 360 ? 26.485 13.423 6.569 1.00 78.06 360 SER A CA 1
ATOM 2791 C C . SER A 1 360 ? 27.406 13.914 5.450 1.00 78.06 360 SER A C 1
ATOM 2793 O O . SER A 1 360 ? 28.592 13.612 5.487 1.00 78.06 360 SER A O 1
ATOM 2795 N N . SER A 1 361 ? 26.899 14.725 4.512 1.00 78.88 361 SER A N 1
ATOM 2796 C CA . SER A 1 361 ? 27.602 15.175 3.292 1.00 78.88 361 SER A CA 1
ATOM 2797 C C . SER A 1 361 ? 28.985 15.814 3.483 1.00 78.88 361 SER A C 1
ATOM 2799 O O . SER A 1 361 ? 29.757 15.884 2.530 1.00 78.88 361 SER A O 1
ATOM 2801 N N . GLY A 1 362 ? 29.297 16.338 4.673 1.00 78.88 362 GLY A N 1
ATOM 2802 C CA . GLY A 1 362 ? 30.546 17.057 4.952 1.00 78.88 362 GLY A CA 1
ATOM 2803 C C . GLY A 1 362 ? 30.632 18.479 4.371 1.00 78.88 362 GLY A C 1
ATOM 2804 O O . GLY A 1 362 ? 31.623 19.165 4.621 1.00 78.88 362 GLY A O 1
ATOM 2805 N N . VAL A 1 363 ? 29.606 18.944 3.647 1.00 83.44 363 VAL A N 1
ATOM 2806 C CA . VAL A 1 363 ? 29.530 20.285 3.034 1.00 83.44 363 VAL A CA 1
ATOM 2807 C C . VAL A 1 363 ? 29.669 21.398 4.085 1.00 83.44 363 VAL A C 1
ATOM 2809 O O . VAL A 1 363 ? 29.080 21.324 5.169 1.00 83.44 363 VAL A O 1
ATOM 2812 N N . GLU A 1 364 ? 30.406 22.475 3.773 1.00 84.38 364 GLU A N 1
ATOM 2813 C CA . GLU A 1 364 ? 30.541 23.627 4.680 1.00 84.38 364 GLU A CA 1
ATOM 2814 C C . GLU A 1 364 ? 29.172 24.292 4.913 1.00 84.38 364 GLU A C 1
ATOM 2816 O O . GLU A 1 364 ? 28.610 24.946 4.037 1.00 84.38 364 GLU A O 1
ATOM 2821 N N . GLY A 1 365 ? 28.633 24.129 6.124 1.00 86.75 365 GLY A N 1
ATOM 2822 C CA . GLY A 1 365 ? 27.295 24.602 6.494 1.00 86.75 365 GLY A CA 1
ATOM 2823 C C . GLY A 1 365 ? 26.194 23.536 6.451 1.00 86.75 365 GLY A C 1
ATOM 2824 O O . GLY A 1 365 ? 25.077 23.837 6.870 1.00 86.75 365 GLY A O 1
ATOM 2825 N N . GLY A 1 366 ? 26.494 22.293 6.053 1.00 87.50 366 GLY A N 1
ATOM 2826 C CA . GLY A 1 366 ? 25.544 21.170 6.055 1.00 87.50 366 GLY A CA 1
ATOM 2827 C C . GLY A 1 366 ? 24.867 20.943 7.414 1.00 87.50 366 GLY A C 1
ATOM 2828 O O . GLY A 1 366 ? 23.650 20.796 7.481 1.00 87.50 366 GLY A O 1
ATOM 2829 N N . GLU A 1 367 ? 25.613 21.067 8.520 1.00 88.38 367 GLU A N 1
ATOM 2830 C CA . GLU A 1 367 ? 25.063 21.032 9.888 1.00 88.38 367 GLU A CA 1
ATOM 2831 C C . GLU A 1 367 ? 23.999 22.124 10.125 1.00 88.38 367 GLU A C 1
ATOM 2833 O O . GLU A 1 367 ? 22.988 21.875 10.781 1.00 88.38 367 GLU A O 1
ATOM 2838 N N . ALA A 1 368 ? 24.182 23.334 9.588 1.00 90.94 368 ALA A N 1
ATOM 2839 C CA . ALA A 1 368 ? 23.212 24.418 9.751 1.00 90.94 368 ALA A 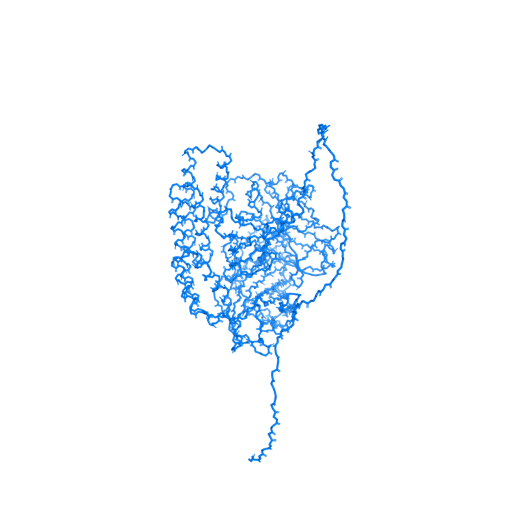CA 1
ATOM 2840 C C . ALA A 1 368 ? 21.934 24.156 8.937 1.00 90.94 368 ALA A C 1
ATOM 2842 O O . ALA A 1 368 ? 20.836 24.356 9.452 1.00 90.94 368 ALA A O 1
ATOM 2843 N N . LEU A 1 369 ? 22.078 23.648 7.709 1.00 92.62 369 LEU A N 1
ATOM 2844 C CA . LEU A 1 369 ? 20.962 23.251 6.843 1.00 92.62 369 LEU A CA 1
ATOM 2845 C C . LEU A 1 369 ? 20.165 22.082 7.447 1.00 92.62 369 LEU A C 1
ATOM 2847 O O . LEU A 1 369 ? 18.936 22.128 7.482 1.00 92.62 369 LEU A O 1
ATOM 2851 N N . ALA A 1 370 ? 20.855 21.084 8.007 1.00 90.31 370 ALA A N 1
ATOM 2852 C CA . ALA A 1 370 ? 20.240 19.985 8.745 1.00 90.31 370 ALA A CA 1
ATOM 2853 C C . ALA A 1 370 ? 19.438 20.488 9.958 1.00 90.31 370 ALA A C 1
ATOM 2855 O O . ALA A 1 370 ? 18.289 20.095 10.145 1.00 90.31 370 ALA A O 1
ATOM 2856 N N . ASN A 1 371 ? 19.998 21.415 10.746 1.00 90.69 371 ASN A N 1
ATOM 2857 C CA . ASN A 1 371 ? 19.296 22.027 11.878 1.00 90.69 371 ASN A CA 1
ATOM 2858 C C . ASN A 1 371 ? 18.069 22.861 11.452 1.00 90.69 371 ASN A C 1
ATOM 2860 O O . ASN A 1 371 ? 17.079 22.886 12.184 1.00 90.69 371 ASN A O 1
ATOM 2864 N N . GLU A 1 372 ? 18.093 23.530 10.292 1.00 94.25 372 GLU A N 1
ATOM 2865 C CA . GLU A 1 372 ? 16.900 24.199 9.752 1.00 94.25 372 GLU A CA 1
ATOM 2866 C C . GLU A 1 372 ? 15.808 23.189 9.369 1.00 94.25 372 GLU A C 1
ATOM 2868 O O . GLU A 1 372 ? 14.663 23.343 9.798 1.00 94.25 372 GLU A O 1
ATOM 2873 N N . LEU A 1 373 ? 16.159 22.129 8.634 1.00 95.12 373 LEU A N 1
ATOM 2874 C CA . LEU A 1 373 ? 15.213 21.091 8.214 1.00 95.12 373 LEU A CA 1
ATOM 2875 C C . LEU A 1 373 ? 14.623 20.300 9.390 1.00 95.12 373 LEU A C 1
ATOM 2877 O O . LEU A 1 373 ? 13.410 20.098 9.436 1.00 95.12 373 LEU A O 1
ATOM 2881 N N . ILE A 1 374 ? 15.441 19.917 10.377 1.00 92.62 374 ILE A N 1
ATOM 2882 C CA . ILE A 1 374 ? 14.964 19.295 11.622 1.00 92.62 374 ILE A CA 1
ATOM 2883 C C . ILE A 1 374 ? 13.996 20.228 12.350 1.00 92.62 374 ILE A C 1
ATOM 2885 O O . ILE A 1 374 ? 12.988 19.766 12.880 1.00 92.62 374 ILE A O 1
ATOM 2889 N N . LYS A 1 375 ? 14.237 21.543 12.348 1.00 94.12 375 LYS A N 1
ATOM 2890 C CA . LYS A 1 375 ? 13.303 22.497 12.948 1.00 94.12 375 LYS A CA 1
ATOM 2891 C C . LYS A 1 375 ? 11.989 22.601 12.158 1.00 94.12 375 LYS A C 1
ATOM 2893 O O . LYS A 1 375 ? 10.924 22.676 12.764 1.00 94.12 375 LYS A O 1
ATOM 2898 N N . GLU A 1 376 ? 12.025 22.567 10.829 1.00 96.44 376 GLU A N 1
ATOM 2899 C CA . GLU A 1 376 ? 10.802 22.516 10.011 1.00 96.44 376 GLU A CA 1
ATOM 2900 C C . GLU A 1 376 ? 10.018 21.209 10.252 1.00 96.44 376 GLU A C 1
ATOM 2902 O O . GLU A 1 376 ? 8.794 21.245 10.388 1.00 96.44 376 GLU A O 1
ATOM 2907 N N . ALA A 1 377 ? 10.710 20.079 10.439 1.00 93.69 377 ALA A N 1
ATOM 2908 C CA . ALA A 1 377 ? 10.113 18.810 10.860 1.00 93.69 377 ALA A CA 1
ATOM 2909 C C . ALA A 1 377 ? 9.536 18.865 12.292 1.00 93.69 377 ALA A C 1
ATOM 2911 O O . ALA A 1 377 ? 8.470 18.296 12.548 1.00 93.69 377 ALA A O 1
ATOM 2912 N N . GLN A 1 378 ? 10.189 19.574 13.224 1.00 93.06 378 GLN A N 1
ATOM 2913 C CA . GLN A 1 378 ? 9.671 19.813 14.577 1.00 93.06 378 GLN A CA 1
ATOM 2914 C C . GLN A 1 378 ? 8.380 20.647 14.543 1.00 93.06 378 GLN A C 1
ATOM 2916 O O . GLN A 1 378 ? 7.373 20.251 15.130 1.00 93.06 378 GLN A O 1
ATOM 2921 N N . ASP A 1 379 ? 8.397 21.781 13.836 1.00 95.12 379 ASP A N 1
ATOM 2922 C CA . ASP A 1 379 ? 7.261 22.703 13.748 1.00 95.12 379 ASP A CA 1
ATOM 2923 C C . ASP A 1 379 ? 6.057 22.026 13.040 1.00 95.12 379 ASP A C 1
ATOM 2925 O O . ASP A 1 379 ? 4.919 22.169 13.494 1.00 95.12 379 ASP A O 1
ATOM 2929 N N . LEU A 1 380 ? 6.295 21.185 12.020 1.00 94.75 380 LEU A N 1
ATOM 2930 C CA . LEU A 1 380 ? 5.261 20.347 11.388 1.00 94.75 380 LEU A CA 1
ATOM 2931 C C . LEU A 1 380 ? 4.720 19.254 12.334 1.00 94.75 380 LEU A C 1
ATOM 2933 O O . LEU A 1 380 ? 3.509 19.046 12.414 1.00 94.75 380 LEU A O 1
ATOM 2937 N N . THR A 1 381 ? 5.587 18.591 13.108 1.00 93.25 381 THR A N 1
ATOM 2938 C CA . THR A 1 381 ? 5.168 17.613 14.135 1.00 93.25 381 THR A CA 1
ATOM 2939 C C . THR A 1 381 ? 4.289 18.264 15.205 1.00 93.25 381 THR A C 1
ATOM 2941 O O . THR A 1 381 ? 3.296 17.673 15.631 1.00 93.25 381 THR A O 1
ATOM 2944 N N . ALA A 1 382 ? 4.603 19.499 15.605 1.00 92.81 382 ALA A N 1
ATOM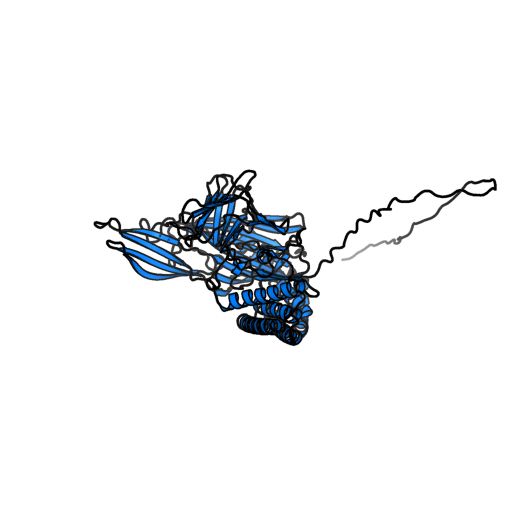 2945 C CA . ALA A 1 382 ? 3.796 20.261 16.550 1.00 92.81 382 ALA A CA 1
ATOM 2946 C C . ALA A 1 382 ? 2.402 20.608 15.988 1.00 92.81 382 ALA A C 1
ATOM 2948 O O . ALA A 1 382 ? 1.408 20.453 16.701 1.00 92.81 382 ALA A O 1
ATOM 2949 N N . GLU A 1 383 ? 2.300 20.997 14.710 1.00 94.12 383 GLU A N 1
ATOM 2950 C CA . GLU A 1 383 ? 1.005 21.235 14.050 1.00 94.12 383 GLU A CA 1
ATOM 2951 C C . GLU A 1 383 ? 0.158 19.951 13.982 1.00 94.12 383 GLU A C 1
ATOM 2953 O O . GLU A 1 383 ? -1.038 19.969 14.291 1.00 94.12 383 GLU A O 1
ATOM 2958 N N . MET A 1 384 ? 0.769 18.813 13.632 1.00 92.44 384 MET A N 1
ATOM 2959 C CA . MET A 1 384 ? 0.083 17.516 13.624 1.00 92.44 384 MET A CA 1
ATOM 2960 C C . MET A 1 384 ? -0.393 17.119 15.028 1.00 92.44 384 MET A C 1
ATOM 2962 O O . MET A 1 384 ? -1.533 16.680 15.185 1.00 92.44 384 MET A O 1
ATOM 2966 N N . ALA A 1 385 ? 0.413 17.357 16.067 1.00 91.25 385 ALA A N 1
ATOM 2967 C CA . ALA A 1 385 ? 0.039 17.058 17.447 1.00 91.25 385 ALA A CA 1
ATOM 2968 C C . ALA A 1 385 ? -1.101 17.959 17.963 1.00 91.25 385 ALA A C 1
ATOM 2970 O O . ALA A 1 385 ? -1.962 17.482 18.706 1.00 91.25 385 ALA A O 1
ATOM 2971 N N . GLU A 1 386 ? -1.172 19.231 17.547 1.00 90.75 386 GLU A N 1
ATOM 2972 C CA . GLU A 1 386 ? -2.310 20.106 17.867 1.00 90.75 386 GLU A CA 1
ATOM 2973 C C . GLU A 1 386 ? -3.600 19.680 17.143 1.00 90.75 386 GLU A C 1
ATOM 2975 O O . GLU A 1 386 ? -4.676 19.717 17.750 1.00 90.75 386 GLU A O 1
ATOM 2980 N N . LYS A 1 387 ? -3.519 19.231 15.882 1.00 90.25 387 LYS A N 1
ATOM 2981 C CA . LYS A 1 387 ? -4.665 18.648 15.155 1.00 90.25 387 LYS A CA 1
ATOM 2982 C C . LYS A 1 387 ? -5.160 17.373 15.844 1.00 90.25 387 LYS A C 1
ATOM 2984 O O . LYS A 1 387 ? -6.339 17.265 16.176 1.00 90.25 387 LYS A O 1
ATOM 2989 N N . LEU A 1 388 ? -4.259 16.430 16.113 1.00 87.81 388 LEU A N 1
ATOM 2990 C CA . LEU A 1 388 ? -4.597 15.114 16.658 1.00 87.81 388 LEU A CA 1
ATOM 2991 C C . LEU A 1 388 ? -5.138 15.203 18.097 1.00 87.81 388 LEU A C 1
ATOM 2993 O O . LEU A 1 388 ? -6.083 14.501 18.454 1.00 87.81 388 LEU A O 1
ATOM 2997 N N . ALA A 1 389 ? -4.654 16.166 18.892 1.00 87.31 389 ALA A N 1
ATOM 2998 C CA . ALA A 1 389 ? -5.203 16.489 20.213 1.00 87.31 389 ALA A CA 1
ATOM 2999 C C . ALA A 1 389 ? -6.692 16.901 20.204 1.00 87.31 389 ALA A C 1
ATOM 3001 O O . ALA A 1 389 ? -7.333 16.858 21.255 1.00 87.31 389 ALA A O 1
ATOM 3002 N N . GLN A 1 390 ? -7.254 17.302 19.056 1.00 87.94 390 GLN A N 1
ATOM 3003 C CA . GLN A 1 390 ? -8.677 17.649 18.910 1.00 87.94 390 GLN A CA 1
ATOM 3004 C C . GLN A 1 390 ? -9.555 16.427 18.587 1.00 87.94 390 GLN A C 1
ATOM 3006 O O . GLN A 1 390 ? -10.749 16.452 18.883 1.00 87.94 390 GLN A O 1
ATOM 3011 N N . LYS A 1 391 ? -8.964 15.355 18.038 1.00 83.38 391 LYS A N 1
ATOM 3012 C CA . LYS A 1 391 ? -9.605 14.058 17.738 1.00 83.38 391 LYS A CA 1
ATOM 3013 C C . LYS A 1 391 ? -9.322 12.967 18.787 1.00 83.38 391 LYS A C 1
ATOM 3015 O O . LYS A 1 391 ? -9.703 11.822 18.590 1.00 83.38 391 LYS A O 1
ATOM 3020 N N . ALA A 1 392 ? -8.662 13.310 19.895 1.00 81.75 392 ALA A N 1
ATOM 3021 C CA . ALA A 1 392 ? -8.142 12.367 20.887 1.00 81.75 392 ALA A CA 1
ATOM 3022 C C . ALA A 1 392 ? -9.170 11.336 21.406 1.00 81.75 392 ALA A C 1
ATOM 3024 O O . ALA A 1 392 ? -9.977 11.616 22.299 1.00 81.75 392 ALA A O 1
ATOM 3025 N N . ASP A 1 393 ? -9.080 10.113 20.888 1.00 84.75 393 ASP A N 1
ATOM 3026 C CA . ASP A 1 393 ? -9.927 8.971 21.220 1.00 84.75 393 ASP A CA 1
ATOM 3027 C C . ASP A 1 393 ? -9.097 7.672 21.327 1.00 84.75 393 ASP A C 1
ATOM 3029 O O . ASP A 1 393 ? -7.899 7.725 21.607 1.00 84.75 393 ASP A O 1
ATOM 3033 N N . CYS A 1 394 ? -9.729 6.499 21.194 1.00 85.94 394 CYS A N 1
ATOM 3034 C CA . CYS A 1 394 ? -8.995 5.232 21.152 1.00 85.94 394 CYS A CA 1
ATOM 3035 C C . CYS A 1 394 ? -8.624 4.776 19.734 1.00 85.94 394 CYS A C 1
ATOM 3037 O O . CYS A 1 394 ? -7.695 3.982 19.621 1.00 85.94 394 CYS A O 1
ATOM 3039 N N . GLY A 1 395 ? -9.323 5.207 18.677 1.00 82.19 395 GLY A N 1
ATOM 3040 C CA . GLY A 1 395 ? -9.032 4.791 17.299 1.00 82.19 395 GLY A CA 1
ATOM 3041 C C . GLY A 1 395 ? -7.658 5.284 16.849 1.00 82.19 395 GLY A C 1
ATOM 3042 O O . GLY A 1 395 ? -6.821 4.494 16.419 1.00 82.19 395 GLY A O 1
ATOM 3043 N N . HIS A 1 396 ? -7.382 6.562 17.104 1.00 85.94 396 HIS A N 1
ATOM 3044 C CA . HIS A 1 396 ? -6.130 7.237 16.749 1.00 85.94 396 HIS A CA 1
ATOM 3045 C C . HIS A 1 396 ? -4.994 6.987 17.768 1.00 85.94 396 HIS A C 1
ATOM 3047 O O . HIS A 1 396 ? -3.996 7.704 17.792 1.00 85.94 396 HIS A O 1
ATOM 3053 N N . LYS A 1 397 ? -5.134 6.001 18.668 1.00 83.94 397 LYS A N 1
ATOM 3054 C CA . LYS A 1 397 ? -4.219 5.794 19.807 1.00 83.94 397 LYS A CA 1
ATOM 3055 C C . LYS A 1 397 ? -2.767 5.574 19.368 1.00 83.94 397 LYS A C 1
ATOM 3057 O O . LYS A 1 397 ? -1.869 6.138 19.983 1.00 83.94 397 LYS A O 1
ATOM 3062 N N . ASP A 1 398 ? -2.510 4.774 18.340 1.00 82.31 398 ASP A N 1
ATOM 3063 C CA . ASP A 1 398 ? -1.120 4.491 17.959 1.00 82.31 398 ASP A CA 1
ATOM 3064 C C . ASP A 1 398 ? -0.498 5.635 17.142 1.00 82.31 398 ASP A C 1
ATOM 3066 O O . ASP A 1 398 ? 0.662 5.946 17.375 1.00 82.31 398 ASP A O 1
ATOM 3070 N N . GLU A 1 399 ? -1.285 6.375 16.348 1.00 84.94 399 GLU A N 1
ATOM 3071 C CA . GLU A 1 399 ? -0.864 7.663 15.758 1.00 84.94 399 GLU A CA 1
ATOM 3072 C C . GLU A 1 399 ? -0.440 8.649 16.856 1.00 84.94 399 GLU A C 1
ATOM 3074 O O . GLU A 1 399 ? 0.617 9.272 16.789 1.00 84.94 399 GLU A O 1
ATOM 3079 N N . ILE A 1 400 ? -1.243 8.756 17.922 1.00 87.25 400 ILE A N 1
ATOM 3080 C CA . ILE A 1 400 ? -0.947 9.607 19.077 1.00 87.25 400 ILE A CA 1
ATOM 3081 C C . ILE A 1 400 ? 0.340 9.145 19.779 1.00 87.25 400 ILE A C 1
ATOM 3083 O O . ILE A 1 400 ? 1.147 9.991 20.158 1.00 87.25 400 ILE A O 1
ATOM 3087 N N . MET A 1 401 ? 0.561 7.835 19.954 1.00 85.62 401 MET A N 1
ATOM 3088 C CA . MET A 1 401 ? 1.796 7.315 20.561 1.00 85.62 401 MET A CA 1
ATOM 3089 C C . MET A 1 401 ? 3.023 7.576 19.686 1.00 85.62 401 MET A C 1
ATOM 3091 O O . MET A 1 401 ? 3.980 8.175 20.178 1.00 85.62 401 MET A O 1
ATOM 3095 N N . ASN A 1 402 ? 2.958 7.213 18.403 1.00 86.38 402 ASN A N 1
ATOM 3096 C CA . ASN A 1 402 ? 4.013 7.445 17.423 1.00 86.38 402 ASN A CA 1
ATOM 3097 C C . ASN A 1 402 ? 4.380 8.931 17.389 1.00 86.38 402 ASN A C 1
ATOM 3099 O O . ASN A 1 402 ? 5.545 9.283 17.529 1.00 86.38 402 ASN A O 1
ATOM 3103 N N . LEU A 1 403 ? 3.395 9.827 17.300 1.00 88.44 403 LEU A N 1
ATOM 3104 C CA . LEU A 1 403 ? 3.627 11.269 17.248 1.00 88.44 403 LEU A CA 1
ATOM 3105 C C . LEU A 1 403 ? 4.195 11.834 18.567 1.00 88.44 403 LEU A C 1
ATOM 3107 O O . LEU A 1 403 ? 4.990 12.774 18.541 1.00 88.44 403 LEU A O 1
ATOM 3111 N N . ILE A 1 404 ? 3.866 11.232 19.720 1.00 87.31 404 ILE A N 1
ATOM 3112 C CA . ILE A 1 404 ? 4.521 11.531 21.005 1.00 87.31 404 ILE A CA 1
ATOM 3113 C C . ILE A 1 404 ? 5.987 11.065 20.997 1.00 87.31 404 ILE A C 1
ATOM 3115 O O . ILE A 1 404 ? 6.862 11.810 21.437 1.00 87.31 404 ILE A O 1
ATOM 3119 N N . GLN A 1 405 ? 6.277 9.854 20.514 1.00 85.81 405 GLN A N 1
ATOM 3120 C CA . GLN A 1 405 ? 7.636 9.296 20.441 1.00 85.81 405 GLN A CA 1
ATOM 3121 C C . GLN A 1 405 ? 8.510 10.109 19.477 1.00 85.81 405 GLN A C 1
ATOM 3123 O O . GLN A 1 405 ? 9.546 10.633 19.883 1.00 85.81 405 GLN A O 1
ATOM 3128 N N . GLN A 1 406 ? 8.023 10.343 18.258 1.00 86.12 406 GLN A N 1
ATOM 3129 C CA . GLN A 1 406 ? 8.652 11.205 17.259 1.00 86.12 406 GLN A CA 1
ATOM 3130 C C . GLN A 1 406 ? 8.886 12.632 17.772 1.00 86.12 406 GLN A C 1
ATOM 3132 O O . GLN A 1 406 ? 9.959 13.189 17.560 1.00 86.12 406 GLN A O 1
ATOM 3137 N N . GLY A 1 407 ? 7.920 13.231 18.479 1.00 87.81 407 GLY A N 1
ATOM 3138 C CA . GLY A 1 407 ? 8.095 14.572 19.037 1.00 87.81 407 GLY A CA 1
ATOM 3139 C C . GLY A 1 407 ? 9.140 14.632 20.153 1.00 87.81 407 GLY A C 1
ATOM 3140 O O . GLY A 1 407 ? 9.934 15.570 20.195 1.00 87.81 407 GLY A O 1
ATOM 3141 N N . ASN A 1 408 ? 9.203 13.614 21.018 1.00 86.94 408 ASN A N 1
ATOM 3142 C CA . ASN A 1 408 ? 10.266 13.498 22.021 1.00 86.94 408 ASN A CA 1
ATOM 3143 C C . ASN A 1 408 ? 11.653 13.296 21.383 1.00 86.94 408 ASN A C 1
ATOM 3145 O O . ASN A 1 408 ? 12.619 13.862 21.890 1.00 86.94 408 ASN A O 1
ATOM 3149 N N . LEU A 1 409 ? 11.742 12.540 20.281 1.00 84.62 409 LEU A N 1
ATOM 3150 C CA . LEU A 1 409 ? 12.979 12.324 19.526 1.00 84.62 409 LEU A CA 1
ATOM 3151 C C . LEU A 1 409 ? 13.462 13.600 18.822 1.00 84.62 409 LEU A C 1
ATOM 3153 O O . LEU A 1 409 ? 14.607 14.008 18.995 1.00 84.62 409 LEU A O 1
ATOM 3157 N N . LEU A 1 410 ? 12.587 14.247 18.045 1.00 86.19 410 LEU A N 1
ATOM 3158 C CA . LEU A 1 410 ? 12.925 15.462 17.298 1.00 86.19 410 LEU A CA 1
ATOM 3159 C C . LEU A 1 410 ? 13.257 16.640 18.224 1.00 86.19 410 LEU A C 1
ATOM 3161 O O . LEU A 1 410 ? 14.015 17.527 17.833 1.00 86.19 410 LEU A O 1
ATOM 3165 N N . GLY A 1 411 ? 12.715 16.667 19.445 1.00 89.44 411 GLY A N 1
ATOM 3166 C CA . GLY A 1 411 ? 12.970 17.732 20.409 1.00 89.44 411 GLY A CA 1
ATOM 3167 C C . GLY A 1 411 ? 12.209 19.025 20.091 1.00 89.44 411 GLY A C 1
ATOM 3168 O O . GLY A 1 411 ? 11.172 19.023 19.428 1.00 89.44 411 GLY A O 1
ATOM 3169 N N . GLY A 1 412 ? 12.722 20.154 20.589 1.00 92.56 412 GLY A N 1
ATOM 3170 C CA . GLY A 1 412 ? 12.213 21.491 20.259 1.00 92.56 412 GLY A CA 1
ATOM 3171 C C . GLY A 1 412 ? 10.704 21.673 20.482 1.00 92.56 412 GLY A C 1
ATOM 3172 O O . GLY A 1 412 ? 10.153 21.237 21.495 1.00 92.56 412 GLY A O 1
ATOM 3173 N N . SER A 1 413 ? 10.040 22.320 19.521 1.00 88.69 413 SER A N 1
ATOM 3174 C CA . SER A 1 413 ? 8.586 22.547 19.514 1.00 88.69 413 SER A CA 1
ATOM 3175 C C . SER A 1 413 ? 7.780 21.243 19.469 1.00 88.69 413 SER A C 1
ATOM 3177 O O . SER A 1 413 ? 6.715 21.159 20.086 1.00 88.69 413 SER A O 1
ATOM 3179 N N . ALA A 1 414 ? 8.303 20.201 18.818 1.00 89.94 414 ALA A N 1
ATOM 3180 C CA . ALA A 1 414 ? 7.662 18.892 18.754 1.00 89.94 414 ALA A CA 1
ATOM 3181 C C . ALA A 1 414 ? 7.622 18.188 20.115 1.00 89.94 414 ALA A C 1
ATOM 3183 O O . ALA A 1 414 ? 6.598 17.607 20.466 1.00 89.94 414 ALA A O 1
ATOM 3184 N N . ALA A 1 415 ? 8.686 18.285 20.918 1.00 91.19 415 ALA A N 1
ATOM 3185 C CA . ALA A 1 415 ? 8.707 17.720 22.267 1.00 91.19 415 ALA A CA 1
ATOM 3186 C C . ALA A 1 415 ? 7.744 18.454 23.212 1.00 91.19 415 ALA A C 1
ATOM 3188 O O . ALA A 1 415 ? 7.073 17.811 24.024 1.00 91.19 415 ALA A O 1
ATOM 3189 N N . GLU A 1 416 ? 7.622 19.781 23.099 1.00 92.00 416 GLU A N 1
ATOM 3190 C CA . GLU A 1 416 ? 6.617 20.538 23.857 1.00 92.00 416 GLU A CA 1
ATOM 3191 C C . GLU A 1 416 ? 5.196 20.088 23.476 1.00 92.00 416 GLU A C 1
ATOM 3193 O O . GLU A 1 416 ? 4.412 19.725 24.356 1.00 92.00 416 GLU A O 1
ATOM 3198 N N . ALA A 1 417 ? 4.892 19.995 22.177 1.00 90.81 417 ALA A N 1
ATOM 3199 C CA . ALA A 1 417 ? 3.591 19.545 21.680 1.00 90.81 417 ALA A CA 1
ATOM 3200 C C . ALA A 1 417 ? 3.278 18.074 22.024 1.00 90.81 417 ALA A C 1
ATOM 3202 O O . ALA A 1 417 ? 2.148 17.766 22.406 1.00 90.81 417 ALA A O 1
ATOM 3203 N N . ALA A 1 418 ? 4.267 17.177 21.969 1.00 89.25 418 ALA A N 1
ATOM 3204 C CA . ALA A 1 418 ? 4.152 15.774 22.373 1.00 89.25 418 ALA A CA 1
ATOM 3205 C C . ALA A 1 418 ? 3.839 15.624 23.868 1.00 89.25 418 ALA A C 1
ATOM 3207 O O . ALA A 1 418 ? 2.969 14.839 24.248 1.00 89.25 418 ALA A O 1
ATOM 3208 N N . ASN A 1 419 ? 4.494 16.408 24.730 1.00 89.62 419 ASN A N 1
ATOM 3209 C CA . ASN A 1 419 ? 4.182 16.424 26.159 1.00 89.62 419 ASN A CA 1
ATOM 3210 C C . ASN A 1 419 ? 2.766 16.962 26.412 1.00 89.62 419 ASN A C 1
ATOM 3212 O O . ASN A 1 419 ? 2.031 16.407 27.230 1.00 89.62 419 ASN A O 1
ATOM 3216 N N . ASP A 1 420 ? 2.347 18.000 25.691 1.00 89.62 420 ASP A N 1
ATOM 3217 C CA . ASP A 1 420 ? 1.004 18.570 25.805 1.00 89.62 420 ASP A CA 1
ATOM 3218 C C . ASP A 1 420 ? -0.093 17.618 25.293 1.00 89.62 420 ASP A C 1
ATOM 3220 O O . ASP A 1 420 ? -1.158 17.511 25.905 1.00 89.62 420 ASP A O 1
ATOM 3224 N N . LEU A 1 421 ? 0.174 16.883 24.208 1.00 89.44 421 LEU A N 1
ATOM 3225 C CA . LEU A 1 421 ? -0.666 15.799 23.697 1.00 89.44 421 LEU A CA 1
ATOM 3226 C C . LEU A 1 421 ? -0.770 14.678 24.740 1.00 89.44 421 LEU A C 1
ATOM 3228 O O . LEU A 1 421 ? -1.871 14.395 25.208 1.00 89.44 421 LEU A O 1
ATOM 3232 N N . MET A 1 422 ? 0.357 14.127 25.205 1.00 89.75 422 MET A N 1
ATOM 3233 C CA . MET A 1 422 ? 0.402 13.078 26.233 1.00 89.75 422 MET A CA 1
ATOM 3234 C C . MET A 1 422 ? -0.355 13.474 27.511 1.00 89.75 422 MET A C 1
ATOM 3236 O O . MET A 1 422 ? -1.137 12.684 28.043 1.00 89.75 422 MET A O 1
ATOM 3240 N N . ASN A 1 423 ? -0.199 14.716 27.981 1.00 88.19 423 ASN A N 1
ATOM 3241 C CA . ASN A 1 423 ? -0.930 15.232 29.141 1.00 88.19 423 ASN A CA 1
ATOM 3242 C C . ASN A 1 423 ? -2.456 15.242 28.933 1.00 88.19 423 ASN A C 1
ATOM 3244 O O . ASN A 1 423 ? -3.187 14.926 29.873 1.00 88.19 423 ASN A O 1
ATOM 3248 N N . LYS A 1 424 ? -2.943 15.559 27.723 1.00 86.19 424 LYS A N 1
ATOM 3249 C CA . LYS A 1 424 ? -4.376 15.506 27.375 1.00 86.19 424 LYS A CA 1
ATOM 3250 C C . LYS A 1 424 ? -4.888 14.064 27.326 1.00 86.19 424 LYS A C 1
ATOM 3252 O O . LYS A 1 424 ? -5.954 13.783 27.867 1.00 86.19 424 LYS A O 1
ATOM 3257 N N . VAL A 1 425 ? -4.127 13.154 26.712 1.00 85.44 425 VAL A N 1
ATOM 3258 C CA . VAL A 1 425 ? -4.622 11.818 26.336 1.00 85.44 425 VAL A CA 1
ATOM 3259 C C . VAL A 1 425 ? -4.361 10.714 27.363 1.00 85.44 425 VAL A C 1
ATOM 3261 O O . VAL A 1 425 ? -5.025 9.677 27.324 1.00 85.44 425 VAL A O 1
ATOM 3264 N N . SER A 1 426 ? -3.404 10.883 28.288 1.00 82.75 426 SER A N 1
ATOM 3265 C CA . SER A 1 426 ? -2.822 9.741 29.016 1.00 82.75 426 SER A CA 1
ATOM 3266 C C . SER A 1 426 ? -3.827 8.866 29.781 1.00 82.75 426 SER A C 1
ATOM 3268 O O . SER A 1 426 ? -3.583 7.672 29.928 1.00 82.75 426 SER A O 1
ATOM 3270 N N . ASP A 1 427 ? -4.953 9.399 30.260 1.00 75.88 427 ASP A N 1
ATOM 3271 C CA . ASP A 1 427 ? -5.978 8.612 30.969 1.00 75.88 427 ASP A CA 1
ATOM 3272 C C . ASP A 1 427 ? -6.939 7.844 30.041 1.00 75.88 427 ASP A C 1
ATOM 3274 O O . ASP A 1 427 ? -7.498 6.827 30.458 1.00 75.88 427 ASP A O 1
ATOM 3278 N N . GLN A 1 428 ? -7.077 8.258 28.776 1.00 74.38 428 GLN A N 1
ATOM 3279 C CA . GLN A 1 428 ? -7.749 7.475 27.731 1.00 74.38 428 GLN A CA 1
ATOM 3280 C C . GLN A 1 428 ? -6.826 6.331 27.275 1.00 74.38 428 GLN A C 1
ATOM 3282 O O . GLN A 1 428 ? -7.167 5.150 27.376 1.00 74.38 428 GLN A O 1
ATOM 3287 N N . MET A 1 429 ? -5.608 6.700 26.869 1.00 73.50 429 MET A N 1
ATOM 3288 C CA . MET A 1 429 ? -4.629 5.852 26.175 1.00 73.50 429 MET A CA 1
ATOM 3289 C C . MET A 1 429 ? -4.219 4.606 26.956 1.00 73.50 429 MET A C 1
ATOM 3291 O O . MET A 1 429 ? -4.076 3.531 26.378 1.00 73.50 429 MET A O 1
ATOM 3295 N N . LYS A 1 430 ? -4.074 4.726 28.286 1.00 75.69 430 LYS A N 1
ATOM 3296 C CA . LYS A 1 430 ? -3.666 3.625 29.181 1.00 75.69 430 LYS A CA 1
ATOM 3297 C C . LYS A 1 430 ? -4.553 2.384 29.066 1.00 75.69 430 LYS A C 1
ATOM 3299 O O . LYS A 1 430 ? -4.129 1.323 29.521 1.00 75.69 430 LYS A O 1
ATOM 3304 N N . ASN A 1 431 ? -5.779 2.497 28.549 1.00 82.19 431 ASN A N 1
ATOM 3305 C CA . ASN A 1 431 ? -6.763 1.414 28.548 1.00 82.19 431 ASN A CA 1
ATOM 3306 C C . ASN A 1 431 ? -7.344 1.063 27.174 1.00 82.19 431 ASN A C 1
ATOM 3308 O O . ASN A 1 431 ? -8.108 0.108 27.119 1.00 82.19 431 ASN A O 1
ATOM 3312 N N . CYS A 1 432 ? -7.013 1.779 26.098 1.00 89.12 432 CYS A N 1
ATOM 3313 C CA . CYS A 1 432 ? -7.567 1.484 24.776 1.00 89.12 432 CYS A CA 1
ATOM 3314 C C . CYS A 1 432 ? -7.166 0.079 24.287 1.00 89.12 432 CYS A C 1
ATOM 3316 O O . CYS A 1 432 ? -5.981 -0.261 24.266 1.00 89.12 432 CYS A O 1
ATOM 3318 N N . VAL A 1 433 ? -8.164 -0.711 23.887 1.00 90.81 433 VAL A N 1
ATOM 3319 C CA . VAL A 1 433 ? -8.005 -1.990 23.181 1.00 90.81 433 VAL A CA 1
ATOM 3320 C C . VAL A 1 433 ? -8.063 -1.693 21.687 1.00 90.81 433 VAL A C 1
ATOM 3322 O O . VAL A 1 433 ? -9.007 -1.044 21.243 1.00 90.81 433 VAL A O 1
ATOM 3325 N N . ILE A 1 434 ? -7.059 -2.128 20.929 1.00 90.88 434 ILE A N 1
ATOM 3326 C CA . ILE A 1 434 ? -6.900 -1.805 19.506 1.00 90.88 434 ILE A CA 1
ATOM 3327 C C . ILE A 1 434 ? -7.054 -3.064 18.669 1.00 90.88 434 ILE A C 1
ATOM 3329 O O . ILE A 1 434 ? -6.420 -4.086 18.945 1.00 90.88 434 ILE A O 1
ATOM 3333 N N . TRP A 1 435 ? -7.872 -2.936 17.632 1.00 93.62 435 TRP A N 1
ATOM 3334 C CA . TRP A 1 435 ? -7.966 -3.859 16.519 1.00 93.62 435 TRP A CA 1
ATOM 3335 C C . TRP A 1 435 ? -7.462 -3.170 15.253 1.00 93.62 435 TRP A C 1
ATOM 3337 O O . TRP A 1 435 ? -7.812 -2.024 14.972 1.00 93.62 435 TRP A O 1
ATOM 3347 N N . VAL A 1 436 ? -6.643 -3.893 14.508 1.00 92.75 436 VAL A N 1
ATOM 3348 C CA . VAL A 1 436 ? -6.255 -3.608 13.125 1.00 92.75 436 VAL A CA 1
ATOM 3349 C C . VAL A 1 436 ? -6.972 -4.639 12.257 1.00 92.75 436 VAL A C 1
ATOM 3351 O O . VAL A 1 436 ? -7.355 -5.693 12.764 1.00 92.75 436 VAL A O 1
ATOM 3354 N N . GLY A 1 437 ? -7.209 -4.367 10.985 1.00 92.56 437 GLY A N 1
ATOM 3355 C CA . GLY A 1 437 ? -7.710 -5.388 10.078 1.00 92.56 437 GLY A CA 1
ATOM 3356 C C . GLY A 1 437 ? -7.996 -4.859 8.697 1.00 92.56 437 GLY A C 1
ATOM 3357 O O . GLY A 1 437 ? -8.167 -3.659 8.514 1.00 92.56 437 GLY A O 1
ATOM 3358 N N . ASP A 1 438 ? -8.087 -5.764 7.742 1.00 93.06 438 ASP A N 1
ATOM 3359 C CA . ASP A 1 438 ? -8.113 -5.434 6.331 1.00 93.06 438 ASP A CA 1
ATOM 3360 C C . ASP A 1 438 ? -9.283 -6.148 5.648 1.00 93.06 438 ASP A C 1
ATOM 3362 O O . ASP A 1 438 ? -9.744 -7.208 6.088 1.00 93.06 438 ASP A O 1
ATOM 3366 N N . ILE A 1 439 ? -9.819 -5.520 4.602 1.00 94.12 439 ILE A N 1
ATOM 3367 C CA . ILE A 1 439 ? -10.947 -6.038 3.815 1.00 94.12 439 ILE A CA 1
ATOM 3368 C C . ILE A 1 439 ? -10.576 -5.903 2.344 1.00 94.12 439 ILE A C 1
ATOM 3370 O O . ILE A 1 439 ? -10.223 -4.813 1.901 1.00 94.12 439 ILE A O 1
ATOM 3374 N N . HIS A 1 440 ? -10.698 -6.982 1.582 1.00 92.31 440 HIS A N 1
ATOM 3375 C CA . HIS A 1 440 ? -10.487 -6.985 0.138 1.00 92.31 440 HIS A CA 1
ATOM 3376 C C . HIS A 1 440 ? -11.786 -7.381 -0.556 1.00 92.31 440 HIS A C 1
ATOM 3378 O O . HIS A 1 440 ? -12.308 -8.472 -0.320 1.00 92.31 440 HIS A O 1
ATOM 3384 N N . TYR A 1 441 ? -12.308 -6.494 -1.401 1.00 91.00 441 TYR A N 1
ATOM 3385 C CA . TYR A 1 441 ? -13.348 -6.812 -2.373 1.00 91.00 441 TYR A CA 1
ATOM 3386 C C . TYR A 1 441 ? -12.703 -7.030 -3.741 1.00 91.00 441 TYR A C 1
ATOM 3388 O O . TYR A 1 441 ? -12.063 -6.121 -4.263 1.00 91.00 441 TYR A O 1
ATOM 3396 N N . THR A 1 442 ? -12.948 -8.192 -4.344 1.00 88.44 442 THR A N 1
ATOM 3397 C CA . THR A 1 442 ? -12.618 -8.476 -5.747 1.00 88.44 442 THR A CA 1
ATOM 3398 C C . THR A 1 442 ? -13.902 -8.524 -6.564 1.00 88.44 442 THR A C 1
ATOM 3400 O O . THR A 1 442 ? -14.851 -9.228 -6.212 1.00 88.44 442 THR A O 1
ATOM 3403 N N . PHE A 1 443 ? -13.935 -7.769 -7.656 1.00 87.06 443 PHE A N 1
ATOM 3404 C CA . PHE A 1 443 ? -15.124 -7.384 -8.410 1.00 87.06 443 PHE A CA 1
ATOM 3405 C C . PHE A 1 443 ? -15.091 -7.946 -9.834 1.00 87.06 443 PHE A C 1
ATOM 3407 O O . PHE A 1 443 ? -14.344 -7.436 -10.661 1.00 87.06 443 PHE A O 1
ATOM 3414 N N . TYR A 1 444 ? -15.917 -8.947 -10.150 1.00 85.81 444 TYR A N 1
ATOM 3415 C CA . TYR A 1 444 ? -15.952 -9.569 -11.479 1.00 85.81 444 TYR A CA 1
ATOM 3416 C C . TYR A 1 444 ? -16.952 -8.889 -12.402 1.00 85.81 444 TYR A C 1
ATOM 3418 O O . TYR A 1 444 ? -18.148 -8.815 -12.096 1.00 85.81 444 TYR A O 1
ATOM 3426 N N . LEU A 1 445 ? -16.463 -8.413 -13.545 1.00 84.88 445 LEU A N 1
ATOM 3427 C CA . LEU A 1 445 ? -17.305 -7.743 -14.525 1.00 84.88 445 LEU A CA 1
ATOM 3428 C C . LEU A 1 445 ? -18.254 -8.720 -15.246 1.00 84.88 445 LEU A C 1
ATOM 3430 O O . LEU A 1 445 ? -18.014 -9.924 -15.306 1.00 84.88 445 LEU A O 1
ATOM 3434 N N . LEU A 1 446 ? -19.360 -8.193 -15.772 1.00 84.62 446 LEU A N 1
ATOM 3435 C CA . LEU A 1 446 ? -20.321 -8.933 -16.590 1.00 84.62 446 LEU A CA 1
ATOM 3436 C C . LEU A 1 446 ? -19.774 -9.168 -17.999 1.00 84.62 446 LEU A C 1
ATOM 3438 O O . LEU A 1 446 ? -19.297 -8.237 -18.641 1.00 84.62 446 LEU A O 1
ATOM 3442 N N . ASP A 1 447 ? -19.984 -10.374 -18.530 1.00 85.25 447 ASP A N 1
ATOM 3443 C CA . ASP A 1 447 ? -19.680 -10.697 -19.931 1.00 85.25 447 ASP A CA 1
ATOM 3444 C C . ASP A 1 447 ? -20.456 -9.814 -20.933 1.00 85.25 447 ASP A C 1
ATOM 3446 O O . ASP A 1 447 ? -19.988 -9.607 -22.048 1.00 85.25 447 ASP A O 1
ATOM 3450 N N . GLU A 1 448 ? -21.623 -9.271 -20.555 1.00 84.62 448 GLU A N 1
ATOM 3451 C CA . GLU A 1 448 ? -22.435 -8.352 -21.370 1.00 84.62 448 GLU A CA 1
ATOM 3452 C C . GLU A 1 448 ? -22.685 -7.014 -20.649 1.00 84.62 448 GLU A C 1
ATOM 3454 O O . GLU A 1 448 ? -23.085 -6.989 -19.482 1.00 84.62 448 GLU A O 1
ATOM 3459 N N . PHE A 1 449 ? -22.539 -5.883 -21.353 1.00 80.25 449 PHE A N 1
ATOM 3460 C CA . PHE A 1 449 ? -22.771 -4.566 -20.747 1.00 80.25 449 PHE A CA 1
ATOM 3461 C C . PHE A 1 449 ? -24.270 -4.346 -20.415 1.00 80.25 449 PHE A C 1
ATOM 3463 O O . PHE A 1 449 ? -25.119 -4.468 -21.311 1.00 80.25 449 PHE A O 1
ATOM 3470 N N . PRO A 1 450 ? -24.644 -3.974 -19.170 1.00 73.06 450 PRO A N 1
ATOM 3471 C CA . PRO A 1 450 ? -26.047 -3.849 -18.769 1.00 73.06 450 PRO A CA 1
ATOM 3472 C C . PRO A 1 450 ? -26.785 -2.725 -19.507 1.00 73.06 450 PRO A C 1
ATOM 3474 O O . PRO A 1 450 ? -26.186 -1.777 -20.001 1.00 73.06 450 PRO A O 1
ATOM 3477 N N . GLU A 1 451 ? -28.113 -2.832 -19.603 1.00 70.44 451 GLU A N 1
ATOM 3478 C CA . GLU A 1 451 ? -28.973 -2.008 -20.483 1.00 70.44 451 GLU A CA 1
ATOM 3479 C C . GLU A 1 451 ? -28.694 -2.167 -22.002 1.00 70.44 451 GLU A C 1
ATOM 3481 O O . GLU A 1 451 ? -29.539 -1.789 -22.822 1.00 70.44 451 GLU A O 1
ATOM 3486 N N . LEU A 1 452 ? -27.575 -2.792 -22.399 1.00 69.81 452 LEU A N 1
ATOM 3487 C CA . LEU A 1 452 ? -27.167 -3.062 -23.785 1.00 69.81 452 LEU A CA 1
ATOM 3488 C C . LEU A 1 452 ? -27.056 -4.566 -24.120 1.00 69.81 452 LEU A C 1
ATOM 3490 O O . LEU A 1 452 ? -26.458 -4.912 -25.142 1.00 69.81 452 LEU A O 1
ATOM 3494 N N . GLU A 1 453 ? -27.695 -5.412 -23.304 1.00 62.41 453 GLU A N 1
ATOM 3495 C CA . GLU A 1 453 ? -27.809 -6.879 -23.416 1.00 62.41 453 GLU A CA 1
ATOM 3496 C C . GLU A 1 453 ? -27.873 -7.392 -24.873 1.00 62.41 453 GLU A C 1
ATOM 3498 O O . GLU A 1 453 ? -28.628 -6.887 -25.720 1.00 62.41 453 GLU A O 1
ATOM 3503 N N . GLY A 1 454 ? -27.078 -8.424 -25.160 1.00 65.06 454 GLY A N 1
ATOM 3504 C CA . GLY A 1 454 ? -26.960 -9.092 -26.454 1.00 65.06 454 GLY A CA 1
ATOM 3505 C C . GLY A 1 454 ? -26.246 -8.287 -27.546 1.00 65.06 454 GLY A C 1
ATOM 3506 O O . GLY A 1 454 ? -26.509 -8.526 -28.730 1.00 65.06 454 GLY A O 1
ATOM 3507 N N . LYS A 1 455 ? -25.399 -7.306 -27.190 1.00 75.31 455 LYS A N 1
ATOM 3508 C CA . LYS A 1 455 ? -24.634 -6.481 -28.153 1.00 75.31 455 LYS A CA 1
ATOM 3509 C C . LYS A 1 455 ? -23.175 -6.269 -27.758 1.00 75.31 455 LYS A C 1
ATOM 3511 O O . LYS A 1 455 ? -22.290 -6.683 -28.497 1.00 75.31 455 LYS A O 1
ATOM 3516 N N . TYR A 1 456 ? -22.951 -5.591 -26.633 1.00 82.94 456 TYR A N 1
ATOM 3517 C CA . TYR A 1 456 ? -21.626 -5.218 -26.139 1.00 82.94 456 TYR A CA 1
ATOM 3518 C C . TYR A 1 456 ? -21.145 -6.293 -25.170 1.00 82.94 456 TYR A C 1
ATOM 3520 O O . TYR A 1 456 ? -21.761 -6.476 -24.121 1.00 82.94 456 TYR A O 1
ATOM 3528 N N . ASN A 1 457 ? -20.074 -6.993 -25.536 1.00 86.81 457 ASN A N 1
ATOM 3529 C CA . ASN A 1 457 ? -19.504 -8.097 -24.768 1.00 86.81 457 ASN A CA 1
ATOM 3530 C C . ASN A 1 457 ? -18.129 -7.678 -24.242 1.00 86.81 457 ASN A C 1
ATOM 3532 O O . ASN A 1 457 ? -17.365 -7.072 -24.994 1.00 86.81 457 ASN A O 1
ATOM 3536 N N . LEU A 1 458 ? -17.812 -7.998 -22.993 1.00 86.69 458 LEU A N 1
ATOM 3537 C CA . LEU A 1 458 ? -16.496 -7.752 -22.404 1.00 86.69 458 LEU A CA 1
ATOM 3538 C C . LEU A 1 458 ? -15.418 -8.491 -23.215 1.00 86.69 458 LEU A C 1
ATOM 3540 O O . LEU A 1 458 ? -15.568 -9.677 -23.505 1.00 86.69 458 LEU A O 1
ATOM 3544 N N . GLN A 1 459 ? -14.337 -7.803 -23.592 1.00 81.50 459 GLN A N 1
ATOM 3545 C CA . GLN A 1 459 ? -13.218 -8.449 -24.287 1.00 81.50 459 GLN A CA 1
ATOM 3546 C C . GLN A 1 459 ? -12.399 -9.348 -23.354 1.00 81.50 459 GLN A C 1
ATOM 3548 O O . GLN A 1 459 ? -12.084 -10.487 -23.704 1.00 81.50 459 GLN A O 1
ATOM 3553 N N . ASN A 1 460 ? -12.108 -8.855 -22.149 1.00 72.38 460 ASN A N 1
ATOM 3554 C CA . ASN A 1 460 ? -11.274 -9.531 -21.160 1.00 72.38 460 ASN A CA 1
ATOM 3555 C C . ASN A 1 460 ? -12.149 -10.313 -20.171 1.00 72.38 460 ASN A C 1
ATOM 3557 O O . ASN A 1 460 ? -12.400 -9.870 -19.050 1.00 72.38 460 ASN A O 1
ATOM 3561 N N . SER A 1 461 ? -12.649 -11.478 -20.593 1.00 66.62 461 SER A N 1
ATOM 3562 C CA . SER A 1 461 ? -13.393 -12.386 -19.710 1.00 66.62 461 SER A CA 1
ATOM 3563 C C . SER A 1 461 ? -12.540 -12.777 -18.499 1.00 66.62 461 SER A C 1
ATOM 3565 O O . SER A 1 461 ? -11.467 -13.353 -18.672 1.00 66.62 461 SER A O 1
ATOM 3567 N N . GLY A 1 462 ? -13.021 -12.496 -17.287 1.00 64.94 462 GLY A N 1
ATOM 3568 C CA . GLY A 1 462 ? -12.273 -12.726 -16.044 1.00 64.94 462 GLY A CA 1
ATOM 3569 C C . GLY A 1 462 ? -11.532 -11.503 -15.493 1.00 64.94 462 GLY A C 1
ATOM 3570 O O . GLY A 1 462 ? -10.973 -11.608 -14.405 1.00 64.94 462 GLY A O 1
ATOM 3571 N N . LEU A 1 463 ? -11.575 -10.349 -16.174 1.00 75.31 463 LEU A N 1
ATOM 3572 C CA . LEU A 1 463 ? -11.096 -9.079 -15.623 1.00 75.31 463 LEU A CA 1
ATOM 3573 C C . LEU A 1 463 ? -11.815 -8.752 -14.303 1.00 75.31 463 LEU A C 1
ATOM 3575 O O . LEU A 1 463 ? -13.052 -8.767 -14.238 1.00 75.31 463 LEU A O 1
ATOM 3579 N N . SER A 1 464 ? -11.034 -8.405 -13.278 1.00 82.50 464 SER A N 1
ATOM 3580 C CA . SER A 1 464 ? -11.543 -7.897 -12.007 1.00 82.50 464 SER A CA 1
ATOM 3581 C C . SER A 1 464 ? -11.038 -6.501 -11.653 1.00 82.50 464 SER A C 1
ATOM 3583 O O . SER A 1 464 ? -9.946 -6.082 -12.031 1.00 82.50 464 SER A O 1
ATOM 3585 N N . TRP A 1 465 ? -11.868 -5.787 -10.895 1.00 87.81 465 TRP A N 1
ATOM 3586 C CA . TRP A 1 465 ? -11.476 -4.607 -10.125 1.00 87.81 465 TRP A CA 1
ATOM 3587 C C . TRP A 1 465 ? -11.296 -4.986 -8.652 1.00 87.81 465 TRP A C 1
ATOM 3589 O O . TRP A 1 465 ? -11.793 -6.023 -8.207 1.00 87.81 465 TRP A O 1
ATOM 3599 N N . HIS A 1 466 ? -10.616 -4.138 -7.886 1.00 87.81 466 HIS A N 1
ATOM 3600 C CA . HIS A 1 466 ? -10.254 -4.423 -6.501 1.00 87.81 466 HIS A CA 1
ATOM 3601 C C . HIS A 1 466 ? -10.465 -3.198 -5.603 1.00 87.81 466 HIS A C 1
ATOM 3603 O O . HIS A 1 466 ? -10.113 -2.073 -5.956 1.00 87.81 466 HIS A O 1
ATOM 3609 N N . GLU A 1 467 ? -11.029 -3.411 -4.418 1.00 90.94 467 GLU A N 1
ATOM 3610 C CA . GLU A 1 467 ? -11.121 -2.406 -3.358 1.00 90.94 467 GLU A CA 1
ATOM 3611 C C . GLU A 1 467 ? -10.506 -2.968 -2.078 1.00 90.94 467 GLU A C 1
ATOM 3613 O O . GLU A 1 467 ? -10.935 -3.998 -1.556 1.00 90.94 467 GLU A O 1
ATOM 3618 N N . TYR A 1 468 ? -9.492 -2.264 -1.587 1.00 91.31 468 TYR A N 1
ATOM 3619 C CA . TYR A 1 468 ? -8.683 -2.626 -0.437 1.00 91.31 468 TYR A CA 1
ATOM 3620 C C . TYR A 1 468 ? -8.964 -1.651 0.704 1.00 91.31 468 TYR A C 1
ATOM 3622 O O . TYR A 1 468 ? -8.815 -0.438 0.550 1.00 91.31 468 TYR A O 1
ATOM 3630 N N . HIS A 1 469 ? -9.340 -2.179 1.861 1.00 94.06 469 HIS A N 1
ATOM 3631 C CA . HIS A 1 469 ? -9.491 -1.427 3.096 1.00 94.06 469 HIS A CA 1
ATOM 3632 C C . HIS A 1 469 ? -8.370 -1.763 4.062 1.00 94.06 469 HIS A C 1
ATOM 3634 O O . HIS A 1 469 ? -8.172 -2.932 4.374 1.00 94.06 469 HIS A O 1
ATOM 3640 N N . ALA A 1 470 ? -7.786 -0.727 4.649 1.00 93.25 470 ALA A N 1
ATOM 3641 C CA . ALA A 1 470 ? -7.070 -0.804 5.909 1.00 93.25 470 ALA A CA 1
ATOM 3642 C C . ALA A 1 470 ? -7.945 -0.188 7.005 1.00 93.25 470 ALA A C 1
ATOM 3644 O O . ALA A 1 470 ? -8.225 1.015 6.995 1.00 93.25 470 ALA A O 1
ATOM 3645 N N . VAL A 1 471 ? -8.437 -1.020 7.919 1.00 94.62 471 VAL A N 1
ATOM 3646 C CA . VAL A 1 471 ? -9.336 -0.668 9.024 1.00 94.62 471 VAL A CA 1
ATOM 3647 C C . VAL A 1 471 ? -8.562 -0.633 10.343 1.00 94.62 471 VAL A C 1
ATOM 3649 O O . VAL A 1 471 ? -7.713 -1.482 10.621 1.00 94.62 471 VAL A O 1
ATOM 3652 N N . ARG A 1 472 ? -8.898 0.329 11.203 1.00 93.69 472 ARG A N 1
ATOM 3653 C CA . ARG A 1 472 ? -8.415 0.418 12.583 1.00 93.69 472 ARG A CA 1
ATOM 3654 C C . ARG A 1 472 ? -9.563 0.778 13.514 1.00 93.69 472 ARG A C 1
ATOM 3656 O O . ARG A 1 472 ? -10.344 1.678 13.214 1.00 93.69 472 ARG A O 1
ATOM 3663 N N . ILE A 1 473 ? -9.677 0.081 14.642 1.00 95.12 473 ILE A N 1
ATOM 3664 C CA . ILE A 1 473 ? -10.756 0.261 15.621 1.00 95.12 473 ILE A CA 1
ATOM 3665 C C . ILE A 1 473 ? -10.168 0.329 17.026 1.00 95.12 473 ILE A C 1
ATOM 3667 O O . ILE A 1 473 ? -9.476 -0.586 17.472 1.00 95.12 473 ILE A O 1
ATOM 3671 N N . GLY A 1 474 ? -10.491 1.391 17.757 1.00 93.38 474 GLY A N 1
ATOM 3672 C CA . GLY A 1 474 ? -10.082 1.575 19.140 1.00 93.38 474 GLY A CA 1
ATOM 3673 C C . GLY A 1 474 ? -11.261 1.572 20.100 1.00 93.38 474 GLY A C 1
ATOM 3674 O O . GLY A 1 474 ? -12.162 2.404 20.007 1.00 93.38 474 GLY A O 1
ATOM 3675 N N . ILE A 1 475 ? -11.229 0.661 21.069 1.00 93.38 475 ILE A N 1
ATOM 3676 C CA . ILE A 1 475 ? -12.284 0.435 22.058 1.00 93.38 475 ILE A CA 1
ATOM 3677 C C . ILE A 1 475 ? -11.823 0.939 23.428 1.00 93.38 475 ILE A C 1
ATOM 3679 O O . ILE A 1 475 ? -10.733 0.615 23.899 1.00 93.38 475 ILE A O 1
ATOM 3683 N N . ASN A 1 476 ? -12.682 1.682 24.121 1.00 91.12 476 ASN A N 1
ATOM 3684 C CA . ASN A 1 476 ? -12.507 2.044 25.521 1.00 91.12 476 ASN A CA 1
ATOM 3685 C C . ASN A 1 476 ? -13.221 1.007 26.424 1.00 91.12 476 ASN A C 1
ATOM 3687 O O . ASN A 1 476 ? -14.445 1.081 26.577 1.00 91.12 476 ASN A O 1
ATOM 3691 N N . PRO A 1 477 ? -12.508 0.063 27.074 1.00 89.06 477 PRO A N 1
ATOM 3692 C CA . PRO A 1 477 ? -13.129 -1.064 27.782 1.00 89.06 477 PRO A CA 1
ATOM 3693 C C . PRO A 1 477 ? -13.965 -0.649 29.001 1.00 89.06 477 PRO A C 1
ATOM 3695 O O . PRO A 1 477 ? -14.880 -1.363 29.396 1.00 89.06 477 PRO A O 1
ATOM 3698 N N . LEU A 1 478 ? -13.702 0.527 29.583 1.00 88.56 478 LEU A N 1
ATOM 3699 C CA . LEU A 1 478 ? -14.452 1.044 30.735 1.00 88.56 478 LEU A CA 1
ATOM 3700 C C . LEU A 1 478 ? -15.849 1.567 30.366 1.00 88.56 478 LEU A C 1
ATOM 3702 O O . LEU A 1 478 ? -16.692 1.741 31.246 1.00 88.56 478 LEU A O 1
ATOM 3706 N N . THR A 1 479 ? -16.083 1.867 29.086 1.00 91.12 479 THR A N 1
ATOM 3707 C CA . THR A 1 479 ? -17.336 2.464 28.591 1.00 91.12 479 THR A CA 1
ATOM 3708 C C . THR A 1 479 ? -17.995 1.661 27.475 1.00 91.12 479 THR A C 1
ATOM 3710 O O . THR A 1 479 ? -19.155 1.917 27.160 1.00 91.12 479 THR A O 1
ATOM 3713 N N . GLY A 1 480 ? -17.267 0.726 26.858 1.00 92.00 480 GLY A N 1
ATOM 3714 C CA . GLY A 1 480 ? -17.684 0.014 25.654 1.00 92.00 480 GLY A CA 1
ATOM 3715 C C . GLY A 1 480 ? -17.742 0.893 24.401 1.00 92.00 480 GLY A C 1
ATOM 3716 O O . GLY A 1 480 ? -18.091 0.386 23.345 1.00 92.00 480 GLY A O 1
ATOM 3717 N N . LYS A 1 481 ? -17.417 2.194 24.469 1.00 93.81 481 LYS A N 1
ATOM 3718 C CA . LYS A 1 481 ? -17.346 3.049 23.274 1.00 93.81 481 LYS A CA 1
ATOM 3719 C C . LYS A 1 481 ? -16.213 2.591 22.363 1.00 93.81 481 LYS A C 1
ATOM 3721 O O . LYS A 1 481 ? -15.120 2.321 22.857 1.00 93.81 481 LYS A O 1
ATOM 3726 N N . LEU A 1 482 ? -16.461 2.602 21.057 1.00 94.75 482 LEU A N 1
ATOM 3727 C CA . LEU A 1 482 ? -15.416 2.509 20.042 1.00 94.75 482 LEU A CA 1
ATOM 3728 C C . LEU A 1 482 ? -15.484 3.689 19.077 1.00 94.75 482 LEU A C 1
ATOM 3730 O O . LEU A 1 482 ? -16.547 4.282 18.875 1.00 94.75 482 LEU A O 1
ATOM 3734 N N . SER A 1 483 ? -14.345 3.974 18.467 1.00 94.06 483 SER A N 1
ATOM 3735 C CA . SER A 1 483 ? -14.224 4.732 17.227 1.00 94.06 483 SER A CA 1
ATOM 3736 C C . SER A 1 483 ? -13.237 4.018 16.310 1.00 94.06 483 SER A C 1
ATOM 3738 O O . SER A 1 483 ? -12.450 3.181 16.763 1.00 94.06 483 SER A O 1
ATOM 3740 N N . GLY A 1 484 ? -13.303 4.301 15.018 1.00 93.12 484 GLY A N 1
ATOM 3741 C CA . GLY A 1 484 ? -12.419 3.690 14.045 1.00 93.12 484 GLY A CA 1
ATOM 3742 C C . GLY A 1 484 ? -12.404 4.419 12.715 1.00 93.12 484 GLY A C 1
ATOM 3743 O O . GLY A 1 484 ? -13.244 5.279 12.438 1.00 93.12 484 GLY A O 1
ATOM 3744 N N . THR A 1 485 ? -11.424 4.035 11.910 1.00 93.19 485 THR A N 1
ATOM 3745 C CA . THR A 1 485 ? -11.137 4.611 10.603 1.00 93.19 485 THR A CA 1
ATOM 3746 C C . THR A 1 485 ? -10.907 3.471 9.618 1.00 93.19 485 THR A C 1
ATOM 3748 O O . THR A 1 485 ? -10.293 2.467 9.970 1.00 93.19 485 THR A O 1
ATOM 3751 N N . SER A 1 486 ? -11.385 3.606 8.385 1.00 93.69 486 SER A N 1
ATOM 3752 C CA . SER A 1 486 ? -10.994 2.752 7.264 1.00 93.69 486 SER A CA 1
ATOM 3753 C C . SER A 1 486 ? -10.458 3.626 6.140 1.00 93.69 486 SER A C 1
ATOM 3755 O O . SER A 1 486 ? -11.182 4.462 5.605 1.00 93.69 486 SER A O 1
ATOM 3757 N N . LYS A 1 487 ? -9.184 3.452 5.795 1.00 90.81 487 LYS A N 1
ATOM 3758 C CA . LYS A 1 487 ? -8.625 3.967 4.543 1.00 90.81 487 LYS A CA 1
ATOM 3759 C C . LYS A 1 487 ? -8.940 2.959 3.445 1.00 90.81 487 LYS A C 1
ATOM 3761 O O . LYS A 1 487 ? -8.715 1.768 3.632 1.00 90.81 487 LYS A O 1
ATOM 3766 N N . VAL A 1 488 ? -9.454 3.448 2.328 1.00 90.00 488 VAL A N 1
ATOM 3767 C CA . VAL A 1 488 ? -9.861 2.671 1.157 1.00 90.00 488 VAL A CA 1
ATOM 3768 C C . VAL A 1 488 ? -8.973 3.072 -0.013 1.00 90.00 488 VAL A C 1
ATOM 3770 O O . VAL A 1 488 ? -8.843 4.269 -0.276 1.00 90.00 488 VAL A O 1
ATOM 3773 N N . ARG A 1 489 ? -8.396 2.090 -0.710 1.00 87.88 489 ARG A N 1
ATOM 3774 C CA . ARG A 1 489 ? -7.778 2.239 -2.035 1.00 87.88 489 ARG A CA 1
ATOM 3775 C C . ARG A 1 489 ? -8.560 1.398 -3.036 1.00 87.88 489 ARG A C 1
ATOM 3777 O O . ARG A 1 489 ? -8.879 0.244 -2.761 1.00 87.88 489 ARG A O 1
ATOM 3784 N N . VAL A 1 490 ? -8.830 1.958 -4.206 1.00 85.75 490 VAL A N 1
ATOM 3785 C CA . VAL A 1 490 ? -9.543 1.293 -5.298 1.00 85.75 490 VAL A CA 1
ATOM 3786 C C . VAL A 1 490 ? -8.632 1.207 -6.521 1.00 85.75 490 VAL A C 1
ATOM 3788 O O . VAL A 1 490 ? -8.132 2.234 -6.986 1.00 85.75 490 VAL A O 1
ATOM 3791 N N . ASN A 1 491 ? -8.454 -0.007 -7.044 1.00 82.75 491 ASN A N 1
ATOM 3792 C CA . ASN A 1 491 ? -7.889 -0.279 -8.363 1.00 82.75 491 ASN A CA 1
ATOM 3793 C C . ASN A 1 491 ? -9.032 -0.722 -9.303 1.00 82.75 491 ASN A C 1
ATOM 3795 O O . ASN A 1 491 ? -9.783 -1.649 -8.997 1.00 82.75 491 ASN A O 1
ATOM 3799 N N . MET A 1 492 ? -9.187 -0.032 -10.435 1.00 82.44 492 MET A N 1
ATO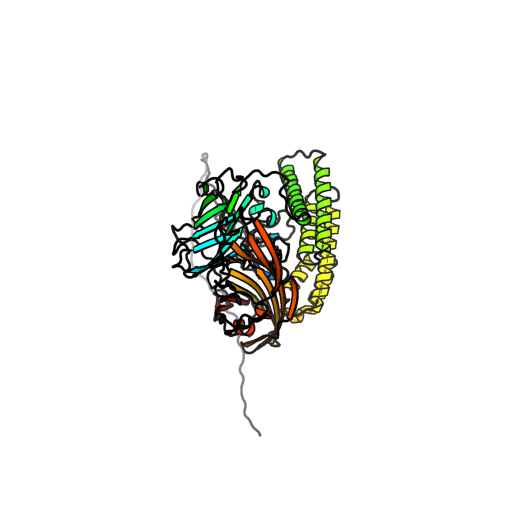M 3800 C CA . MET A 1 492 ? -10.197 -0.306 -11.460 1.00 82.44 492 MET A CA 1
ATOM 3801 C C . MET A 1 492 ? -9.541 -0.320 -12.843 1.00 82.44 492 MET A C 1
ATOM 3803 O O . MET A 1 492 ? -9.601 0.675 -13.558 1.00 82.44 492 MET A O 1
ATOM 3807 N N . ASN A 1 493 ? -8.919 -1.445 -13.204 1.00 78.31 493 ASN A N 1
ATOM 3808 C CA . ASN A 1 493 ? -8.315 -1.663 -14.523 1.00 78.31 493 ASN A CA 1
ATOM 3809 C C . ASN A 1 493 ? -9.271 -1.358 -15.686 1.00 78.31 493 ASN A C 1
ATOM 3811 O O . ASN A 1 493 ? -10.482 -1.570 -15.586 1.00 78.31 493 ASN A O 1
ATOM 3815 N N . GLU A 1 494 ? -8.720 -0.893 -16.807 1.00 80.69 494 GLU A N 1
ATOM 3816 C CA . GLU A 1 494 ? -9.508 -0.552 -17.991 1.00 80.69 494 GLU A CA 1
ATOM 3817 C C . GLU A 1 494 ? -10.312 -1.761 -18.502 1.00 80.69 494 GLU A C 1
ATOM 3819 O O . GLU A 1 494 ? -9.803 -2.880 -18.596 1.00 80.69 494 GLU A O 1
ATOM 3824 N N . ALA A 1 495 ? -11.587 -1.542 -18.834 1.00 83.19 495 ALA A N 1
ATOM 3825 C CA . ALA A 1 495 ? -12.480 -2.596 -19.308 1.00 83.19 495 ALA A CA 1
ATOM 3826 C C . ALA A 1 495 ? -13.140 -2.221 -20.640 1.00 83.19 495 ALA A C 1
ATOM 3828 O O . ALA A 1 495 ? -14.081 -1.426 -20.660 1.00 83.19 495 ALA A O 1
ATOM 3829 N N . SER A 1 496 ? -12.694 -2.824 -21.747 1.00 84.75 496 SER A N 1
ATOM 3830 C CA . SER A 1 496 ? -13.302 -2.612 -23.069 1.00 84.75 496 SER A CA 1
ATOM 3831 C C . SER A 1 496 ? -14.399 -3.635 -23.389 1.00 84.75 496 SER A C 1
ATOM 3833 O O . SER A 1 496 ? -14.212 -4.852 -23.276 1.00 84.75 496 SER A O 1
ATOM 3835 N N . TYR A 1 497 ? -15.560 -3.132 -23.817 1.00 86.50 497 TYR A N 1
ATOM 3836 C CA . TYR A 1 497 ? -16.687 -3.926 -24.306 1.00 86.50 497 TYR A CA 1
ATOM 3837 C C . TYR A 1 497 ? -16.870 -3.735 -25.815 1.00 86.50 497 TYR A C 1
ATOM 3839 O O . TYR A 1 497 ? -17.112 -2.628 -26.299 1.00 86.50 497 TYR A O 1
ATOM 3847 N N . LEU A 1 498 ? -16.846 -4.833 -26.566 1.00 87.56 498 LEU A N 1
ATOM 3848 C CA . LEU A 1 498 ? -16.931 -4.859 -28.022 1.00 87.56 498 LEU A CA 1
ATOM 3849 C C . LEU A 1 498 ? -18.336 -5.252 -28.512 1.00 87.56 498 LEU A C 1
ATOM 3851 O O . LEU A 1 498 ? -18.912 -6.255 -28.084 1.00 87.56 498 LEU A O 1
ATOM 3855 N N . THR A 1 499 ? -18.852 -4.521 -29.503 1.00 86.62 499 THR A N 1
ATOM 3856 C CA . THR A 1 499 ? -19.958 -4.964 -30.368 1.00 86.62 499 THR A CA 1
ATOM 3857 C C . THR A 1 499 ? -19.555 -4.902 -31.841 1.00 86.62 499 THR A C 1
ATOM 3859 O O . THR A 1 499 ? -18.875 -3.977 -32.289 1.00 86.62 499 THR A O 1
ATOM 3862 N N . GLU A 1 500 ? -20.050 -5.850 -32.637 1.00 83.38 500 GLU A N 1
ATOM 3863 C CA . GLU A 1 500 ? -19.983 -5.774 -34.100 1.00 83.38 500 GLU A CA 1
ATOM 3864 C C . GLU A 1 500 ? -21.301 -5.229 -34.666 1.00 83.38 500 GLU A C 1
ATOM 3866 O O . GLU A 1 500 ? -22.379 -5.770 -34.411 1.00 83.38 500 GLU A O 1
ATOM 3871 N N . MET A 1 501 ? -21.224 -4.145 -35.440 1.00 77.38 501 MET A N 1
ATOM 3872 C CA . MET A 1 501 ? -22.358 -3.544 -36.143 1.00 77.38 501 MET A CA 1
ATOM 3873 C C . MET A 1 501 ? -22.277 -3.798 -37.659 1.00 77.38 501 MET A C 1
ATOM 3875 O O . MET A 1 501 ? -21.249 -4.204 -38.205 1.00 77.38 501 MET A O 1
ATOM 3879 N N . GLY A 1 502 ? -23.427 -3.645 -38.328 1.00 66.56 502 GLY A N 1
ATOM 3880 C CA . GLY A 1 502 ? -23.718 -4.214 -39.650 1.00 66.56 502 GLY A CA 1
ATOM 3881 C C . GLY A 1 502 ? -22.633 -4.012 -40.714 1.00 66.56 502 GLY A C 1
ATOM 3882 O O . GLY A 1 502 ? -22.284 -2.888 -41.055 1.00 66.56 502 GLY A O 1
ATOM 3883 N N . GLY A 1 503 ? -22.149 -5.119 -41.285 1.00 54.88 503 GLY A N 1
ATOM 3884 C CA . GLY A 1 503 ? -21.020 -5.087 -42.209 1.00 54.88 503 GLY A CA 1
ATOM 3885 C C . GLY A 1 503 ? -21.306 -4.452 -43.571 1.00 54.88 503 GLY A C 1
ATOM 3886 O O . GLY A 1 503 ? -22.286 -4.787 -44.243 1.00 54.88 503 GLY A O 1
ATOM 3887 N N . GLY A 1 504 ? -20.392 -3.578 -43.993 1.00 62.56 504 GLY A N 1
ATOM 3888 C CA . GLY A 1 504 ? -20.267 -3.117 -45.377 1.00 62.56 504 GLY A CA 1
ATOM 3889 C C . GLY A 1 504 ? -19.394 -4.055 -46.221 1.00 62.56 504 GLY A C 1
ATOM 3890 O O . GLY A 1 504 ? -19.029 -5.151 -45.793 1.00 62.56 504 GLY A O 1
ATOM 3891 N N . ASP A 1 505 ? -18.984 -3.601 -47.410 1.00 66.69 505 ASP A N 1
ATOM 3892 C CA . ASP A 1 505 ? -18.130 -4.380 -48.331 1.00 66.69 505 ASP A CA 1
ATOM 3893 C C . ASP A 1 505 ? -16.742 -4.751 -47.745 1.00 66.69 505 ASP A C 1
ATOM 3895 O O . ASP A 1 505 ? -16.056 -5.607 -48.303 1.00 66.69 505 ASP A O 1
ATOM 3899 N N . CYS A 1 506 ? -16.330 -4.141 -46.623 1.00 66.25 506 CYS A N 1
ATOM 3900 C CA . CYS A 1 506 ? -15.079 -4.432 -45.905 1.00 66.25 506 CYS A CA 1
ATOM 3901 C C . CYS A 1 506 ? -15.267 -5.209 -44.579 1.00 66.25 506 CYS A C 1
ATOM 3903 O O . CYS A 1 506 ? -14.336 -5.275 -43.778 1.00 66.25 506 CYS A O 1
ATOM 3905 N N . GLY A 1 507 ? -16.434 -5.827 -44.351 1.00 71.44 507 GLY A N 1
ATOM 3906 C CA . GLY A 1 507 ? -16.736 -6.600 -43.135 1.00 71.44 507 GLY A CA 1
ATOM 3907 C C . GLY A 1 507 ? -17.464 -5.789 -42.050 1.00 71.44 507 GLY A C 1
ATOM 3908 O O . GLY A 1 507 ? -17.908 -4.674 -42.334 1.00 71.44 507 GLY A O 1
ATOM 3909 N N . PRO A 1 508 ? -17.645 -6.353 -40.836 1.00 73.06 508 PRO A N 1
ATOM 3910 C CA . PRO A 1 508 ? -18.317 -5.680 -39.724 1.00 73.06 508 PRO A CA 1
ATOM 3911 C C . PRO A 1 508 ? -17.554 -4.439 -39.242 1.00 73.06 508 PRO A C 1
ATOM 3913 O O . PRO A 1 508 ? -16.316 -4.421 -39.167 1.00 73.06 508 PRO A O 1
ATOM 3916 N N . GLU A 1 509 ? -18.320 -3.408 -38.886 1.00 76.88 509 GLU A N 1
ATOM 3917 C CA . GLU A 1 509 ? -17.814 -2.231 -38.182 1.00 76.88 509 GLU A CA 1
ATOM 3918 C C . GLU A 1 509 ? -17.737 -2.587 -36.691 1.00 76.88 509 GLU A C 1
ATOM 3920 O O . GLU A 1 509 ? -18.737 -2.978 -36.086 1.00 76.88 509 GLU A O 1
ATOM 3925 N N . LYS A 1 510 ? -16.536 -2.519 -36.106 1.00 80.50 510 LYS A N 1
ATOM 3926 C CA . LYS A 1 510 ? -16.337 -2.767 -34.671 1.00 80.50 510 LYS A CA 1
ATOM 3927 C C . LYS A 1 510 ? -16.560 -1.466 -33.907 1.00 80.50 510 LYS A C 1
ATOM 3929 O O . LYS A 1 510 ? -16.037 -0.426 -34.314 1.00 80.50 510 LYS A O 1
ATOM 3934 N N . HIS A 1 511 ? -17.308 -1.553 -32.816 1.00 78.56 511 HIS A N 1
ATOM 3935 C CA . HIS A 1 511 ? -17.522 -0.472 -31.865 1.00 78.56 511 HIS A CA 1
ATOM 3936 C C . HIS A 1 511 ? -17.081 -0.925 -30.481 1.00 78.56 511 HIS A C 1
ATOM 3938 O O . HIS A 1 511 ? -17.515 -1.979 -30.017 1.00 78.56 511 HIS A O 1
ATOM 3944 N N . TYR A 1 512 ? -16.261 -0.105 -29.841 1.00 82.12 512 TYR A N 1
ATOM 3945 C CA . TYR A 1 512 ? -15.672 -0.373 -28.541 1.00 82.12 512 TYR A CA 1
ATOM 3946 C C . TYR A 1 512 ? -16.231 0.611 -27.520 1.00 82.12 512 TYR A C 1
ATOM 3948 O O . TYR A 1 512 ? -16.532 1.761 -27.849 1.00 82.12 512 TYR A O 1
ATOM 3956 N N . MET A 1 513 ? -16.427 0.127 -26.306 1.00 79.31 513 MET A N 1
ATOM 3957 C CA . MET A 1 513 ? -16.828 0.900 -25.145 1.00 79.31 513 MET A CA 1
ATOM 3958 C C . MET A 1 513 ? -15.768 0.664 -24.076 1.00 79.31 513 MET A C 1
ATOM 3960 O O . MET A 1 513 ? -15.881 -0.294 -23.313 1.00 79.31 513 MET A O 1
ATOM 3964 N N . GLU A 1 514 ? -14.732 1.498 -24.068 1.00 82.19 514 GLU A N 1
ATOM 3965 C CA . GLU A 1 514 ? -13.719 1.491 -23.016 1.00 82.19 514 GLU A CA 1
ATOM 3966 C C . GLU A 1 514 ? -14.292 2.134 -21.743 1.00 82.19 514 GLU A C 1
ATOM 3968 O O . GLU A 1 514 ? -14.944 3.186 -21.790 1.00 82.19 514 GLU A O 1
ATOM 3973 N N . ILE A 1 515 ? -14.074 1.477 -20.602 1.00 77.06 515 ILE A N 1
ATOM 3974 C CA . ILE A 1 515 ? -14.319 2.024 -19.268 1.00 77.06 515 ILE A CA 1
ATOM 3975 C C . ILE A 1 515 ? -12.962 2.374 -18.661 1.00 77.06 515 ILE A C 1
ATOM 3977 O O . ILE A 1 515 ? -12.297 1.510 -18.091 1.00 77.06 515 ILE A O 1
ATOM 3981 N N . GLU A 1 516 ? -12.564 3.637 -18.790 1.00 75.81 516 GLU A N 1
ATOM 3982 C CA . GLU A 1 516 ? -11.312 4.154 -18.234 1.00 75.81 516 GLU A CA 1
ATOM 3983 C C . GLU A 1 516 ? -11.523 4.650 -16.791 1.00 75.81 516 GLU A C 1
ATOM 3985 O O . GLU A 1 516 ? -12.466 5.420 -16.542 1.00 75.81 516 GLU A O 1
ATOM 3990 N N . PRO A 1 517 ? -10.651 4.289 -15.830 1.00 68.88 517 PRO A N 1
ATOM 3991 C CA . PRO A 1 517 ? -10.510 5.052 -14.598 1.00 68.88 517 PRO A CA 1
ATOM 3992 C C . PRO A 1 517 ? -9.852 6.408 -14.887 1.00 68.88 517 PRO A C 1
ATOM 3994 O O . PRO A 1 517 ? -8.964 6.533 -15.727 1.00 68.88 517 PRO A O 1
ATOM 3997 N N . ASN A 1 518 ? -10.220 7.443 -14.134 1.00 64.38 518 ASN A N 1
ATOM 3998 C CA . ASN A 1 518 ? -9.378 8.633 -14.038 1.00 64.38 518 ASN A CA 1
ATOM 3999 C C . ASN A 1 518 ? -7.988 8.230 -13.498 1.00 64.38 518 ASN A C 1
ATOM 4001 O O . ASN A 1 518 ? -7.956 7.564 -12.464 1.00 64.38 518 ASN A O 1
ATOM 4005 N N . PRO A 1 519 ? -6.867 8.680 -14.096 1.00 48.94 519 PRO A N 1
ATOM 4006 C CA . PRO A 1 519 ? -5.526 8.363 -13.603 1.00 48.94 519 PRO A CA 1
ATOM 4007 C C . PRO A 1 519 ? -5.324 8.694 -12.116 1.00 48.94 519 PRO A C 1
ATOM 4009 O O . PRO A 1 519 ? -5.757 9.752 -11.645 1.00 48.94 519 PRO A O 1
ATOM 4012 N N . GLY A 1 520 ? -4.639 7.794 -11.407 1.00 50.94 520 GLY A N 1
ATOM 4013 C CA . GLY A 1 520 ? -4.457 7.813 -9.952 1.00 50.94 520 GLY A CA 1
ATOM 4014 C C . GLY A 1 520 ? -5.403 6.845 -9.232 1.00 50.94 520 GLY A C 1
ATOM 4015 O O . GLY A 1 520 ? -6.593 6.769 -9.541 1.00 50.94 520 GLY A O 1
ATOM 4016 N N . THR A 1 521 ? -4.882 6.097 -8.256 1.00 58.50 521 THR A N 1
ATOM 4017 C CA . THR A 1 521 ? -5.696 5.149 -7.478 1.00 58.50 521 THR A CA 1
ATOM 4018 C C . THR A 1 521 ? -6.751 5.882 -6.642 1.00 58.50 521 THR A C 1
ATOM 4020 O O . THR A 1 521 ? -6.516 6.954 -6.079 1.00 58.50 521 THR A O 1
ATOM 4023 N N . GLY A 1 522 ? -7.964 5.325 -6.586 1.00 62.50 522 GLY A N 1
ATOM 4024 C CA . GLY A 1 522 ? -9.083 5.973 -5.904 1.00 62.50 522 GLY A CA 1
ATOM 4025 C C . GLY A 1 522 ? -8.947 5.845 -4.390 1.00 62.50 522 GLY A C 1
ATOM 4026 O O . GLY A 1 522 ? -9.074 4.739 -3.871 1.00 62.50 522 GLY A O 1
ATOM 4027 N N . PHE A 1 523 ? -8.740 6.951 -3.676 1.00 75.00 523 PHE A N 1
ATOM 4028 C CA . PHE A 1 523 ? -8.603 6.957 -2.217 1.00 75.00 523 PHE A CA 1
ATOM 4029 C C . PHE A 1 523 ? -9.840 7.520 -1.513 1.00 75.00 523 PHE A C 1
ATOM 4031 O O . PHE A 1 523 ? -10.427 8.519 -1.930 1.00 75.00 523 PHE A O 1
ATOM 4038 N N . THR A 1 524 ? -10.233 6.914 -0.396 1.00 83.94 524 THR A N 1
ATOM 4039 C CA . THR A 1 524 ? -11.321 7.403 0.464 1.00 83.94 524 THR A CA 1
ATOM 4040 C C . THR A 1 524 ? -11.037 7.056 1.920 1.00 83.94 524 THR A C 1
ATOM 4042 O O . THR A 1 524 ? -10.679 5.928 2.232 1.00 83.94 524 THR A O 1
ATOM 4045 N N . THR A 1 525 ? -11.213 8.010 2.833 1.00 88.00 525 THR A N 1
ATOM 4046 C CA . THR A 1 525 ? -11.168 7.758 4.281 1.00 88.00 525 THR A CA 1
ATOM 4047 C C . THR A 1 525 ? -12.583 7.703 4.845 1.00 88.00 525 THR A C 1
ATOM 4049 O O . THR A 1 525 ? -13.385 8.607 4.610 1.00 88.00 525 THR A O 1
ATOM 4052 N N . LEU A 1 526 ? -12.881 6.658 5.613 1.00 91.94 526 LEU A N 1
ATOM 4053 C CA . LEU A 1 526 ? -14.143 6.439 6.316 1.00 91.94 526 LEU A CA 1
ATOM 4054 C C . LEU A 1 526 ? -13.912 6.558 7.824 1.00 91.94 526 LEU A C 1
ATOM 4056 O O . LEU A 1 526 ? -13.092 5.825 8.363 1.00 91.94 526 LEU A O 1
ATOM 4060 N N . GLU A 1 527 ? -14.649 7.420 8.515 1.00 92.56 527 GLU A N 1
ATOM 4061 C CA . GLU A 1 527 ? -14.648 7.541 9.980 1.00 92.56 527 GLU A CA 1
ATOM 4062 C C . GLU A 1 527 ? -15.939 6.947 10.566 1.00 92.56 527 GLU A C 1
ATOM 4064 O O . GLU A 1 527 ? -17.024 7.119 10.004 1.00 92.56 527 GLU A O 1
ATOM 4069 N N . PHE A 1 528 ? -15.858 6.268 11.713 1.00 94.38 528 PHE A N 1
ATOM 4070 C CA . PHE A 1 528 ? -17.031 5.703 12.390 1.00 94.38 528 PHE A CA 1
ATOM 4071 C C . PHE A 1 528 ? -16.921 5.690 13.922 1.00 94.38 528 PHE A C 1
ATOM 4073 O O . PHE A 1 528 ? -15.850 5.538 14.504 1.00 94.38 528 PHE A O 1
ATOM 4080 N N . GLU A 1 529 ? -18.072 5.811 14.588 1.00 95.50 529 GLU A N 1
ATOM 4081 C CA . GLU A 1 529 ? -18.243 5.609 16.035 1.00 95.50 529 GLU A CA 1
ATOM 4082 C C . GLU A 1 529 ? -19.135 4.388 16.296 1.00 95.50 529 GLU A C 1
ATOM 4084 O O . GLU A 1 529 ? -19.934 4.001 15.446 1.00 95.50 529 GLU A O 1
ATOM 4089 N N . GLY A 1 530 ? -19.073 3.809 17.496 1.00 96.00 530 GLY A N 1
ATOM 4090 C CA . GLY A 1 530 ? -19.948 2.702 17.873 1.00 96.00 530 GLY A CA 1
ATOM 4091 C C . GLY A 1 530 ? -19.841 2.293 19.339 1.00 96.00 530 GLY A C 1
ATOM 4092 O O . GLY A 1 530 ? -19.300 3.017 20.185 1.00 96.00 530 GLY A O 1
ATOM 4093 N N . THR A 1 531 ? -20.315 1.084 19.642 1.00 96.44 531 THR A N 1
ATOM 4094 C CA . THR A 1 531 ? -20.050 0.420 20.924 1.00 96.44 531 THR A CA 1
ATOM 4095 C C . THR A 1 531 ? -19.772 -1.067 20.767 1.00 96.44 531 THR A C 1
ATOM 4097 O O . THR A 1 531 ? -20.522 -1.763 20.092 1.00 96.44 531 THR A O 1
ATOM 4100 N N . TYR A 1 532 ? -18.776 -1.568 21.491 1.00 95.38 532 TYR A N 1
ATOM 4101 C CA . TYR A 1 532 ? -18.546 -2.988 21.725 1.00 95.38 532 TYR A CA 1
ATOM 4102 C C . TYR A 1 532 ? -18.974 -3.346 23.154 1.00 95.38 532 TYR A C 1
ATOM 4104 O O . TYR A 1 532 ? -18.441 -2.810 24.130 1.00 95.38 532 TYR A O 1
ATOM 4112 N N . ALA A 1 533 ? -19.961 -4.232 23.294 1.00 93.06 533 ALA A N 1
ATOM 4113 C CA . ALA A 1 533 ? -20.520 -4.619 24.587 1.00 93.06 533 ALA A CA 1
ATOM 4114 C C . ALA A 1 533 ? -21.007 -6.073 24.575 1.00 93.06 533 ALA A C 1
ATOM 4116 O O . ALA A 1 533 ? -21.698 -6.495 23.655 1.00 93.06 533 ALA A O 1
ATOM 4117 N N . ASN A 1 534 ? -20.698 -6.835 25.631 1.00 88.44 534 ASN A N 1
ATOM 4118 C CA . ASN A 1 534 ? -21.062 -8.256 25.768 1.00 88.44 534 ASN A CA 1
ATOM 4119 C C . ASN A 1 534 ? -20.614 -9.138 24.580 1.00 88.44 534 ASN A C 1
ATOM 4121 O O . ASN A 1 534 ? -21.352 -10.032 24.179 1.00 88.44 534 ASN A O 1
ATOM 4125 N N . GLN A 1 535 ? -19.424 -8.878 24.021 1.00 88.12 535 GLN A N 1
ATOM 4126 C CA . GLN A 1 535 ? -18.902 -9.553 22.818 1.00 88.12 535 GLN A CA 1
ATOM 4127 C C . GLN A 1 535 ? -19.762 -9.339 21.556 1.00 88.12 535 GLN A C 1
ATOM 4129 O O . GLN A 1 535 ? -19.759 -10.158 20.646 1.00 88.12 535 GLN A O 1
ATOM 4134 N N . THR A 1 536 ? -20.500 -8.228 21.488 1.00 94.06 536 THR A N 1
ATOM 4135 C CA . THR A 1 536 ? -21.227 -7.784 20.293 1.00 94.06 536 THR A CA 1
ATOM 4136 C C . THR A 1 536 ? -20.733 -6.400 19.893 1.00 94.06 536 THR A C 1
ATOM 4138 O O . THR A 1 536 ? -20.668 -5.490 20.726 1.00 94.06 536 THR A O 1
ATOM 4141 N N . TRP A 1 537 ? -20.386 -6.245 18.621 1.00 96.00 537 TRP A N 1
ATOM 4142 C CA . TRP A 1 537 ? -20.069 -4.964 18.003 1.00 96.00 537 TRP A CA 1
ATOM 4143 C C . TRP A 1 537 ? -21.361 -4.277 17.568 1.00 96.00 537 TRP A C 1
ATOM 4145 O O . TRP A 1 537 ? -22.268 -4.938 17.067 1.00 96.00 537 TRP A O 1
ATOM 4155 N N . SER A 1 538 ? -21.434 -2.958 17.710 1.00 96.81 538 SER A N 1
ATOM 4156 C CA . SER A 1 538 ? -22.391 -2.151 16.963 1.00 96.81 538 SER A CA 1
ATOM 4157 C C . SER A 1 538 ? -21.711 -0.908 16.411 1.00 96.81 538 SER A C 1
ATOM 4159 O O . SER A 1 538 ? -21.040 -0.191 17.160 1.00 96.81 538 SER A O 1
ATOM 4161 N N . ILE A 1 539 ? -21.856 -0.688 15.107 1.00 95.56 539 ILE A N 1
ATOM 4162 C CA . ILE A 1 539 ? -21.151 0.328 14.325 1.00 95.56 539 ILE A CA 1
ATOM 4163 C C . ILE A 1 539 ? -22.178 1.345 13.815 1.00 95.56 539 ILE A C 1
ATOM 4165 O O . ILE A 1 539 ? -23.224 0.992 13.274 1.00 95.56 539 ILE A O 1
ATOM 4169 N N . GLY A 1 540 ? -21.905 2.631 14.023 1.00 92.81 540 GLY A N 1
ATOM 4170 C CA . GLY A 1 540 ? -22.725 3.714 13.494 1.00 92.81 540 GLY A CA 1
ATOM 4171 C C . GLY A 1 540 ? -22.575 3.881 11.976 1.00 92.81 540 GLY A C 1
ATOM 4172 O O . GLY A 1 540 ? -21.739 3.227 11.353 1.00 92.81 540 GLY A O 1
ATOM 4173 N N . PRO A 1 541 ? -23.355 4.785 11.356 1.00 90.81 541 PRO A N 1
ATOM 4174 C CA . PRO A 1 541 ? -23.181 5.121 9.948 1.00 90.81 541 PRO A CA 1
ATOM 4175 C C . PRO A 1 541 ? -21.748 5.586 9.669 1.00 90.81 541 PRO A C 1
ATOM 4177 O O . PRO A 1 541 ? -21.241 6.468 10.366 1.00 90.81 541 PRO A O 1
ATOM 4180 N N . LEU A 1 542 ? -21.127 5.011 8.639 1.00 92.00 542 LEU A N 1
ATOM 4181 C CA . LEU A 1 542 ? -19.811 5.432 8.170 1.00 92.00 542 LEU A CA 1
ATOM 4182 C C . LEU A 1 542 ? -19.901 6.864 7.623 1.00 92.00 542 LEU A C 1
ATOM 4184 O O . LEU A 1 542 ? -20.839 7.207 6.899 1.00 92.00 542 LEU A O 1
ATOM 4188 N N . GLN A 1 543 ? -18.934 7.700 7.985 1.00 91.38 543 GLN A N 1
ATOM 4189 C CA . GLN A 1 543 ? -18.819 9.084 7.538 1.00 91.38 543 GLN A CA 1
ATOM 4190 C C . GLN A 1 543 ? -17.617 9.214 6.608 1.00 91.38 543 GLN A C 1
ATOM 4192 O O . GLN A 1 543 ? -16.561 8.652 6.869 1.00 91.38 543 GLN A O 1
ATOM 4197 N N . GLU A 1 544 ? -17.771 9.957 5.520 1.00 87.94 544 GLU A N 1
ATOM 4198 C CA . GLU A 1 544 ? -16.688 10.198 4.571 1.00 87.94 544 GLU A CA 1
ATOM 4199 C C . GLU A 1 544 ? -15.820 11.385 5.015 1.00 87.94 544 GLU A C 1
ATOM 4201 O O . GLU A 1 544 ? -16.335 12.472 5.288 1.00 87.94 544 GLU A O 1
ATOM 4206 N N . GLY A 1 545 ? -14.506 11.165 5.060 1.00 85.12 545 GLY A N 1
ATOM 4207 C CA . GLY A 1 545 ? -13.480 12.180 5.275 1.00 85.12 545 GLY A CA 1
ATOM 4208 C C . GLY A 1 545 ? -12.820 12.614 3.962 1.00 85.12 545 GLY A C 1
ATOM 4209 O O . GLY A 1 545 ? -13.485 12.939 2.976 1.00 85.12 545 GLY A O 1
ATOM 4210 N N . GLU A 1 546 ? -11.489 12.633 3.943 1.00 79.69 546 GLU A N 1
ATOM 4211 C CA . GLU A 1 546 ? -10.709 12.952 2.743 1.00 79.69 546 GLU A CA 1
ATOM 4212 C C . GLU A 1 546 ? -10.929 11.888 1.654 1.00 79.69 546 GLU A C 1
ATOM 4214 O O . GLU A 1 546 ? -10.884 10.687 1.931 1.00 79.69 546 GLU A O 1
ATOM 4219 N N . ASN A 1 547 ? -11.220 12.324 0.422 1.00 80.56 547 ASN A N 1
ATOM 4220 C CA . ASN A 1 547 ? -11.503 11.440 -0.708 1.00 80.56 547 ASN A CA 1
ATOM 4221 C C . ASN A 1 547 ? -11.036 12.025 -2.052 1.00 80.56 547 ASN A C 1
ATOM 4223 O O . ASN A 1 547 ? -11.341 13.171 -2.386 1.00 80.56 547 ASN A O 1
ATOM 4227 N N . THR A 1 548 ? -10.365 11.177 -2.831 1.00 79.94 548 THR A N 1
ATOM 4228 C CA . THR A 1 548 ? -10.078 11.315 -4.262 1.00 79.94 548 THR A CA 1
ATOM 4229 C C . THR A 1 548 ? -10.791 10.146 -4.947 1.00 79.94 548 THR A C 1
ATOM 4231 O O . THR A 1 548 ? -10.219 9.065 -5.071 1.00 79.94 548 THR A O 1
ATOM 4234 N N . PRO A 1 549 ? -12.080 10.292 -5.293 1.00 75.50 549 PRO A N 1
ATOM 4235 C CA . PRO A 1 549 ? -12.887 9.170 -5.754 1.00 75.50 549 PRO A CA 1
ATOM 4236 C C . PRO A 1 549 ? -12.478 8.714 -7.158 1.00 75.50 549 PRO A C 1
ATOM 4238 O O . PRO A 1 549 ? -12.255 9.550 -8.035 1.00 75.50 549 PRO A O 1
ATOM 4241 N N . ALA A 1 550 ? -12.475 7.401 -7.401 1.00 74.38 550 ALA A N 1
ATOM 4242 C CA . ALA A 1 550 ? -12.299 6.866 -8.748 1.00 74.38 550 ALA A CA 1
ATOM 4243 C C . ALA A 1 550 ? -13.480 7.308 -9.628 1.00 74.38 550 ALA A C 1
ATOM 4245 O O . ALA A 1 550 ? -14.647 7.074 -9.305 1.00 74.38 550 ALA A O 1
ATOM 4246 N N . VAL A 1 551 ? -13.197 7.986 -10.736 1.00 72.75 551 VAL A N 1
ATOM 4247 C CA . VAL A 1 551 ? -14.209 8.410 -11.710 1.00 72.75 551 VAL A CA 1
ATOM 4248 C C . VAL A 1 551 ? -14.077 7.516 -12.927 1.00 72.75 551 VAL A C 1
ATOM 4250 O O . VAL A 1 551 ? -13.000 7.480 -13.510 1.00 72.75 551 VAL A O 1
ATOM 4253 N N . LEU A 1 552 ? -15.150 6.815 -13.299 1.00 71.94 552 LEU A N 1
ATOM 4254 C CA . LEU A 1 552 ? -15.148 5.991 -14.507 1.00 71.94 552 LEU A CA 1
ATOM 4255 C C . LEU A 1 552 ? -15.782 6.748 -15.672 1.00 71.94 552 LEU A C 1
ATOM 4257 O O . LEU A 1 552 ? -16.915 7.244 -15.571 1.00 71.94 552 LEU A O 1
ATOM 4261 N N . PHE A 1 553 ? -15.053 6.809 -16.779 1.00 73.62 553 PHE A N 1
ATOM 4262 C CA . PHE A 1 553 ? -15.497 7.383 -18.041 1.00 73.62 553 PHE A CA 1
ATOM 4263 C C . PHE A 1 553 ? -15.831 6.270 -19.031 1.00 73.62 553 PHE A C 1
ATOM 4265 O O . PHE A 1 553 ? -15.150 5.257 -19.088 1.00 73.62 553 PHE A O 1
ATOM 4272 N N . MET A 1 554 ? -16.892 6.462 -19.812 1.00 74.12 554 MET A N 1
ATOM 4273 C CA . MET A 1 554 ? -17.248 5.603 -20.935 1.00 74.12 554 MET A CA 1
ATOM 4274 C C . MET A 1 554 ? -16.820 6.285 -22.224 1.00 74.12 554 MET A C 1
ATOM 4276 O O . MET A 1 554 ? -17.386 7.320 -22.596 1.00 74.12 554 MET A O 1
ATOM 4280 N N . HIS A 1 555 ? -15.835 5.707 -22.895 1.00 76.69 555 HIS A N 1
ATOM 4281 C CA . HIS A 1 555 ? -15.314 6.180 -24.168 1.00 76.69 555 HIS A CA 1
ATOM 4282 C C . HIS A 1 555 ? -15.875 5.275 -25.268 1.00 76.69 555 HIS A C 1
ATOM 4284 O O . HIS A 1 555 ? -15.752 4.056 -25.210 1.00 76.69 555 HIS A O 1
ATOM 4290 N N . HIS A 1 556 ? -16.584 5.848 -26.246 1.00 68.00 556 HIS A N 1
ATOM 4291 C CA . HIS A 1 556 ? -17.177 5.072 -27.341 1.00 68.00 556 HIS A CA 1
ATOM 4292 C C . HIS A 1 556 ? -16.392 5.298 -28.630 1.00 68.00 556 HIS A C 1
ATOM 4294 O O . HIS A 1 556 ? -16.417 6.395 -29.190 1.00 68.00 556 HIS A O 1
ATOM 4300 N N . HIS A 1 557 ? -15.745 4.251 -29.131 1.00 73.25 557 HIS A N 1
ATOM 4301 C CA . HIS A 1 557 ? -14.917 4.289 -30.334 1.00 73.25 557 HIS A CA 1
ATOM 4302 C C . HIS A 1 557 ? -15.555 3.458 -31.451 1.00 73.25 557 HIS A C 1
ATOM 4304 O O . HIS A 1 557 ? -16.218 2.451 -31.203 1.00 73.25 557 HIS A O 1
ATOM 4310 N N . GLY A 1 558 ? -15.383 3.880 -32.707 1.00 65.62 558 GLY A N 1
ATOM 4311 C CA . GLY A 1 558 ? -15.864 3.136 -33.877 1.00 65.62 558 GLY A CA 1
ATOM 4312 C C . GLY A 1 558 ? -14.818 3.046 -34.985 1.00 65.62 558 GLY A C 1
ATOM 4313 O O . GLY A 1 558 ? -14.160 4.038 -35.301 1.00 65.62 558 GLY A O 1
ATOM 4314 N N . LEU A 1 559 ? -14.680 1.857 -35.582 1.00 69.06 559 LEU A N 1
ATOM 4315 C CA . LEU A 1 559 ? -13.785 1.577 -36.710 1.00 69.06 559 LEU A CA 1
ATOM 4316 C C . LEU A 1 559 ? -14.552 1.581 -38.039 1.00 69.06 559 LEU A C 1
ATOM 4318 O O . LEU A 1 559 ? -15.078 0.548 -38.466 1.00 69.06 559 LEU A O 1
ATOM 4322 N N . PHE A 1 560 ? -14.563 2.730 -38.716 1.00 66.69 560 PHE A N 1
ATOM 4323 C CA . PHE A 1 560 ? -15.347 2.953 -39.935 1.00 66.69 560 PHE A CA 1
ATOM 4324 C C . PHE A 1 560 ? -14.512 2.866 -41.216 1.00 66.69 560 PHE A C 1
ATOM 4326 O O . PHE A 1 560 ? -13.347 3.265 -41.254 1.00 66.69 560 PHE A O 1
ATOM 4333 N N . GLY A 1 561 ? -15.150 2.447 -42.310 1.00 60.91 561 GLY A N 1
ATOM 4334 C CA . GLY A 1 561 ? -14.604 2.601 -43.660 1.00 60.91 561 GLY A CA 1
ATOM 4335 C C . GLY A 1 561 ? -13.451 1.660 -44.033 1.00 60.91 561 GLY A C 1
ATOM 4336 O O . GLY A 1 561 ? -13.249 0.598 -43.446 1.00 60.91 561 GLY A O 1
ATOM 4337 N N . CYS A 1 562 ? -12.743 2.015 -45.110 1.00 65.44 562 CYS A N 1
ATOM 4338 C CA . CYS A 1 562 ? -11.746 1.156 -45.749 1.00 65.44 562 CYS A CA 1
ATOM 4339 C C . CYS A 1 562 ? -10.641 2.023 -46.409 1.00 65.44 562 CYS A C 1
ATOM 4341 O O . CYS A 1 562 ? -10.918 2.655 -47.434 1.00 65.44 562 CYS A O 1
ATOM 4343 N N . PRO A 1 563 ? -9.410 2.101 -45.852 1.00 70.44 563 PRO A N 1
ATOM 4344 C CA . PRO A 1 563 ? -8.954 1.450 -44.615 1.00 70.44 563 PRO A CA 1
ATOM 4345 C C . PRO A 1 563 ? -9.771 1.889 -43.392 1.00 70.44 563 PRO A C 1
ATOM 4347 O O . PRO A 1 563 ? -10.348 2.976 -43.402 1.00 70.44 563 PRO A O 1
ATOM 4350 N N . LYS A 1 564 ? -9.817 1.035 -42.361 1.00 67.81 564 LYS A N 1
ATOM 4351 C CA . LYS A 1 564 ? -10.505 1.341 -41.101 1.00 67.81 564 LYS A CA 1
ATOM 4352 C C . LYS A 1 564 ? -9.892 2.592 -40.464 1.00 67.81 564 LYS A C 1
ATOM 4354 O O . LYS A 1 564 ? -8.670 2.715 -40.407 1.00 67.81 564 LYS A O 1
ATOM 4359 N N . GLN A 1 565 ? -10.740 3.501 -39.996 1.00 64.06 565 GLN A N 1
ATOM 4360 C CA . GLN A 1 565 ? -10.352 4.688 -39.238 1.00 64.06 565 GLN A CA 1
ATOM 4361 C C . GLN A 1 565 ? -11.069 4.674 -37.891 1.00 64.06 565 GLN A C 1
ATOM 4363 O O . GLN A 1 565 ? -12.297 4.583 -37.856 1.00 64.06 565 GLN A O 1
ATOM 4368 N N . THR A 1 566 ? -10.302 4.770 -36.805 1.00 71.88 566 THR A N 1
ATOM 4369 C CA . THR A 1 566 ? -10.831 4.971 -35.453 1.00 71.88 566 THR A CA 1
ATOM 4370 C C . THR A 1 566 ? -11.369 6.389 -35.325 1.00 71.88 566 THR A C 1
ATOM 4372 O O . THR A 1 566 ? -10.708 7.350 -35.723 1.00 71.88 566 THR A O 1
ATOM 4375 N N . MET A 1 567 ? -12.564 6.526 -34.761 1.00 67.44 567 MET A N 1
ATOM 4376 C CA . MET A 1 567 ? -13.161 7.812 -34.420 1.00 67.44 567 MET A CA 1
ATOM 4377 C C . MET A 1 567 ? -13.769 7.729 -33.022 1.00 67.44 567 MET A C 1
ATOM 4379 O O . MET A 1 567 ? -14.591 6.847 -32.769 1.00 67.44 567 MET A O 1
ATOM 4383 N N . GLU A 1 568 ? -13.385 8.659 -32.147 1.00 76.44 568 GLU A N 1
ATOM 4384 C CA . GLU A 1 568 ? -14.079 8.910 -30.882 1.00 76.44 568 GLU A CA 1
ATOM 4385 C C . GLU A 1 568 ? -15.497 9.417 -31.201 1.00 76.44 568 GLU A C 1
ATOM 4387 O O . GLU A 1 568 ? -15.686 10.382 -31.948 1.00 76.44 568 GLU A O 1
ATOM 4392 N N . LEU A 1 569 ? -16.505 8.735 -30.667 1.00 66.38 569 LEU A N 1
ATOM 4393 C CA . LEU A 1 569 ? -17.925 9.063 -30.814 1.00 66.38 569 LEU A CA 1
ATOM 4394 C C . LEU A 1 569 ? -18.450 9.858 -29.609 1.00 66.38 569 LEU A C 1
ATOM 4396 O O . LEU A 1 569 ? -19.502 10.497 -29.709 1.00 66.38 569 LEU A O 1
ATOM 4400 N N . GLY A 1 570 ? -17.697 9.845 -28.506 1.00 74.19 570 GLY A N 1
ATOM 4401 C CA . GLY A 1 570 ? -17.827 10.732 -27.356 1.00 74.19 570 GLY A CA 1
ATOM 4402 C C . GLY A 1 570 ? -17.477 10.050 -26.031 1.00 74.19 570 GLY A C 1
ATOM 4403 O O . GLY A 1 570 ? -17.728 8.858 -25.854 1.00 74.19 570 GLY A O 1
ATOM 4404 N N . ASN A 1 571 ? -16.962 10.847 -25.097 1.00 77.62 571 ASN A N 1
ATOM 4405 C CA . ASN A 1 571 ? -16.773 10.511 -23.685 1.00 77.62 571 ASN A CA 1
ATOM 4406 C C . ASN A 1 571 ? -18.022 10.884 -22.852 1.00 77.62 571 ASN A C 1
ATOM 4408 O O . ASN A 1 571 ? -18.591 11.972 -23.009 1.00 77.62 571 ASN A O 1
ATOM 4412 N N . ILE A 1 572 ? -18.446 9.989 -21.951 1.00 75.19 572 ILE A N 1
ATOM 4413 C CA . ILE A 1 572 ? -19.460 10.249 -20.919 1.00 75.19 572 ILE A CA 1
ATOM 4414 C C . ILE A 1 572 ? -18.958 9.734 -19.562 1.00 75.19 572 ILE A C 1
ATOM 4416 O O . ILE A 1 572 ? -18.753 8.536 -19.396 1.00 75.19 572 ILE A O 1
ATOM 4420 N N . GLN A 1 573 ? -18.863 10.606 -18.552 1.00 78.75 573 GLN A N 1
ATOM 4421 C CA . GLN A 1 573 ? -18.671 10.180 -17.160 1.00 78.75 573 GLN A CA 1
ATOM 4422 C C . GLN A 1 573 ? -19.839 9.280 -16.717 1.00 78.75 573 GLN A C 1
ATOM 4424 O O . GLN A 1 573 ? -20.985 9.738 -16.676 1.00 78.75 573 GLN A O 1
ATOM 4429 N N . LEU A 1 574 ? -19.556 8.026 -16.353 1.00 70.31 574 LEU A N 1
ATOM 4430 C CA . LEU A 1 574 ? -20.563 7.091 -15.851 1.00 70.31 574 LEU A CA 1
ATOM 4431 C C . LEU A 1 574 ? -20.869 7.353 -14.374 1.00 70.31 574 LEU A C 1
ATOM 4433 O O . LEU A 1 574 ? -22.030 7.552 -14.012 1.00 70.31 574 LEU A O 1
ATOM 4437 N N . PHE A 1 575 ? -19.841 7.345 -13.517 1.00 74.00 575 PHE A N 1
ATOM 4438 C CA . PHE A 1 575 ? -20.000 7.518 -12.071 1.00 74.00 575 PHE A CA 1
ATOM 4439 C C . PHE A 1 575 ? -18.739 7.980 -11.345 1.00 74.00 575 PHE A C 1
ATOM 4441 O O . PHE A 1 575 ? -17.680 8.196 -11.928 1.00 74.00 575 PHE A O 1
ATOM 4448 N N . THR A 1 576 ? -18.910 8.158 -10.038 1.00 76.94 576 THR A N 1
ATOM 4449 C CA . THR A 1 576 ? -17.888 8.507 -9.059 1.00 76.94 576 THR A CA 1
ATOM 4450 C C . THR A 1 576 ? -17.951 7.448 -7.962 1.00 76.94 576 THR A C 1
ATOM 4452 O O . THR A 1 576 ? -18.907 7.411 -7.185 1.00 76.94 576 THR A O 1
ATOM 4455 N N . TYR A 1 577 ? -16.979 6.543 -7.948 1.00 78.81 577 TYR A N 1
ATOM 4456 C CA . TYR A 1 577 ? -16.839 5.468 -6.976 1.00 78.81 577 TYR A CA 1
ATOM 4457 C C . TYR A 1 577 ? -16.005 5.903 -5.772 1.00 78.81 577 TYR A C 1
ATOM 4459 O O . TYR A 1 577 ? -15.126 6.752 -5.892 1.00 78.81 577 TYR A O 1
ATOM 4467 N N . ARG A 1 578 ? -16.297 5.330 -4.602 1.00 81.00 578 ARG A N 1
ATOM 4468 C CA . ARG A 1 578 ? -15.682 5.712 -3.320 1.00 81.00 578 ARG A CA 1
ATOM 4469 C C . ARG A 1 578 ? -15.372 4.493 -2.472 1.00 81.00 578 ARG A C 1
ATOM 4471 O O . ARG A 1 578 ? -14.215 4.252 -2.163 1.00 81.00 578 ARG A O 1
ATOM 4478 N N . SER A 1 579 ? -16.411 3.739 -2.112 1.00 83.75 579 SER A N 1
ATOM 4479 C CA . SER A 1 579 ? -16.266 2.476 -1.397 1.00 83.75 579 SER A CA 1
ATOM 4480 C C . SER A 1 579 ? -17.545 1.636 -1.430 1.00 83.75 579 SER A C 1
ATOM 4482 O O . SER A 1 579 ? -18.651 2.186 -1.362 1.00 83.75 579 SER A O 1
ATOM 4484 N N . GLN A 1 580 ? -17.394 0.313 -1.429 1.00 83.50 580 GLN A N 1
ATOM 4485 C CA . GLN A 1 580 ? -18.445 -0.676 -1.213 1.00 83.50 580 GLN A CA 1
ATOM 4486 C C . GLN A 1 580 ? -19.185 -0.430 0.106 1.00 83.50 580 GLN A C 1
ATOM 4488 O O . GLN A 1 580 ? -20.419 -0.440 0.132 1.00 83.50 580 GLN A O 1
ATOM 4493 N N . LEU A 1 581 ? -18.435 -0.174 1.187 1.00 83.56 581 LEU A N 1
ATOM 4494 C CA . LEU A 1 581 ? -18.970 0.031 2.535 1.00 83.56 581 LEU A CA 1
ATOM 4495 C C . LEU A 1 581 ? -19.789 1.327 2.659 1.00 83.56 581 LEU A C 1
ATOM 4497 O O . LEU A 1 581 ? -20.690 1.397 3.494 1.00 83.56 581 LEU A O 1
ATOM 4501 N N . LEU A 1 582 ? -19.505 2.343 1.833 1.00 78.94 582 LEU A N 1
ATOM 4502 C CA . LEU A 1 582 ? -20.324 3.560 1.743 1.00 78.94 582 LEU A CA 1
ATOM 4503 C C . LEU A 1 582 ? -21.540 3.385 0.836 1.00 78.94 582 LEU A C 1
ATOM 4505 O O . LEU A 1 582 ? -22.635 3.829 1.176 1.00 78.94 582 LEU A O 1
ATOM 4509 N N . HIS A 1 583 ? -21.327 2.844 -0.364 1.00 70.00 583 HIS A N 1
ATOM 4510 C CA . HIS A 1 583 ? -22.324 2.909 -1.429 1.00 70.00 583 HIS A CA 1
ATOM 4511 C C . HIS A 1 583 ? -23.350 1.776 -1.376 1.00 70.00 583 HIS A C 1
ATOM 4513 O O . HIS A 1 583 ? -24.456 1.990 -1.865 1.00 70.00 583 HIS A O 1
ATOM 4519 N N . GLY A 1 584 ? -23.016 0.623 -0.777 1.00 62.31 584 GLY A N 1
ATOM 4520 C CA . GLY A 1 584 ? -23.949 -0.480 -0.520 1.00 62.31 584 GLY A CA 1
ATOM 4521 C C . GLY A 1 584 ? -24.681 -0.939 -1.781 1.00 62.31 584 GLY A C 1
ATOM 4522 O O . GLY A 1 584 ? -25.835 -0.575 -1.998 1.00 62.31 584 GLY A O 1
ATOM 4523 N N . TRP A 1 585 ? -24.000 -1.706 -2.638 1.00 62.28 585 TRP A N 1
ATOM 4524 C CA . TRP A 1 585 ? -24.490 -2.020 -3.984 1.00 62.28 585 TRP A CA 1
ATOM 4525 C C . TRP A 1 585 ? -25.916 -2.579 -3.980 1.00 62.28 585 TRP A C 1
ATOM 4527 O O . TRP A 1 585 ? -26.206 -3.583 -3.331 1.00 62.28 585 TRP A O 1
ATOM 4537 N N . PHE A 1 586 ? -26.798 -1.919 -4.739 1.00 47.81 586 PHE A N 1
ATOM 4538 C CA . PHE A 1 586 ? -28.232 -2.198 -4.771 1.00 47.81 586 PHE A CA 1
ATOM 4539 C C . PHE A 1 586 ? -28.544 -3.531 -5.471 1.00 47.81 586 PHE A C 1
ATOM 4541 O O . PHE A 1 586 ? -28.933 -3.577 -6.636 1.00 47.81 586 PHE A O 1
ATOM 4548 N N . GLY A 1 587 ? -28.420 -4.623 -4.724 1.00 53.12 587 GLY A N 1
ATOM 4549 C CA . GLY A 1 587 ? -28.771 -5.980 -5.125 1.00 53.12 587 GLY A CA 1
ATOM 4550 C C . GLY A 1 587 ? -29.125 -6.837 -3.909 1.00 53.12 587 GLY A C 1
ATOM 4551 O O . GLY A 1 587 ? -29.110 -6.367 -2.776 1.00 53.12 587 GLY A O 1
ATOM 4552 N N . THR A 1 588 ? -29.471 -8.104 -4.137 1.00 53.84 588 THR A N 1
ATOM 4553 C CA . THR A 1 588 ? -29.662 -9.080 -3.051 1.00 53.84 588 THR A CA 1
ATOM 4554 C C . THR A 1 588 ? -28.800 -10.318 -3.304 1.00 53.84 588 THR A C 1
ATOM 4556 O O . THR A 1 588 ? -29.029 -10.961 -4.333 1.00 53.84 588 THR A O 1
ATOM 4559 N N . PRO A 1 589 ? -27.895 -10.709 -2.384 1.00 66.00 589 PRO A N 1
ATOM 4560 C CA . PRO A 1 589 ? -27.620 -10.076 -1.089 1.00 66.00 589 PRO A CA 1
ATOM 4561 C C . PRO A 1 589 ? -26.953 -8.696 -1.219 1.00 66.00 589 PRO A C 1
ATOM 4563 O O . PRO A 1 589 ? -26.237 -8.436 -2.182 1.00 66.00 589 PRO A O 1
ATOM 4566 N N . GLU A 1 590 ? -27.188 -7.837 -0.228 1.00 72.00 590 GLU A N 1
ATOM 4567 C CA . GLU A 1 590 ? -26.359 -6.651 0.017 1.00 72.00 590 GLU A CA 1
ATOM 4568 C C . GLU A 1 590 ? -24.961 -7.116 0.504 1.00 72.00 590 GLU A C 1
ATOM 4570 O O . GLU A 1 590 ? -24.844 -8.228 1.039 1.00 72.00 590 GLU A O 1
ATOM 4575 N N . PRO A 1 591 ? -23.881 -6.333 0.305 1.00 79.75 591 PRO A N 1
ATOM 4576 C CA . PRO A 1 591 ? -22.580 -6.647 0.902 1.00 79.75 591 PRO A CA 1
ATOM 4577 C C . PRO A 1 591 ? -22.680 -6.684 2.437 1.00 79.75 591 PRO A C 1
ATOM 4579 O O . PRO A 1 591 ? -23.406 -5.861 2.997 1.00 79.75 591 PRO A O 1
ATOM 4582 N N . PRO A 1 592 ? -21.942 -7.571 3.135 1.00 88.31 592 PRO A N 1
ATOM 4583 C CA . PRO A 1 592 ? -21.889 -7.538 4.591 1.00 88.31 592 PRO A CA 1
ATOM 4584 C C . PRO A 1 592 ? -21.339 -6.187 5.050 1.00 88.31 592 PRO A C 1
ATOM 4586 O O . PRO A 1 592 ? -20.306 -5.720 4.565 1.00 88.31 592 PRO A O 1
ATOM 4589 N N . SER A 1 593 ? -22.036 -5.561 5.992 1.00 92.31 593 SER A N 1
ATOM 4590 C CA . SER A 1 593 ? -21.560 -4.353 6.659 1.00 92.31 593 SER A CA 1
ATOM 4591 C C . SER A 1 593 ? -20.368 -4.657 7.575 1.00 92.31 593 SER A C 1
ATOM 4593 O O . SER A 1 593 ? -20.173 -5.792 8.013 1.00 92.31 593 SER A O 1
ATOM 4595 N N . LEU A 1 594 ? -19.605 -3.626 7.952 1.00 94.50 594 LEU A N 1
ATOM 4596 C CA . LEU A 1 594 ? -18.519 -3.768 8.932 1.00 94.50 594 LEU A CA 1
ATOM 4597 C C . LEU A 1 594 ? -19.019 -4.332 10.282 1.00 94.50 594 LEU A C 1
ATOM 4599 O O . LEU A 1 594 ? -18.317 -5.113 10.920 1.00 94.50 594 LEU A O 1
ATOM 4603 N N . GLU A 1 595 ? -20.252 -4.005 10.697 1.00 95.44 595 GLU A N 1
ATOM 4604 C CA . GLU A 1 595 ? -20.882 -4.607 11.884 1.00 95.44 595 GLU A CA 1
ATOM 4605 C C . GLU A 1 595 ? -21.108 -6.118 11.703 1.00 95.44 595 GLU A C 1
ATOM 4607 O O . GLU A 1 595 ? -20.867 -6.894 12.628 1.00 95.44 595 GLU A O 1
ATOM 4612 N N . GLU A 1 596 ? -21.535 -6.563 10.520 1.00 94.38 596 GLU A N 1
ATOM 4613 C CA . GLU A 1 596 ? -21.750 -7.983 10.228 1.00 94.38 596 GLU A CA 1
ATOM 4614 C C . GLU A 1 596 ? -20.434 -8.749 10.093 1.00 94.38 596 GLU A C 1
ATOM 4616 O O . GLU A 1 596 ? -20.328 -9.837 10.654 1.00 94.38 596 GLU A O 1
ATOM 4621 N N . MET A 1 597 ? -19.408 -8.188 9.447 1.00 95.25 597 MET A N 1
ATOM 4622 C CA . MET A 1 597 ? -18.071 -8.795 9.369 1.00 95.25 597 MET A CA 1
ATOM 4623 C C . MET A 1 597 ? -17.489 -9.074 10.764 1.00 95.25 597 MET A C 1
ATOM 4625 O O . MET A 1 597 ? -17.053 -10.192 11.053 1.00 95.25 597 MET A O 1
ATOM 4629 N N . LEU A 1 598 ? -17.552 -8.076 11.653 1.00 95.44 598 LEU A N 1
ATOM 4630 C CA . LEU A 1 598 ? -17.029 -8.149 13.020 1.00 95.44 598 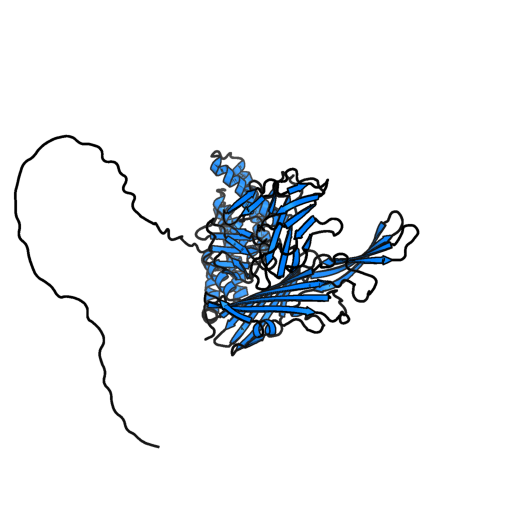LEU A CA 1
ATOM 4631 C C . LEU A 1 598 ? -17.846 -9.073 13.945 1.00 95.44 598 LEU A C 1
ATOM 4633 O O . LEU A 1 598 ? -17.286 -9.671 14.864 1.00 95.44 598 LEU A O 1
ATOM 4637 N N . ASN A 1 599 ? -19.162 -9.202 13.731 1.00 94.94 599 ASN A N 1
ATOM 4638 C CA . ASN A 1 599 ? -20.034 -10.064 14.546 1.00 94.94 599 ASN A CA 1
ATOM 4639 C C . ASN A 1 599 ? -20.204 -11.497 14.008 1.00 94.94 599 ASN A C 1
ATOM 4641 O O . ASN A 1 599 ? -20.567 -12.382 14.784 1.00 94.94 599 ASN A O 1
ATOM 4645 N N . SER A 1 600 ? -20.007 -11.736 12.707 1.00 91.38 600 SER A N 1
ATOM 4646 C CA . SER A 1 600 ? -20.219 -13.051 12.071 1.00 91.38 600 SER A CA 1
ATOM 4647 C C . SER A 1 600 ? -18.932 -13.793 11.704 1.00 91.38 600 SER A C 1
ATOM 4649 O O . SER A 1 600 ? -18.982 -15.009 11.514 1.00 91.38 600 SER A O 1
ATOM 4651 N N . GLY A 1 601 ? -17.792 -13.095 11.642 1.00 87.69 601 GLY A N 1
ATOM 4652 C CA . GLY A 1 601 ? -16.490 -13.697 11.368 1.00 87.69 601 GLY A CA 1
ATOM 4653 C C . GLY A 1 601 ? -16.089 -14.771 12.385 1.00 87.69 601 GLY A C 1
ATOM 4654 O O . GLY A 1 601 ? -16.421 -14.718 13.577 1.00 87.69 601 GLY A O 1
ATOM 4655 N N . THR A 1 602 ? -15.335 -15.759 11.912 1.00 87.50 602 THR A N 1
ATOM 4656 C CA . THR A 1 602 ? -14.794 -16.832 12.745 1.00 87.50 602 THR A CA 1
ATOM 4657 C C . THR A 1 602 ? -13.787 -16.247 13.726 1.00 87.50 602 THR A C 1
ATOM 4659 O O . THR A 1 602 ? -12.750 -15.719 13.332 1.00 87.50 602 THR A O 1
ATOM 4662 N N . ASN A 1 603 ? -14.110 -16.349 15.015 1.00 86.25 603 ASN A N 1
ATOM 4663 C CA . ASN A 1 603 ? -13.231 -15.928 16.097 1.00 86.25 603 ASN A CA 1
ATOM 4664 C C . ASN A 1 603 ? -12.191 -17.026 16.369 1.00 86.25 603 ASN A C 1
ATOM 4666 O O . ASN A 1 603 ? -12.549 -18.140 16.761 1.00 86.25 603 ASN A O 1
ATOM 4670 N N . HIS A 1 604 ? -10.916 -16.699 16.182 1.00 85.31 604 HIS A N 1
ATOM 4671 C CA . HIS A 1 604 ? -9.770 -17.569 16.439 1.00 85.31 604 HIS A CA 1
ATOM 4672 C C . HIS A 1 604 ? -8.815 -16.918 17.452 1.00 85.31 604 HIS A C 1
ATOM 4674 O O . HIS A 1 604 ? -8.759 -15.694 17.571 1.00 85.31 604 HIS A O 1
ATOM 4680 N N . ILE A 1 605 ? -8.067 -17.737 18.194 1.00 83.38 605 ILE A N 1
ATOM 4681 C CA . ILE A 1 605 ? -6.972 -17.286 19.060 1.00 83.38 605 ILE A CA 1
ATOM 4682 C C . ILE A 1 605 ? -5.730 -18.060 18.641 1.00 83.38 605 ILE A C 1
ATOM 4684 O O . ILE A 1 605 ? -5.747 -19.292 18.649 1.00 83.38 605 ILE A O 1
ATOM 4688 N N . ASP A 1 606 ? -4.679 -17.345 18.251 1.00 78.25 606 ASP A N 1
ATOM 4689 C CA . ASP A 1 606 ? -3.438 -17.958 17.779 1.00 78.25 606 ASP A CA 1
ATOM 4690 C C . ASP A 1 606 ? -2.560 -18.511 18.921 1.00 78.25 606 ASP A C 1
ATOM 4692 O O . ASP A 1 606 ? -2.908 -18.484 20.105 1.00 78.25 606 ASP A O 1
ATOM 4696 N N . PHE A 1 607 ? -1.391 -19.042 18.559 1.00 77.62 607 PHE A N 1
ATOM 4697 C CA . PHE A 1 607 ? -0.440 -19.619 19.511 1.00 77.62 607 PHE A CA 1
ATOM 4698 C C . PHE A 1 607 ? 0.282 -18.576 20.390 1.00 77.62 607 PHE A C 1
ATOM 4700 O O . PHE A 1 607 ? 0.917 -18.963 21.374 1.00 77.62 607 PHE A O 1
ATOM 4707 N N . LEU A 1 608 ? 0.185 -17.283 20.059 1.00 72.88 608 LEU A N 1
ATOM 4708 C CA . LEU A 1 608 ? 0.715 -16.157 20.836 1.00 72.88 608 LEU A CA 1
ATOM 4709 C C . LEU A 1 608 ? -0.345 -15.563 21.783 1.00 72.88 608 LEU A C 1
ATOM 4711 O O . LEU A 1 608 ? 0.004 -14.926 22.778 1.00 72.88 608 LEU A O 1
ATOM 4715 N N . GLY A 1 609 ? -1.630 -15.824 21.524 1.00 78.12 609 GLY A N 1
ATOM 4716 C CA . GLY A 1 609 ? -2.768 -15.348 22.309 1.00 78.12 609 GLY A CA 1
ATOM 4717 C C . GLY A 1 609 ? -3.445 -14.095 21.747 1.00 78.12 609 GLY A C 1
ATOM 4718 O O . GLY A 1 609 ? -4.245 -13.474 22.458 1.00 78.12 609 GLY A O 1
ATOM 4719 N N . PHE A 1 610 ? -3.155 -13.705 20.502 1.00 79.88 610 PHE A N 1
ATOM 4720 C CA 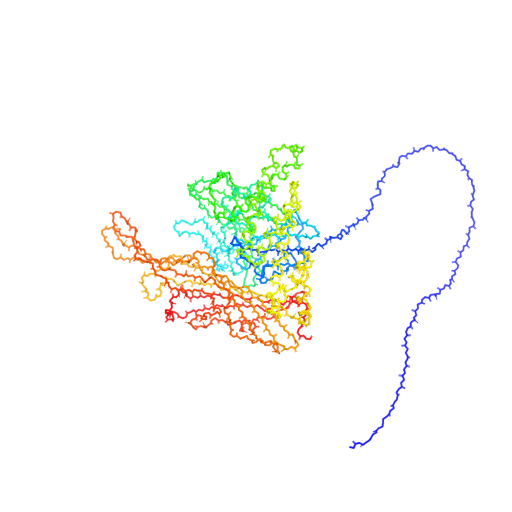. PHE A 1 610 ? -3.909 -12.643 19.837 1.00 79.88 610 PHE A CA 1
ATOM 4721 C C . PHE A 1 610 ? -5.268 -13.168 19.367 1.00 79.88 610 PHE A C 1
ATOM 4723 O O . PHE A 1 610 ? -5.421 -14.343 19.034 1.00 79.88 610 PHE A O 1
ATOM 4730 N N . GLU A 1 611 ? -6.271 -12.291 19.371 1.00 89.88 611 GLU A N 1
ATOM 4731 C CA . GLU A 1 611 ? -7.621 -12.597 18.891 1.00 89.88 611 GLU A CA 1
ATOM 4732 C C . GLU A 1 611 ? -7.757 -12.163 17.431 1.00 89.88 611 GLU A C 1
ATOM 4734 O O . GLU A 1 611 ? -7.357 -11.055 17.067 1.00 89.88 611 GLU A O 1
ATOM 4739 N N . HIS A 1 612 ? -8.326 -13.048 16.616 1.00 90.81 612 HIS A N 1
ATOM 4740 C CA . HIS A 1 612 ? -8.540 -12.880 15.181 1.00 90.81 612 HIS A CA 1
ATOM 4741 C C . HIS A 1 612 ? -10.031 -13.025 14.869 1.00 90.81 612 HIS A C 1
ATOM 4743 O O . HIS A 1 612 ? -10.672 -13.942 15.381 1.00 90.81 612 HIS A O 1
ATOM 4749 N N . ILE A 1 613 ? -10.572 -12.175 13.998 1.00 93.56 613 ILE A N 1
ATOM 4750 C CA . ILE A 1 613 ? -11.905 -12.321 13.396 1.00 93.56 613 ILE A CA 1
ATOM 4751 C C . ILE A 1 613 ? -11.697 -12.398 11.882 1.00 93.56 613 ILE A C 1
ATOM 4753 O O . ILE A 1 613 ? -11.413 -11.374 11.265 1.00 93.56 613 ILE A O 1
ATOM 4757 N N . ARG A 1 614 ? -11.817 -13.592 11.290 1.00 92.44 614 ARG A N 1
ATOM 4758 C CA . ARG A 1 614 ? -11.637 -13.814 9.838 1.00 92.44 614 ARG A CA 1
ATOM 4759 C C . ARG A 1 614 ? -12.940 -14.246 9.160 1.00 92.44 614 ARG A C 1
ATOM 4761 O O . ARG A 1 614 ? -13.780 -14.896 9.790 1.00 92.44 614 ARG A O 1
ATOM 4768 N N . GLY A 1 615 ? -13.121 -13.933 7.882 1.00 90.81 615 GLY A N 1
ATOM 4769 C CA . GLY A 1 615 ? -14.247 -14.437 7.096 1.00 90.81 615 GLY A CA 1
ATOM 4770 C C . GLY A 1 615 ? -14.172 -14.099 5.611 1.00 90.81 615 GLY A C 1
ATOM 4771 O O . GLY A 1 615 ? -13.458 -13.191 5.197 1.00 90.81 615 GLY A O 1
ATOM 4772 N N . SER A 1 616 ? -14.941 -14.835 4.809 1.00 90.25 616 SER A N 1
ATOM 4773 C CA . SER A 1 616 ? -15.106 -14.582 3.380 1.00 90.25 616 SER A CA 1
ATOM 4774 C C . SER A 1 616 ? -16.565 -14.770 2.950 1.00 90.25 616 SER A C 1
ATOM 4776 O O . SER A 1 616 ? -17.330 -15.519 3.568 1.00 90.25 616 SER A O 1
ATOM 4778 N N . GLN A 1 617 ? -16.986 -14.066 1.897 1.00 89.25 617 GLN A N 1
ATOM 4779 C CA . GLN A 1 617 ? -18.335 -14.169 1.339 1.00 89.25 617 GLN A CA 1
ATOM 4780 C C . GLN A 1 617 ? -18.338 -13.895 -0.171 1.00 89.25 617 GLN A C 1
ATOM 4782 O O . GLN A 1 617 ? -17.886 -12.846 -0.627 1.00 89.25 617 GLN A O 1
ATOM 4787 N N . LYS A 1 618 ? -18.941 -14.796 -0.960 1.00 87.50 618 LYS A N 1
ATOM 4788 C CA . LYS A 1 618 ? -19.304 -14.497 -2.354 1.00 87.50 618 LYS A CA 1
ATOM 4789 C C . LYS A 1 618 ? -20.606 -13.692 -2.393 1.00 87.50 618 LYS A C 1
ATOM 4791 O O . LYS A 1 618 ? -21.631 -14.121 -1.861 1.00 87.50 618 LYS A O 1
ATOM 4796 N N . LEU A 1 619 ? -20.571 -12.548 -3.062 1.00 85.25 619 LEU A N 1
ATOM 4797 C CA . LEU A 1 619 ? -21.702 -11.665 -3.336 1.00 85.25 619 LEU A CA 1
ATOM 4798 C C . LEU A 1 619 ? -22.114 -11.873 -4.791 1.00 85.25 619 LEU A C 1
ATOM 4800 O O . LEU A 1 619 ? -21.330 -11.607 -5.687 1.00 85.25 619 LEU A O 1
ATOM 4804 N N . THR A 1 620 ? -23.313 -12.383 -5.057 1.00 81.62 620 THR A N 1
ATOM 4805 C CA . THR A 1 620 ? -23.814 -12.549 -6.435 1.00 81.62 620 THR A CA 1
ATOM 4806 C C . THR A 1 620 ? -24.902 -11.521 -6.674 1.00 81.62 620 THR A C 1
ATOM 4808 O O . THR A 1 620 ? -25.947 -11.585 -6.025 1.00 81.62 620 THR A O 1
ATOM 4811 N N . TYR A 1 621 ? -24.667 -10.565 -7.570 1.00 75.12 621 TYR A N 1
ATOM 4812 C CA . TYR A 1 621 ? -25.635 -9.512 -7.828 1.00 75.12 621 TYR A CA 1
ATOM 4813 C C . TYR A 1 621 ? -26.713 -10.043 -8.771 1.00 75.12 621 TYR A C 1
ATOM 4815 O O . TYR A 1 621 ? -26.443 -10.670 -9.791 1.00 75.12 621 TYR A O 1
ATOM 4823 N N . SER A 1 622 ? -27.979 -9.831 -8.416 1.00 62.06 622 SER A N 1
ATOM 4824 C CA . SER A 1 622 ? -29.091 -10.288 -9.245 1.00 62.06 622 SER A CA 1
ATOM 4825 C C . SER A 1 622 ? -29.146 -9.473 -10.541 1.00 62.06 622 SER A C 1
ATOM 4827 O O . SER A 1 622 ? -29.588 -8.317 -10.524 1.00 62.06 622 SER A O 1
ATOM 4829 N N . SER A 1 623 ? -28.722 -10.080 -11.652 1.00 54.25 623 SER A N 1
ATOM 4830 C CA . SER A 1 623 ? -28.761 -9.480 -12.986 1.00 54.25 623 SER A CA 1
ATOM 4831 C C . SER A 1 623 ? -30.154 -8.904 -13.288 1.00 54.25 623 SER A C 1
ATOM 4833 O O . SER A 1 623 ? -31.181 -9.579 -13.179 1.00 54.25 623 SER A O 1
ATOM 4835 N N . GLY A 1 624 ? -30.189 -7.598 -13.580 1.00 49.25 624 GLY A N 1
ATOM 4836 C CA . GLY A 1 624 ? -31.420 -6.809 -13.730 1.00 49.25 624 GLY A CA 1
ATOM 4837 C C . GLY A 1 624 ? -31.734 -5.800 -12.609 1.00 49.25 624 GLY A C 1
ATOM 4838 O O . GLY A 1 624 ? -32.770 -5.137 -12.690 1.00 49.25 624 GLY A O 1
ATOM 4839 N N . VAL A 1 625 ? -30.878 -5.637 -11.586 1.00 47.22 625 VAL A N 1
ATOM 4840 C CA . VAL A 1 625 ? -30.988 -4.524 -10.601 1.00 47.22 625 VAL A CA 1
ATOM 4841 C C . VAL A 1 625 ? -29.925 -3.427 -10.802 1.00 47.22 625 VAL A C 1
ATOM 4843 O O . VAL A 1 625 ? -29.998 -2.380 -10.163 1.00 47.22 625 VAL A O 1
ATOM 4846 N N . ASN A 1 626 ? -29.036 -3.578 -11.792 1.00 47.88 626 ASN A N 1
ATOM 4847 C CA . ASN A 1 626 ? -28.198 -2.478 -12.276 1.00 47.88 626 ASN A CA 1
ATOM 4848 C C . ASN A 1 626 ? -29.079 -1.282 -12.676 1.00 47.88 626 ASN A C 1
ATOM 4850 O O . ASN A 1 626 ? -29.985 -1.398 -13.503 1.00 47.88 626 ASN A O 1
ATOM 4854 N N . ARG A 1 627 ? -28.847 -0.140 -12.024 1.00 51.66 627 ARG A N 1
ATOM 4855 C CA . ARG A 1 627 ? -29.596 1.112 -12.187 1.00 51.66 627 ARG A CA 1
ATOM 4856 C C . ARG A 1 627 ? -28.658 2.292 -12.053 1.00 51.66 627 ARG A C 1
ATOM 4858 O O . ARG A 1 627 ? -27.691 2.219 -11.313 1.00 51.66 627 ARG A O 1
ATOM 4865 N N . THR A 1 628 ? -28.996 3.386 -12.727 1.00 44.78 628 THR A N 1
ATOM 4866 C CA . THR A 1 628 ? -28.114 4.539 -12.917 1.00 44.78 628 THR A CA 1
ATOM 4867 C C . THR A 1 628 ? -27.515 5.088 -11.603 1.00 44.78 628 THR A C 1
ATOM 4869 O O . THR A 1 628 ? -28.284 5.499 -10.729 1.00 44.78 628 THR A O 1
ATOM 4872 N N . PRO A 1 629 ? -26.176 5.183 -11.489 1.00 54.44 629 PRO A N 1
ATOM 4873 C CA . PRO A 1 629 ? -25.197 4.739 -12.479 1.00 54.44 629 PRO A CA 1
ATOM 4874 C C . PRO A 1 629 ? -25.045 3.214 -12.525 1.00 54.44 629 PRO A C 1
ATOM 4876 O O . PRO A 1 629 ? -24.803 2.562 -11.515 1.00 54.44 629 PRO A O 1
ATOM 4879 N N . VAL A 1 630 ? -25.163 2.663 -13.731 1.00 64.50 630 VAL A N 1
ATOM 4880 C CA . VAL A 1 630 ? -24.916 1.246 -13.996 1.00 64.50 630 VAL A CA 1
ATOM 4881 C C . VAL A 1 630 ? -23.426 0.974 -13.842 1.00 64.50 630 VAL A C 1
ATOM 4883 O O . VAL A 1 630 ? -22.614 1.646 -14.475 1.00 64.50 630 VAL A O 1
ATOM 4886 N N . ILE A 1 631 ? -23.089 -0.036 -13.044 1.00 73.81 631 ILE A N 1
ATOM 4887 C CA . ILE A 1 631 ? -21.734 -0.567 -12.935 1.00 73.81 631 ILE A CA 1
ATOM 4888 C C . ILE A 1 631 ? -21.795 -2.052 -13.325 1.00 73.81 631 ILE A C 1
ATOM 4890 O O . ILE A 1 631 ? -22.654 -2.768 -12.802 1.00 73.81 631 ILE A O 1
ATOM 4894 N N . PRO A 1 632 ? -20.969 -2.533 -14.269 1.00 80.19 632 PRO A N 1
ATOM 4895 C CA . PRO A 1 632 ? -21.202 -3.822 -14.908 1.00 80.19 632 PRO A CA 1
ATOM 4896 C C . PRO A 1 632 ? -20.557 -4.983 -14.134 1.00 80.19 632 PRO A C 1
ATOM 4898 O O . PRO A 1 632 ? -19.683 -5.646 -14.670 1.00 80.19 632 PRO A O 1
ATOM 4901 N N . ILE A 1 633 ? -20.977 -5.243 -12.891 1.00 82.56 633 ILE A N 1
ATOM 4902 C CA . ILE A 1 633 ? -20.516 -6.403 -12.097 1.00 82.56 633 ILE A CA 1
ATOM 4903 C C . ILE A 1 633 ? -21.547 -7.537 -12.112 1.00 82.56 633 ILE A C 1
ATOM 4905 O O . ILE A 1 633 ? -22.746 -7.295 -11.960 1.00 82.56 633 ILE A O 1
ATOM 4909 N N . ASP A 1 634 ? -21.062 -8.775 -12.241 1.00 83.12 634 ASP A N 1
ATOM 4910 C CA . ASP A 1 634 ? -21.840 -10.011 -12.076 1.00 83.12 634 ASP A CA 1
ATOM 4911 C C . ASP A 1 634 ? -21.830 -10.455 -10.608 1.00 83.12 634 ASP A C 1
ATOM 4913 O O . ASP A 1 634 ? -22.862 -10.607 -9.945 1.00 83.12 634 ASP A O 1
ATOM 4917 N N . HIS A 1 635 ? -20.626 -10.599 -10.058 1.00 85.56 635 HIS A N 1
ATOM 4918 C CA . HIS A 1 635 ? -20.416 -11.005 -8.681 1.00 85.56 635 HIS A CA 1
ATOM 4919 C C . HIS A 1 635 ? -19.147 -10.383 -8.100 1.00 85.56 635 HIS A C 1
ATOM 4921 O O . HIS A 1 635 ? -18.236 -9.980 -8.814 1.00 85.56 635 HIS A O 1
ATOM 4927 N N . ALA A 1 636 ? -19.077 -10.340 -6.778 1.00 87.12 636 ALA A N 1
ATOM 4928 C CA . ALA A 1 636 ? -17.864 -10.023 -6.048 1.00 87.12 636 ALA A CA 1
ATOM 4929 C C . ALA A 1 636 ? -17.526 -11.154 -5.076 1.00 87.12 636 ALA A C 1
ATOM 4931 O O . ALA A 1 636 ? -18.389 -11.945 -4.684 1.00 87.12 636 ALA A O 1
ATOM 4932 N N . PHE A 1 637 ? -16.277 -11.203 -4.646 1.00 87.62 637 PHE A N 1
ATOM 4933 C CA . PHE A 1 637 ? -15.883 -11.885 -3.422 1.00 87.62 637 PHE A CA 1
ATOM 4934 C C . PHE A 1 637 ? -15.393 -10.827 -2.442 1.00 87.62 637 PHE A C 1
ATOM 4936 O O . PHE A 1 637 ? -14.773 -9.850 -2.852 1.00 87.62 637 PHE A O 1
ATOM 4943 N N . VAL A 1 638 ? -15.682 -11.018 -1.159 1.00 91.00 638 VAL A N 1
ATOM 4944 C CA . VAL A 1 638 ? -15.063 -10.248 -0.083 1.00 91.00 638 VAL A CA 1
ATOM 4945 C C . VAL A 1 638 ? -14.354 -11.187 0.876 1.00 91.00 638 VAL A C 1
ATOM 4947 O O . VAL A 1 638 ? -14.908 -12.228 1.235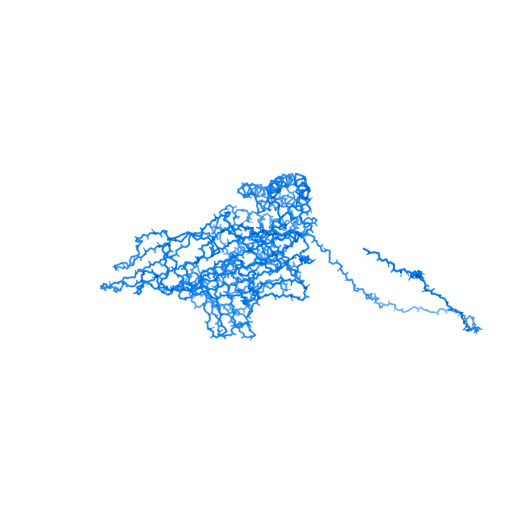 1.00 91.00 638 VAL A O 1
ATOM 4950 N N . VAL A 1 639 ? -13.151 -10.806 1.290 1.00 90.50 639 VAL A N 1
ATOM 4951 C CA . VAL A 1 639 ? -12.389 -11.415 2.386 1.00 90.50 639 VAL A CA 1
ATOM 4952 C C . VAL A 1 639 ? -12.127 -10.330 3.425 1.00 90.50 639 VAL A C 1
ATOM 4954 O O . VAL A 1 639 ? -11.882 -9.180 3.061 1.00 90.50 639 VAL A O 1
ATOM 4957 N N . TRP A 1 640 ? -12.212 -10.671 4.708 1.00 93.88 640 TRP A N 1
ATOM 4958 C CA . TRP A 1 640 ? -11.893 -9.766 5.808 1.00 93.88 640 TRP A CA 1
ATOM 4959 C C . TRP A 1 640 ? -11.158 -10.482 6.938 1.00 93.88 640 TRP A C 1
ATOM 4961 O O . TRP A 1 640 ? -11.513 -11.599 7.320 1.00 93.88 640 TRP A O 1
ATOM 4971 N N . THR A 1 641 ? -10.186 -9.790 7.526 1.00 92.19 641 THR A N 1
ATOM 4972 C CA . THR A 1 641 ? -9.397 -10.273 8.662 1.00 92.19 641 THR A CA 1
ATOM 4973 C C . THR A 1 641 ? -9.157 -9.125 9.634 1.00 92.19 641 THR A C 1
ATOM 4975 O O . THR A 1 641 ? -8.651 -8.083 9.241 1.00 92.19 641 THR A O 1
ATOM 4978 N N . PHE A 1 642 ? -9.493 -9.306 10.914 1.00 94.31 642 PHE A N 1
ATOM 4979 C CA . PHE A 1 642 ? -9.198 -8.347 11.984 1.00 94.31 642 PHE A CA 1
ATOM 4980 C C . PHE A 1 642 ? -8.372 -8.997 13.096 1.00 94.31 642 PHE A C 1
ATOM 4982 O O . PHE A 1 642 ? -8.720 -10.076 13.571 1.00 94.31 642 PHE A O 1
ATOM 4989 N N . HIS A 1 643 ? -7.331 -8.308 13.560 1.00 91.25 643 HIS A N 1
ATOM 4990 C CA . HIS A 1 643 ? -6.391 -8.726 14.597 1.00 91.25 643 HIS A CA 1
ATOM 4991 C C . HIS A 1 643 ? -6.425 -7.771 15.799 1.00 91.25 643 HIS A C 1
ATOM 4993 O O . HIS A 1 643 ? -6.261 -6.556 15.650 1.00 91.25 643 HIS A O 1
ATOM 4999 N N . ARG A 1 644 ? -6.541 -8.296 17.024 1.00 90.88 644 ARG A N 1
ATOM 5000 C CA . ARG A 1 644 ? -6.349 -7.491 18.243 1.00 90.88 644 ARG A CA 1
ATOM 5001 C C . ARG A 1 644 ? -4.862 -7.317 18.559 1.00 90.88 644 ARG A C 1
ATOM 5003 O O . ARG A 1 644 ? -4.303 -8.080 19.345 1.00 90.88 644 ARG A O 1
ATOM 5010 N N . VAL A 1 645 ? -4.253 -6.259 18.027 1.00 84.88 645 VAL A N 1
ATOM 5011 C CA . VAL A 1 645 ? -2.833 -5.916 18.259 1.00 84.88 645 VAL A CA 1
ATOM 5012 C C . VAL A 1 645 ? -2.525 -5.473 19.699 1.00 84.88 645 VAL A C 1
ATOM 5014 O O . VAL A 1 645 ? -1.379 -5.517 20.140 1.00 84.88 645 VAL A O 1
ATOM 5017 N N . SER A 1 646 ? -3.524 -5.056 20.488 1.00 79.44 646 SER A N 1
ATOM 5018 C CA . SER A 1 646 ? -3.291 -4.659 21.883 1.00 79.44 646 SER A CA 1
ATOM 5019 C C . SER A 1 646 ? -3.257 -5.850 22.850 1.00 79.44 646 SER A C 1
ATOM 5021 O O . SER A 1 646 ? -4.262 -6.538 23.021 1.00 79.44 646 SER A O 1
ATOM 5023 N N . ALA A 1 647 ? -2.175 -5.986 23.623 1.00 69.12 647 ALA A N 1
ATOM 5024 C CA . ALA A 1 647 ? -2.008 -7.003 24.675 1.00 69.12 647 ALA A CA 1
ATOM 5025 C C . ALA A 1 647 ? -2.959 -6.877 25.897 1.00 69.12 647 ALA A C 1
ATOM 5027 O O . ALA A 1 647 ? -2.795 -7.591 26.888 1.00 69.12 647 ALA A O 1
ATOM 5028 N N . LYS A 1 648 ? -3.941 -5.965 25.868 1.00 71.88 648 LYS A N 1
ATOM 5029 C CA . LYS A 1 648 ? -5.013 -5.879 26.870 1.00 71.88 648 LYS A CA 1
ATOM 5030 C C . LYS A 1 648 ? -6.265 -6.599 26.376 1.00 71.88 648 LYS A C 1
ATOM 5032 O O . LYS A 1 648 ? -6.785 -6.283 25.310 1.00 71.88 648 LYS A O 1
ATOM 5037 N N . SER A 1 649 ? -6.774 -7.509 27.202 1.00 71.12 649 SER A N 1
ATOM 5038 C CA . SER A 1 649 ? -8.115 -8.073 27.075 1.00 71.12 649 SER A CA 1
ATOM 5039 C C . SER A 1 649 ? -9.200 -7.048 27.438 1.00 71.12 649 SER A C 1
ATOM 5041 O O . SER A 1 649 ? -8.936 -6.001 28.033 1.00 71.12 649 SER A O 1
ATOM 5043 N N . MET A 1 650 ? -10.444 -7.388 27.101 1.00 69.00 650 MET A N 1
ATOM 5044 C CA . MET A 1 650 ? -11.662 -6.656 27.480 1.00 69.00 650 MET A CA 1
ATOM 5045 C C . MET A 1 650 ? -12.248 -7.096 28.845 1.00 69.00 650 MET A C 1
ATOM 5047 O O . MET A 1 650 ? -13.354 -6.674 29.185 1.00 69.00 650 MET A O 1
ATOM 5051 N N . GLU A 1 651 ? -11.540 -7.953 29.596 1.00 62.88 651 GLU A N 1
ATOM 5052 C CA . GLU A 1 651 ? -11.963 -8.561 30.881 1.00 62.88 651 GLU A CA 1
ATOM 5053 C C . GLU A 1 651 ? -11.336 -7.895 32.120 1.00 62.88 651 GLU A C 1
ATOM 5055 O O . GLU A 1 651 ? -10.116 -7.611 32.081 1.00 62.88 651 GLU A O 1
#

Sequence (651 aa):
MIRNQKSALFVICLGLIMLICQACSQSPSPSEISSAQTSQPDSSDQPYQPDRADQTVEDVREAMVFVVDPDYNPIPNAVIGINGNYTDMSGVFYGEVKANDSGWVPVQALGYVTNYAKPSPYSGEYDLYFVTLAPVDAGFYYQETSETHLQLGDQDSPNLAVDLEPGALTGQEGFLELTEIDPREICMDDAWAELDNPYGAILSFDISAWDQDGEAINLAENKTAVVSITDDEHDVNDLVLQSFDPESGAWIDQEGACTRLDSETIQCSLNHFSMHNFMDKNLEPWQMGSQEIVDFRNRYFEIGKQYKSGEEGGTGDEGTDNEITDLLMELIEAARKFAKKNPNETGKAMLVYASQLAQSSGVEGGEALANELIKEAQDLTAEMAEKLAQKADCGHKDEIMNLIQQGNLLGGSAAEAANDLMNKVSDQMKNCVIWVGDIHYTFYLLDEFPELEGKYNLQNSGLSWHEYHAVRIGINPLTGKLSGTSKVRVNMNEASYLTEMGGGDCGPEKHYMEIEPNPGTGFTTLEFEGTYANQTWSIGPLQEGENTPAVLFMHHHGLFGCPKQTMELGNIQLFTYRSQLLHGWFGTPEPPSLEEMLNSGTNHIDFLGFEHIRGSQKLTYSSGVNRTPVIPIDHAFVVWTFHRVSAKSME

Secondary structure (DSSP, 8-state):
-------------------------------------------------------------EEEEEEE-TT--B-TT-EETTTTEE--TTSEEEEE----TTS-EEEEETTEEEEEE---TT--SSEEEEEE-PBPSEEEEEETTS-EEEEEE-SSSEEEEEEE-TT-BSSSEEEEEEEEE-HHHH-SSBGGGGSS-GGGEEEEEEEEEEETTS-B--BPTT--EEEEEE-TT-------EEEEETTTTEEEEETT-EEE-SSSEEEEEESS--S-EEEE----TT----HHHHHHHHHHHHHHHHHHHHHHH----TTHHHHHHHHHHHHHHHHHHHHHH--SHHHHHHHHHHHHHHHHS--TTHHHHHHHHHHHHHHHHHHHHHHHTTS-SSTTHHHHHHHHHHHHHH-HHHHHHHHHHHHHHHHHHTT-EEEEEEEEEEEEEPSB-TTSTTT-EESSTT-EEEEEEEEEEEE-TTT-EEEEEEEEEEE---EEEEEEEEEETTEEEEEEEEEEEPSS-EEEEEEEEEEEETTEEEE---EEEEEE-EEEEEEEEEEETTTTEEEEEEEEEEEEE--HHHH--SSSSPPPPHHHHHHHSEEEE-SS--EEEEEEEEEE--TT---SSP--EEEEEEEEEEE--SS----

pLDDT: mean 76.99, std 18.13, range [23.86, 96.81]